Protein AF-A0A0Q5KG70-F1 (afdb_monomer_lite)

Foldseek 3Di:
DDDDDDDDDDDDDDDDDDDDPPPDDPPDPPPPLVVLLVVLLVVCVVCLVPLLVLLVVLVVLLVVQWDWDFLDQDDQDCVVFDPDPQDDDPCRPVCSVVVCVQQNPQCSSQLQQLFQFRFKDKDWDWPADPVGTDIDITITGGAGPPPPNSLVNLLSNLVSNDLVSQVVNQVSNCVVVVFGPLQSLLNHPVQLVSSLSSCVSHDDQDDPVRLLVLLLLLQVAQFVQPDPDFQVCLLDQHFRPQFGFGRNLSCQQQQKGKFGWFDAALLWIWTKIAHHPPRHPDLAIAIHTEAAPDQAADLQLVVQLVVCVVVVHDSVVSSVSRNSNNSRNQLQQQFLAWHLCLVCPRCVVLVVLLLVVRCVSNAYAQEHAASRLCSSQLCCLVPVRRHQEYEYELYAATEVVSLVSLVCVQPDPPNPDRHAYEYEFETSACSNLAYDAHHWHKYWYKHKWKDFPPDPDRTHDRSSCSHRQRRSASQSLLQLLVVVLPPPPSSVSSVVRGGHRSLCVPPPRRMNMHIRTSGMHGRVVRSGNNCHSVSSVVSVVQQVDFCCSNPVPDDTDGRSLVSSLLSRQLLNQLLSVLLVLLLPCPQDVDLVSSLVVSLVSLVPPQFGAGDPSSVVSCVSSPPDQKDFDPVDDFDQDDPRDTDTDIDGDPVNCCNVPGDGHDPVSSVVVSVCSVSSNCSSVVD

pLDDT: mean 81.63, std 17.73, range [29.95, 98.81]

Secondary structure (DSSP, 8-state):
-PPPP----PPPP----------PPPPPPPPHHHHHHHHHHHHHHHTTT-HHHHHHHHHHHHHHTEEEEE--S--THHHHHTS-SS--TT-HHHHHHHHHHHH-HHHHHHHHTT--B--EEEEEEEEEETTEEEEEEEEEEEEE--STTHHHHHHHHHHHS-TTTHHHHHHHHHHHHSS-HHHHHHHH---HHHHHHHHTTSPPSS-HHHHHHHHHHHIIIIIGGG----HHHHHTT--BTTTTB-HHHHHHHHTEEEEEEEE-GGG-EEEEEEEPTTT-SSSS-EEEE---SSS---TTSHHHHHHHHHTT--HHHHHHHHHHHHHIIIIIISSSSSTTHHHHHHHHHHHHHHHHHHGGG-SEEEEEETHHHHHHHHHHHH-GGGEEEEEEESPPPB-HHHHHHHHHHHTSTT-SSPPEEEEEEETT-SGGGSSSBPPSEEEEEEEEEEEETT--PPPB--HHHHHHHHHT--HHHHHIIIIITTT-HHHHHHHHHSPPPGGGT-TTT-EEEEEEEEEEEEGGG--B---HHHHHHHHHHHHHSBGGGT-TTS-TT-BHHHHHHHHHHHHHHHHHHHHHHHH-TTT--SHHHHHHHHHHHHHH-SEEPPPHHHHHHHHHHT--SEEE-TTSPPEE-TTS-EEPPEEE-HHHHHHHH-EE--HHHHHHHHHHHHHHHHHH---

Radius of gyration: 30.39 Å; chains: 1; bounding box: 86×60×125 Å

Structure (mmCIF, N/CA/C/O backbone):
data_AF-A0A0Q5KG70-F1
#
_entry.id   AF-A0A0Q5KG70-F1
#
loop_
_atom_site.group_PDB
_atom_site.id
_atom_site.type_symbol
_atom_site.label_atom_id
_atom_site.label_alt_id
_atom_site.label_comp_id
_atom_site.label_asym_id
_atom_site.label_entity_id
_atom_site.label_seq_id
_atom_site.pdbx_PDB_ins_code
_atom_site.Cartn_x
_atom_site.Cartn_y
_atom_site.Cartn_z
_atom_site.occupancy
_atom_site.B_iso_or_equiv
_atom_site.auth_seq_id
_atom_site.auth_comp_id
_atom_site.auth_asym_id
_atom_site.auth_atom_id
_atom_site.pdbx_PDB_model_num
ATOM 1 N N . MET A 1 1 ? -30.844 27.436 -56.083 1.00 41.12 1 MET A N 1
ATOM 2 C CA . MET A 1 1 ? -29.750 28.427 -56.134 1.00 41.12 1 MET A CA 1
ATOM 3 C C . MET A 1 1 ? -28.541 27.762 -56.752 1.00 41.12 1 MET A C 1
ATOM 5 O O . MET A 1 1 ? -27.973 26.831 -56.199 1.00 41.12 1 MET A O 1
ATOM 9 N N . THR A 1 2 ? -28.307 28.159 -57.988 1.00 37.03 2 THR A N 1
ATOM 10 C CA . THR A 1 2 ? -27.424 27.594 -59.002 1.00 37.03 2 THR A CA 1
ATOM 11 C C . THR A 1 2 ? -26.005 28.145 -58.858 1.00 37.03 2 THR A C 1
ATOM 13 O O . THR A 1 2 ? -25.814 29.338 -58.638 1.00 37.03 2 THR A O 1
ATOM 16 N N . ARG A 1 3 ? -25.011 27.260 -58.991 1.00 33.06 3 ARG A N 1
ATOM 17 C CA . ARG A 1 3 ? -23.589 27.601 -59.155 1.00 33.06 3 ARG A CA 1
ATOM 18 C C . ARG A 1 3 ? -23.353 28.300 -60.502 1.00 33.06 3 ARG A C 1
ATOM 20 O O . ARG A 1 3 ? -23.914 27.832 -61.493 1.00 33.06 3 ARG A O 1
ATOM 27 N N . PRO A 1 4 ? -22.457 29.298 -60.587 1.00 41.66 4 PRO A N 1
ATOM 28 C CA . PRO A 1 4 ? -21.826 29.679 -61.839 1.00 41.66 4 PRO A CA 1
ATOM 29 C C . PRO A 1 4 ? -20.479 28.968 -62.042 1.00 41.66 4 PRO A C 1
ATOM 31 O O . PRO A 1 4 ? -19.774 28.612 -61.098 1.00 41.66 4 PRO A O 1
ATOM 34 N N . ALA A 1 5 ? -20.183 28.749 -63.321 1.00 37.41 5 ALA A N 1
ATOM 35 C CA . ALA A 1 5 ? -19.057 28.019 -63.881 1.00 37.41 5 ALA A CA 1
ATOM 36 C C . ALA A 1 5 ? -17.720 28.777 -63.785 1.00 37.41 5 ALA A C 1
ATOM 38 O O . ALA A 1 5 ? -17.685 30.003 -63.882 1.00 37.41 5 ALA A O 1
ATOM 39 N N . GLN A 1 6 ? -16.619 28.027 -63.680 1.00 39.69 6 GLN A N 1
ATOM 40 C CA . GLN A 1 6 ? -15.259 28.516 -63.913 1.00 39.69 6 GLN A CA 1
ATOM 41 C C . GLN A 1 6 ? -14.667 27.869 -65.168 1.00 39.69 6 GLN A C 1
ATOM 43 O O . GLN A 1 6 ? -14.861 26.684 -65.436 1.00 39.69 6 GLN A O 1
ATOM 48 N N . GLN A 1 7 ? -14.001 28.725 -65.940 1.00 34.84 7 GLN A N 1
ATOM 49 C CA . GLN A 1 7 ? -13.438 28.517 -67.268 1.00 34.84 7 GLN A CA 1
ATOM 50 C C . GLN A 1 7 ? -12.275 27.520 -67.295 1.00 34.84 7 GLN A C 1
ATOM 52 O O . GLN A 1 7 ? -11.494 27.410 -66.353 1.00 34.84 7 GLN A O 1
ATOM 57 N N . ALA A 1 8 ? -12.165 26.847 -68.439 1.00 38.75 8 ALA A N 1
ATOM 58 C CA . ALA A 1 8 ? -11.095 25.937 -68.805 1.00 38.75 8 ALA A CA 1
ATOM 59 C C . ALA A 1 8 ? -9.801 26.677 -69.188 1.00 38.75 8 ALA A C 1
ATOM 61 O O . ALA A 1 8 ? -9.835 27.687 -69.892 1.00 38.75 8 ALA A O 1
ATOM 62 N N . THR A 1 9 ? -8.663 26.101 -68.802 1.00 37.97 9 THR A N 1
ATOM 63 C CA . THR A 1 9 ? -7.320 26.422 -69.307 1.00 37.97 9 THR A CA 1
ATOM 64 C C . THR A 1 9 ? -6.669 25.170 -69.915 1.00 37.97 9 THR A C 1
ATOM 66 O O . THR A 1 9 ? -7.016 24.051 -69.529 1.00 37.97 9 THR A O 1
ATOM 69 N N . PRO A 1 10 ? -5.774 25.330 -70.910 1.00 35.50 10 PRO A N 1
ATOM 70 C CA . PRO A 1 10 ? -5.412 24.270 -71.848 1.00 35.50 10 PRO A CA 1
ATOM 71 C C . PRO A 1 10 ? -4.281 23.361 -71.349 1.00 35.50 10 PRO A C 1
ATOM 73 O O . PRO A 1 10 ? -3.399 23.771 -70.596 1.00 35.50 10 PRO A O 1
ATOM 76 N N . ALA A 1 11 ? -4.304 22.118 -71.832 1.00 40.56 11 ALA A N 1
ATOM 77 C CA . ALA A 1 11 ? -3.291 21.095 -71.600 1.00 40.56 11 ALA A CA 1
ATOM 78 C C . ALA A 1 11 ? -1.941 21.444 -72.263 1.00 40.56 11 ALA A C 1
ATOM 80 O O . ALA A 1 11 ? -1.937 21.871 -73.421 1.00 40.56 11 ALA A O 1
ATOM 81 N N . PRO A 1 12 ? -0.791 21.198 -71.604 1.00 36.62 12 PRO A N 1
ATOM 82 C CA . PRO A 1 12 ? 0.501 21.233 -72.265 1.00 36.62 12 PRO A CA 1
ATOM 83 C C . PRO A 1 12 ? 0.932 19.846 -72.762 1.00 36.62 12 PRO A C 1
ATOM 85 O O . PRO A 1 12 ? 0.657 18.806 -72.165 1.00 36.62 12 PRO A O 1
ATOM 88 N N . ALA A 1 13 ? 1.626 19.889 -73.894 1.00 34.41 13 ALA A N 1
ATOM 89 C CA . ALA A 1 13 ? 2.085 18.780 -74.708 1.00 34.41 13 ALA A CA 1
ATOM 90 C C . ALA A 1 13 ? 3.028 17.799 -73.992 1.00 34.41 13 ALA A C 1
ATOM 92 O O . ALA A 1 13 ? 3.970 18.177 -73.295 1.00 34.41 13 ALA A O 1
ATOM 93 N N . SER A 1 14 ? 2.816 16.518 -74.279 1.00 35.97 14 SER A N 1
ATOM 94 C CA . SER A 1 14 ? 3.693 15.395 -73.967 1.00 35.97 14 SER A CA 1
ATOM 95 C C . SER A 1 14 ? 5.013 15.478 -74.745 1.00 35.97 14 SER A C 1
ATOM 97 O O . SER A 1 14 ? 5.039 15.310 -75.964 1.00 35.97 14 SER A O 1
ATOM 99 N N . ARG A 1 15 ? 6.121 15.695 -74.025 1.00 35.03 15 ARG A N 1
ATOM 100 C CA . ARG A 1 15 ? 7.488 15.423 -74.492 1.00 35.03 15 ARG A CA 1
ATOM 101 C C . ARG A 1 15 ? 7.968 14.100 -73.901 1.00 35.03 15 ARG A C 1
ATOM 103 O O . ARG A 1 15 ? 8.162 13.982 -72.696 1.00 35.03 15 ARG A O 1
ATOM 110 N N . THR A 1 16 ? 8.169 13.122 -74.770 1.00 38.59 16 THR A N 1
ATOM 111 C CA . THR A 1 16 ? 8.867 11.862 -74.511 1.00 38.59 16 THR A CA 1
ATOM 112 C C . THR A 1 16 ? 10.348 12.147 -74.251 1.00 38.59 16 THR A C 1
ATOM 114 O O . THR A 1 16 ? 11.053 12.623 -75.139 1.00 38.59 16 THR A O 1
ATOM 117 N N . ALA A 1 17 ? 10.823 11.868 -73.035 1.00 34.41 17 ALA A N 1
ATOM 118 C CA . ALA A 1 17 ? 12.243 11.870 -72.689 1.00 34.41 17 ALA A CA 1
ATOM 119 C C . ALA A 1 17 ? 12.756 10.423 -72.595 1.00 34.41 17 ALA A C 1
ATOM 121 O O . ALA A 1 17 ? 12.106 9.560 -72.008 1.00 34.41 17 ALA A O 1
ATOM 122 N N . ALA A 1 18 ? 13.911 10.178 -73.213 1.00 37.75 18 ALA A N 1
ATOM 123 C CA . ALA A 1 18 ? 14.641 8.913 -73.217 1.00 37.75 18 ALA A CA 1
ATOM 124 C C . ALA A 1 18 ? 15.081 8.485 -71.796 1.00 37.75 18 ALA A C 1
ATOM 126 O O . ALA A 1 18 ? 15.216 9.342 -70.917 1.00 37.75 18 ALA A O 1
ATOM 127 N N . PRO A 1 19 ? 15.336 7.184 -71.549 1.00 35.97 19 PRO A N 1
ATOM 128 C CA . PRO A 1 19 ? 15.679 6.692 -70.221 1.00 35.97 19 PRO A CA 1
ATOM 129 C C . PRO A 1 19 ? 17.078 7.172 -69.819 1.00 35.97 19 PRO A C 1
ATOM 131 O O . PRO A 1 19 ? 18.087 6.731 -70.365 1.00 35.97 19 PRO A O 1
ATOM 134 N N . GLN A 1 20 ? 17.140 8.080 -68.844 1.00 35.06 20 GLN A N 1
ATOM 135 C CA . GLN A 1 20 ? 18.381 8.395 -68.145 1.00 35.06 20 GLN A CA 1
ATOM 136 C C . GLN A 1 20 ? 18.726 7.228 -67.216 1.00 35.06 20 GLN A C 1
ATOM 138 O O . GLN A 1 20 ? 18.096 7.026 -66.180 1.00 35.06 20 GLN A O 1
ATOM 143 N N . THR A 1 21 ? 19.747 6.462 -67.588 1.00 39.09 21 THR A N 1
ATOM 144 C CA . THR A 1 21 ? 20.499 5.599 -66.676 1.00 39.09 21 THR A CA 1
ATOM 145 C C . THR A 1 21 ? 21.146 6.465 -65.600 1.00 39.09 21 THR A C 1
ATOM 147 O O . THR A 1 21 ? 22.218 7.033 -65.802 1.00 39.09 21 THR A O 1
ATOM 150 N N . THR A 1 22 ? 20.488 6.585 -64.450 1.00 37.09 22 THR A N 1
ATOM 151 C CA . THR A 1 22 ? 21.092 7.123 -63.235 1.00 37.09 22 THR A CA 1
ATOM 152 C C . THR A 1 22 ? 22.043 6.075 -62.668 1.00 37.09 22 THR A C 1
ATOM 154 O O . THR A 1 22 ? 21.653 5.138 -61.974 1.00 37.09 22 THR A O 1
ATOM 157 N N . THR A 1 23 ? 23.329 6.222 -62.977 1.00 38.00 23 THR A N 1
ATOM 158 C CA . THR A 1 23 ? 24.407 5.624 -62.187 1.00 38.00 23 THR A CA 1
ATOM 159 C C . THR A 1 23 ? 24.227 6.059 -60.738 1.00 38.00 23 THR A C 1
ATOM 161 O O . THR A 1 23 ? 24.358 7.243 -60.420 1.00 38.00 23 THR A O 1
ATOM 164 N N . ALA A 1 24 ? 23.872 5.106 -59.874 1.00 41.88 24 ALA A N 1
ATOM 165 C CA . ALA A 1 24 ? 23.777 5.317 -58.441 1.00 41.88 24 ALA A CA 1
ATOM 166 C C . ALA A 1 24 ? 25.107 5.888 -57.936 1.00 41.88 24 ALA A C 1
ATOM 168 O O . ALA A 1 24 ? 26.158 5.265 -58.094 1.00 41.88 24 ALA A O 1
ATOM 169 N N . ALA A 1 25 ? 25.053 7.084 -57.349 1.00 37.53 25 ALA A N 1
ATOM 170 C CA . ALA A 1 25 ? 26.184 7.648 -56.633 1.00 37.53 25 ALA A CA 1
ATOM 171 C C . ALA A 1 25 ? 26.676 6.628 -55.584 1.00 37.53 25 ALA A C 1
ATOM 173 O O . ALA A 1 25 ? 25.845 5.942 -54.974 1.00 37.53 25 ALA A O 1
ATOM 174 N N . PRO A 1 26 ? 27.997 6.495 -55.367 1.00 41.00 26 PRO A N 1
ATOM 175 C CA . PRO A 1 26 ? 28.527 5.568 -54.379 1.00 41.00 26 PRO A CA 1
ATOM 176 C C . PRO A 1 26 ? 27.899 5.880 -53.018 1.00 41.00 26 PRO A C 1
ATOM 178 O O . PRO A 1 26 ? 27.980 7.012 -52.535 1.00 41.00 26 PRO A O 1
ATOM 181 N N . ARG A 1 27 ? 27.228 4.882 -52.420 1.00 42.91 27 ARG A N 1
ATOM 182 C CA . ARG A 1 27 ? 26.706 4.972 -51.050 1.00 42.91 27 ARG A CA 1
ATOM 183 C C . ARG A 1 27 ? 27.857 5.429 -50.160 1.00 42.91 27 ARG A C 1
ATOM 185 O O . ARG A 1 27 ? 28.863 4.726 -50.071 1.00 42.91 27 ARG A O 1
ATOM 192 N N . GLN A 1 28 ? 27.712 6.592 -49.525 1.00 42.38 28 GLN A N 1
ATOM 193 C CA . GLN A 1 28 ? 28.625 6.998 -48.461 1.00 42.38 28 GLN A CA 1
ATOM 194 C C . GLN A 1 28 ? 28.755 5.831 -47.469 1.00 42.38 28 GLN A C 1
ATOM 196 O O . GLN A 1 28 ? 27.736 5.203 -47.152 1.00 42.38 28 GLN A O 1
ATOM 201 N N . PRO A 1 29 ? 29.975 5.498 -47.011 1.00 45.34 29 PRO A N 1
ATOM 202 C CA . PRO A 1 29 ? 30.155 4.434 -46.039 1.00 45.34 29 PRO A CA 1
ATOM 203 C C . PRO A 1 29 ? 29.288 4.747 -44.821 1.00 45.34 29 PRO A C 1
ATOM 205 O O . PRO A 1 29 ? 29.308 5.864 -44.300 1.00 45.34 29 PRO A O 1
ATOM 208 N N . ALA A 1 30 ? 28.476 3.771 -44.414 1.00 56.91 30 ALA A N 1
ATOM 209 C CA . ALA A 1 30 ? 27.638 3.897 -43.236 1.00 56.91 30 ALA A CA 1
ATOM 210 C C . ALA A 1 30 ? 28.520 4.318 -42.050 1.00 56.91 30 ALA A C 1
ATOM 212 O O . ALA A 1 30 ? 29.573 3.719 -41.826 1.00 56.91 30 ALA A O 1
ATOM 213 N N . GLY A 1 31 ? 28.105 5.352 -41.310 1.00 77.62 31 GLY A N 1
ATOM 214 C CA . GLY A 1 31 ? 28.810 5.762 -40.095 1.00 77.62 31 GLY A CA 1
ATOM 215 C C . GLY A 1 31 ? 28.992 4.577 -39.131 1.00 77.62 31 GLY A C 1
ATOM 216 O O . GLY A 1 31 ? 28.235 3.603 -39.208 1.00 77.62 31 GLY A O 1
ATOM 217 N N . PRO A 1 32 ? 29.966 4.637 -38.206 1.00 83.88 32 PRO A N 1
ATOM 218 C CA . PRO A 1 32 ? 30.378 3.493 -37.383 1.00 83.88 32 PRO A CA 1
ATOM 219 C C . PRO A 1 32 ? 29.211 2.813 -36.644 1.00 83.88 32 PRO A C 1
ATOM 221 O O . PRO A 1 32 ? 29.145 1.586 -36.591 1.00 83.88 32 PRO A O 1
ATOM 224 N N . VAL A 1 33 ? 28.240 3.600 -36.173 1.00 86.75 33 VAL A N 1
ATOM 225 C CA . VAL A 1 33 ? 27.012 3.126 -35.510 1.00 86.75 33 VAL A CA 1
ATOM 226 C C . VAL A 1 33 ? 26.122 2.316 -36.458 1.00 86.75 33 VAL A C 1
ATOM 228 O O . VAL A 1 33 ? 25.677 1.226 -36.117 1.00 86.75 33 VAL A O 1
ATOM 231 N N . ALA A 1 34 ? 25.886 2.803 -37.677 1.00 89.06 34 ALA A N 1
ATOM 232 C CA . ALA A 1 34 ? 25.033 2.124 -38.653 1.00 89.06 34 ALA A CA 1
ATOM 233 C C . ALA A 1 34 ? 25.654 0.804 -39.150 1.00 89.06 34 ALA A C 1
ATOM 235 O O . ALA A 1 34 ? 24.940 -0.179 -39.377 1.00 89.06 34 ALA A O 1
ATOM 236 N N . ALA A 1 35 ? 26.985 0.753 -39.268 1.00 90.94 35 ALA A N 1
ATOM 237 C CA . ALA A 1 35 ? 27.704 -0.483 -39.564 1.00 90.94 35 ALA A CA 1
ATOM 238 C C . ALA A 1 35 ? 27.539 -1.521 -38.439 1.00 90.94 35 ALA A C 1
ATOM 240 O O . ALA A 1 35 ? 27.291 -2.694 -38.716 1.00 90.94 35 ALA A O 1
ATOM 241 N N . GLU A 1 36 ? 27.612 -1.095 -37.177 1.00 91.88 36 GLU A N 1
ATOM 242 C CA . GLU A 1 36 ? 27.423 -1.975 -36.019 1.00 91.88 36 GLU A CA 1
ATOM 243 C C . GLU A 1 36 ? 25.970 -2.452 -35.868 1.00 91.88 36 GLU A C 1
ATOM 245 O O . GLU A 1 36 ? 25.743 -3.639 -35.644 1.00 91.88 36 GLU A O 1
ATOM 250 N N . VAL A 1 37 ? 24.969 -1.592 -36.098 1.00 92.56 37 VAL A N 1
ATOM 251 C CA . VAL A 1 37 ? 23.553 -2.017 -36.169 1.00 92.56 37 VAL A CA 1
ATOM 252 C C . VAL A 1 37 ? 23.370 -3.119 -37.218 1.00 92.56 37 VAL A C 1
ATOM 254 O O . VAL A 1 37 ? 22.687 -4.110 -36.964 1.00 92.56 37 VAL A O 1
ATOM 257 N N . THR A 1 38 ? 24.016 -2.980 -38.379 1.00 94.00 38 THR A N 1
ATOM 258 C CA . THR A 1 38 ? 23.954 -3.982 -39.454 1.00 94.00 38 THR A CA 1
ATOM 259 C C . THR A 1 38 ? 24.606 -5.303 -39.036 1.00 94.00 38 THR A C 1
ATOM 261 O O . THR A 1 38 ? 24.032 -6.367 -39.273 1.00 94.00 38 THR A O 1
ATOM 264 N N . ARG A 1 39 ? 25.767 -5.257 -38.367 1.00 95.06 39 ARG A N 1
ATOM 265 C CA . ARG A 1 39 ? 26.434 -6.455 -37.822 1.00 95.06 39 ARG A CA 1
ATOM 266 C C . ARG A 1 39 ? 25.578 -7.161 -36.776 1.00 95.06 39 ARG A C 1
ATOM 268 O O . ARG A 1 39 ? 25.414 -8.375 -36.854 1.00 95.06 39 ARG A O 1
ATOM 275 N N . ASN A 1 40 ? 24.984 -6.411 -35.851 1.00 94.12 40 ASN A N 1
ATOM 276 C CA . ASN A 1 40 ? 24.095 -6.958 -34.830 1.00 94.12 40 ASN A CA 1
ATOM 277 C C . ASN A 1 40 ? 22.853 -7.614 -35.444 1.00 94.12 40 ASN A C 1
ATOM 279 O O . ASN A 1 40 ? 22.467 -8.703 -35.027 1.00 94.12 40 ASN A O 1
ATOM 283 N N . ALA A 1 41 ? 22.265 -7.008 -36.478 1.00 95.44 41 ALA A N 1
ATOM 284 C CA . ALA A 1 41 ? 21.148 -7.613 -37.197 1.00 95.44 41 ALA A CA 1
ATOM 285 C C . ALA A 1 41 ? 21.542 -8.929 -37.890 1.00 95.44 41 ALA A C 1
ATOM 287 O O . ALA A 1 41 ? 20.802 -9.909 -37.798 1.00 95.44 41 ALA A O 1
ATOM 288 N N . ALA A 1 42 ? 22.717 -8.982 -38.528 1.00 96.38 42 ALA A N 1
ATOM 289 C CA . ALA A 1 42 ? 23.236 -10.209 -39.133 1.00 96.38 42 ALA A CA 1
ATOM 290 C C . ALA A 1 42 ? 23.495 -11.305 -38.082 1.00 96.38 42 ALA A C 1
ATOM 292 O O . ALA A 1 42 ? 23.096 -12.450 -38.284 1.00 96.38 42 ALA A O 1
ATOM 293 N N . PHE A 1 43 ? 24.087 -10.939 -36.939 1.00 97.56 43 PHE A N 1
ATOM 294 C CA . PHE A 1 43 ? 24.311 -11.843 -35.809 1.00 97.56 43 PHE A CA 1
ATOM 295 C C . PHE A 1 43 ? 23.001 -12.417 -35.254 1.00 97.56 43 PHE A C 1
ATOM 297 O O . PHE A 1 43 ? 22.915 -13.614 -34.993 1.00 97.56 43 PHE A O 1
ATOM 304 N N . ILE A 1 44 ? 21.969 -11.585 -35.085 1.00 96.69 44 ILE A N 1
ATOM 305 C CA . ILE A 1 44 ? 20.651 -12.045 -34.629 1.00 96.69 44 ILE A CA 1
ATOM 306 C C . ILE A 1 44 ? 20.044 -12.997 -35.661 1.00 96.69 44 ILE A C 1
ATOM 308 O O . ILE A 1 44 ? 19.540 -14.052 -35.286 1.00 96.69 44 ILE A O 1
ATOM 312 N N . GLY A 1 45 ? 20.143 -12.660 -36.951 1.00 95.19 45 GLY A N 1
ATOM 313 C CA . GLY A 1 45 ? 19.666 -13.498 -38.049 1.00 95.19 45 GLY A CA 1
ATOM 314 C C . GLY A 1 45 ? 20.288 -14.897 -38.062 1.00 95.19 45 GLY A C 1
ATOM 315 O O . GLY A 1 45 ? 19.569 -15.871 -38.278 1.00 95.19 45 GLY A O 1
ATOM 316 N N . SER A 1 46 ? 21.589 -15.020 -37.776 1.00 96.94 46 SER A N 1
ATOM 317 C CA . SER A 1 46 ? 22.276 -16.319 -37.742 1.00 96.94 46 SER A CA 1
ATOM 318 C C . SER A 1 46 ? 21.980 -17.155 -36.493 1.00 96.94 46 SER A C 1
ATOM 320 O O . SER A 1 46 ? 22.227 -18.354 -36.519 1.00 96.94 46 SER A O 1
ATOM 322 N N . HIS A 1 47 ? 21.440 -16.555 -35.426 1.00 97.69 47 HIS A N 1
ATOM 323 C CA . HIS A 1 47 ? 21.198 -17.219 -34.135 1.00 97.69 47 HIS A CA 1
ATOM 324 C C . HIS A 1 47 ? 19.720 -17.214 -33.715 1.00 97.69 47 HIS A C 1
ATOM 326 O O . HIS A 1 47 ? 19.407 -17.357 -32.534 1.00 97.69 47 HIS A O 1
ATOM 332 N N . LEU A 1 48 ? 18.775 -17.063 -34.653 1.00 94.56 48 LEU A N 1
ATOM 333 C CA . LEU A 1 48 ? 17.337 -17.012 -34.335 1.00 94.56 48 LEU A CA 1
ATOM 334 C C . LEU A 1 48 ? 16.816 -18.260 -33.602 1.00 94.56 48 LEU A C 1
ATOM 336 O O . LEU A 1 48 ? 15.851 -18.157 -32.845 1.00 94.56 48 LEU A O 1
ATOM 340 N N . ALA A 1 49 ? 17.448 -19.417 -33.816 1.00 95.00 49 ALA A N 1
ATOM 341 C CA . ALA A 1 49 ? 17.125 -20.669 -33.132 1.00 95.00 49 ALA A CA 1
ATOM 342 C C . ALA A 1 49 ? 17.755 -20.784 -31.727 1.00 95.00 49 ALA A C 1
ATOM 344 O O . ALA A 1 49 ? 17.438 -21.710 -30.985 1.00 95.00 49 ALA A O 1
ATOM 345 N N . GLU A 1 50 ? 18.623 -19.844 -31.344 1.00 97.31 50 GLU A N 1
ATOM 346 C CA . GLU A 1 50 ? 19.464 -19.903 -30.146 1.00 97.31 50 GLU A CA 1
ATOM 347 C C . GLU A 1 50 ? 19.257 -18.650 -29.271 1.00 97.31 50 GLU A C 1
ATOM 349 O O . GLU A 1 50 ? 20.143 -17.798 -29.145 1.00 97.31 50 GLU A O 1
ATOM 354 N N . PRO A 1 51 ? 18.084 -18.506 -28.620 1.00 96.31 51 PRO A N 1
ATOM 355 C CA . PRO A 1 51 ? 17.735 -17.305 -27.857 1.00 96.31 51 PRO A CA 1
ATOM 356 C C . PRO A 1 51 ? 18.721 -16.990 -26.721 1.00 96.31 51 PRO A C 1
ATOM 358 O O . PRO A 1 51 ? 18.896 -15.822 -26.377 1.00 96.31 51 PRO A O 1
ATOM 361 N N . GLY A 1 52 ? 19.400 -18.004 -26.172 1.00 97.25 52 GLY A N 1
ATOM 362 C CA . GLY A 1 52 ? 20.454 -17.829 -25.169 1.00 97.25 52 GLY A CA 1
ATOM 363 C C . GLY A 1 52 ? 21.679 -17.072 -25.687 1.00 97.25 52 GLY A C 1
ATOM 364 O O . GLY A 1 52 ? 22.210 -16.223 -24.975 1.00 97.25 52 GLY A O 1
ATOM 365 N N . ILE A 1 53 ? 22.088 -17.304 -26.939 1.00 97.56 53 ILE A N 1
ATOM 366 C CA . ILE A 1 53 ? 23.221 -16.600 -27.558 1.00 97.56 53 ILE A CA 1
ATOM 367 C C . ILE A 1 53 ? 22.864 -15.132 -27.800 1.00 97.56 53 ILE A C 1
ATOM 369 O O . ILE A 1 53 ? 23.642 -14.235 -27.469 1.00 97.56 53 ILE A O 1
ATOM 373 N N . ILE A 1 54 ? 21.654 -14.872 -28.303 1.00 97.69 54 ILE A N 1
ATOM 374 C CA . ILE A 1 54 ? 21.147 -13.506 -28.492 1.00 97.69 54 ILE A CA 1
ATOM 375 C C . ILE A 1 54 ? 21.080 -12.771 -27.144 1.00 97.69 54 ILE A C 1
ATOM 377 O O . ILE A 1 54 ? 21.523 -11.626 -27.042 1.00 97.69 54 ILE A O 1
ATOM 381 N N . ALA A 1 55 ? 20.569 -13.429 -26.100 1.00 97.00 55 ALA A N 1
ATOM 382 C CA . ALA A 1 55 ? 20.491 -12.864 -24.756 1.00 97.00 55 ALA A CA 1
ATOM 383 C C . ALA A 1 55 ? 21.876 -12.546 -24.167 1.00 97.00 55 ALA A C 1
ATOM 385 O O . ALA A 1 55 ? 22.062 -11.473 -23.591 1.00 97.00 55 ALA A O 1
ATOM 386 N N . ALA A 1 56 ? 22.858 -13.434 -24.346 1.00 96.62 56 ALA A N 1
ATOM 387 C CA . ALA A 1 56 ? 24.233 -13.205 -23.910 1.00 96.62 56 ALA A CA 1
ATOM 388 C C . ALA A 1 56 ? 24.866 -12.004 -24.630 1.00 96.62 56 ALA A C 1
ATOM 390 O O . ALA A 1 56 ? 25.472 -11.152 -23.976 1.00 96.62 56 ALA A O 1
ATOM 391 N N . LYS A 1 57 ? 24.657 -11.878 -25.949 1.00 96.62 57 LYS A N 1
ATOM 392 C CA . LYS A 1 57 ? 25.146 -10.725 -26.718 1.00 96.62 57 LYS A CA 1
ATOM 393 C C . LYS A 1 57 ? 24.477 -9.421 -26.291 1.00 96.62 57 LYS A C 1
ATOM 395 O O . LYS A 1 57 ? 25.142 -8.395 -26.197 1.00 96.62 57 LYS A O 1
ATOM 400 N N . LEU A 1 58 ? 23.184 -9.455 -25.969 1.00 95.38 58 LEU A N 1
ATOM 401 C CA . LEU A 1 58 ? 22.480 -8.297 -25.419 1.00 95.38 58 LEU A CA 1
ATOM 402 C C . LEU A 1 58 ? 23.040 -7.886 -24.048 1.00 95.38 58 LEU A C 1
ATOM 404 O O . LEU A 1 58 ? 23.223 -6.700 -23.791 1.00 95.38 58 LEU A O 1
ATOM 408 N N . ALA A 1 59 ? 23.352 -8.847 -23.174 1.00 94.06 59 ALA A N 1
ATOM 409 C CA . ALA A 1 59 ? 23.989 -8.571 -21.885 1.00 94.06 59 ALA A CA 1
ATOM 410 C C . ALA A 1 59 ? 25.418 -8.018 -22.039 1.00 94.06 59 ALA A C 1
ATOM 412 O O . ALA A 1 59 ? 25.842 -7.169 -21.257 1.00 94.06 59 ALA A O 1
ATOM 413 N N . GLU A 1 60 ? 26.172 -8.482 -23.038 1.00 93.50 60 GLU A N 1
ATOM 414 C CA . GLU A 1 60 ? 27.464 -7.901 -23.417 1.00 93.50 60 GLU A CA 1
ATOM 415 C C . GLU A 1 60 ? 27.296 -6.459 -23.901 1.00 93.50 60 GLU A C 1
ATOM 417 O O . GLU A 1 60 ? 27.985 -5.582 -23.395 1.00 93.50 60 GLU A O 1
ATOM 422 N N . LEU A 1 61 ? 26.340 -6.194 -24.798 1.00 91.75 61 LEU A N 1
ATOM 423 C CA . LEU A 1 61 ? 26.060 -4.851 -25.310 1.00 91.75 61 LEU A CA 1
ATOM 424 C C . LEU A 1 61 ? 25.703 -3.883 -24.178 1.00 91.75 61 LEU A C 1
ATOM 426 O O . LEU A 1 61 ? 26.246 -2.782 -24.122 1.00 91.75 61 LEU A O 1
ATOM 430 N N . LEU A 1 62 ? 24.817 -4.295 -23.265 1.00 90.38 62 LEU A N 1
ATOM 431 C CA . LEU A 1 62 ? 24.427 -3.484 -22.110 1.00 90.38 62 LEU A CA 1
ATOM 432 C C . LEU A 1 62 ? 25.625 -3.142 -21.219 1.00 90.38 62 LEU A C 1
ATOM 434 O O . LEU A 1 62 ? 25.702 -2.009 -20.764 1.00 90.38 62 LEU A O 1
ATOM 438 N N . ARG A 1 63 ? 26.567 -4.072 -21.015 1.00 87.88 63 ARG A N 1
ATOM 439 C CA . ARG A 1 63 ? 27.784 -3.840 -20.216 1.00 87.88 63 ARG A CA 1
ATOM 440 C C . ARG A 1 63 ? 28.844 -3.018 -20.947 1.00 87.88 63 ARG A C 1
ATOM 442 O O . ARG A 1 63 ? 29.443 -2.134 -20.353 1.00 87.88 63 ARG A O 1
ATOM 449 N N . ALA A 1 64 ? 29.077 -3.284 -22.230 1.00 85.44 64 ALA A N 1
ATOM 450 C CA . ALA A 1 64 ? 30.136 -2.642 -23.012 1.00 85.44 64 ALA A CA 1
ATOM 451 C C . ALA A 1 64 ? 29.931 -1.129 -23.177 1.00 85.44 64 ALA A C 1
ATOM 453 O O . ALA A 1 64 ? 30.896 -0.391 -23.343 1.00 85.44 64 ALA A O 1
ATOM 454 N N . HIS A 1 65 ? 28.679 -0.676 -23.110 1.00 83.38 65 HIS A N 1
ATOM 455 C CA . HIS A 1 65 ? 28.310 0.736 -23.185 1.00 83.38 65 HIS A CA 1
ATOM 456 C C . HIS A 1 65 ? 27.884 1.309 -21.828 1.00 83.38 65 HIS A C 1
ATOM 458 O O . HIS A 1 65 ? 27.266 2.373 -21.781 1.00 83.38 65 HIS A O 1
ATOM 464 N N . GLN A 1 66 ? 28.181 0.632 -20.715 1.00 83.38 66 GLN A N 1
ATOM 465 C CA . GLN A 1 66 ? 28.031 1.249 -19.402 1.00 83.38 66 GLN A CA 1
ATOM 466 C C . GLN A 1 66 ? 29.082 2.342 -19.232 1.00 83.38 66 GLN A C 1
ATOM 468 O O . GLN A 1 66 ? 30.285 2.112 -19.321 1.00 83.38 66 GLN A O 1
ATOM 473 N N . THR A 1 67 ? 28.604 3.546 -18.955 1.00 79.56 67 THR A N 1
ATOM 474 C CA . THR A 1 67 ? 29.423 4.686 -18.564 1.00 79.56 67 THR A CA 1
ATOM 475 C C . THR A 1 67 ? 29.153 4.993 -17.106 1.00 79.56 67 THR A C 1
ATOM 477 O O . THR A 1 67 ? 28.000 5.114 -16.683 1.00 79.56 67 THR A O 1
ATOM 480 N N . PHE A 1 68 ? 30.227 5.122 -16.333 1.00 79.31 68 PHE A N 1
ATOM 481 C CA . PHE A 1 68 ? 30.138 5.657 -14.987 1.00 79.31 68 PHE A CA 1
ATOM 482 C C . PHE A 1 68 ? 29.954 7.169 -15.084 1.00 79.31 68 PHE A C 1
ATOM 484 O O . PHE A 1 68 ? 30.822 7.883 -15.593 1.00 79.31 68 PHE A O 1
ATOM 491 N N . ARG A 1 69 ? 28.809 7.662 -14.619 1.00 77.00 69 ARG A N 1
ATOM 492 C CA . ARG A 1 69 ? 28.522 9.091 -14.528 1.00 77.00 69 ARG A CA 1
ATOM 493 C C . ARG A 1 69 ? 28.622 9.522 -13.070 1.00 77.00 69 ARG A C 1
ATOM 495 O O . ARG A 1 69 ? 27.707 9.207 -12.306 1.00 77.00 69 ARG A O 1
ATOM 502 N N . PRO A 1 70 ? 29.689 10.244 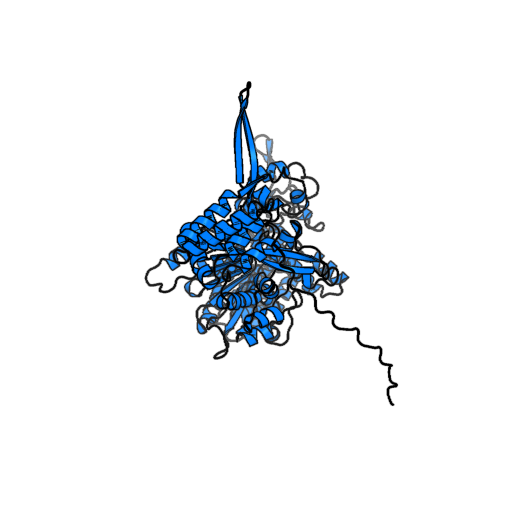-12.679 1.00 72.69 70 PRO A N 1
ATOM 503 C CA . PRO A 1 70 ? 29.782 10.825 -11.349 1.00 72.69 70 PRO A CA 1
ATOM 504 C C . PRO A 1 70 ? 28.565 11.709 -11.095 1.00 72.69 70 PRO A C 1
ATOM 506 O O . PRO A 1 70 ? 28.211 12.539 -11.935 1.00 72.69 70 PRO A O 1
ATOM 509 N N . THR A 1 71 ? 27.921 11.546 -9.947 1.00 64.44 71 THR A N 1
ATOM 510 C CA . THR A 1 71 ? 26.665 12.247 -9.643 1.00 64.44 71 THR A CA 1
ATOM 511 C C . THR A 1 71 ? 26.867 13.599 -8.958 1.00 64.44 71 THR A C 1
ATOM 513 O O . THR A 1 71 ? 25.896 14.279 -8.641 1.00 64.44 71 THR A O 1
ATOM 516 N N . GLY A 1 72 ? 28.120 14.055 -8.846 1.00 54.75 72 GLY A N 1
ATOM 517 C CA . GLY A 1 72 ? 28.484 15.331 -8.228 1.00 54.75 72 GLY A CA 1
ATOM 518 C C . GLY A 1 72 ? 28.357 15.310 -6.701 1.00 54.75 72 GLY A C 1
ATOM 519 O O . GLY A 1 72 ? 27.694 14.456 -6.120 1.00 54.75 72 GLY A O 1
ATOM 520 N N . ARG A 1 73 ? 29.030 16.250 -6.022 1.00 47.03 73 ARG A N 1
ATOM 521 C CA . ARG A 1 73 ? 28.859 16.440 -4.573 1.00 47.03 73 ARG A CA 1
ATOM 522 C C . ARG A 1 73 ? 27.440 16.929 -4.291 1.00 47.03 73 ARG A C 1
ATOM 524 O O . ARG A 1 73 ? 27.008 17.899 -4.908 1.00 47.03 73 ARG A O 1
ATOM 531 N N . LEU A 1 74 ? 26.792 16.269 -3.329 1.00 41.50 74 LEU A N 1
ATOM 532 C CA . LEU A 1 74 ? 25.629 16.711 -2.554 1.00 41.50 74 LEU A CA 1
ATOM 533 C C . LEU A 1 74 ? 25.378 18.220 -2.668 1.00 41.50 74 LEU A C 1
ATOM 535 O O . LEU A 1 74 ? 26.041 19.021 -2.011 1.00 41.50 74 LEU A O 1
ATOM 539 N N . THR A 1 75 ? 24.431 18.604 -3.520 1.00 42.28 75 THR A N 1
ATOM 540 C CA . THR A 1 75 ? 23.881 19.960 -3.513 1.00 42.28 75 THR A CA 1
ATOM 541 C C . THR A 1 75 ? 22.676 19.995 -2.579 1.00 42.28 75 THR A C 1
ATOM 543 O O . THR A 1 75 ? 21.962 19.005 -2.428 1.00 42.28 75 THR A O 1
ATOM 546 N N . ASP A 1 76 ? 22.484 21.144 -1.931 1.00 40.97 76 ASP A N 1
ATOM 547 C CA . ASP A 1 76 ? 21.579 21.437 -0.806 1.00 40.97 76 ASP A CA 1
ATOM 548 C C . ASP A 1 76 ? 20.078 21.101 -0.999 1.00 40.97 76 ASP A C 1
ATOM 550 O O . ASP A 1 76 ? 19.260 21.415 -0.133 1.00 40.97 76 ASP A O 1
ATOM 554 N N . GLU A 1 77 ? 19.679 20.482 -2.109 1.00 39.09 77 GLU A N 1
ATOM 555 C CA . GLU A 1 77 ? 18.288 20.288 -2.527 1.00 39.09 77 GLU A CA 1
ATOM 556 C C . GLU A 1 77 ? 17.537 19.285 -1.630 1.00 39.09 77 GLU A C 1
ATOM 558 O O . GLU A 1 77 ? 16.443 19.594 -1.171 1.00 39.09 77 GLU A O 1
ATOM 563 N N . LEU A 1 78 ? 18.125 18.133 -1.270 1.00 39.56 78 LEU A N 1
ATOM 564 C CA . LEU A 1 78 ? 17.464 17.148 -0.386 1.00 39.56 78 LEU A CA 1
ATOM 565 C C . LEU A 1 78 ? 17.381 17.608 1.078 1.00 39.56 78 LEU A C 1
ATOM 567 O O . LEU A 1 78 ? 16.380 17.359 1.756 1.00 39.56 78 LEU A O 1
ATOM 571 N N . ALA A 1 79 ? 18.405 18.328 1.545 1.00 40.06 79 ALA A N 1
ATOM 572 C CA . ALA A 1 79 ? 18.402 18.984 2.851 1.00 40.06 79 ALA A CA 1
ATOM 573 C C . ALA A 1 79 ? 17.391 20.145 2.906 1.00 40.06 79 ALA A C 1
ATOM 575 O O . ALA A 1 79 ? 16.861 20.455 3.974 1.00 40.06 79 ALA A O 1
ATOM 576 N N . ARG A 1 80 ? 17.087 20.769 1.756 1.00 38.91 80 ARG A N 1
ATOM 577 C CA . ARG A 1 80 ? 15.998 21.745 1.604 1.00 38.91 80 ARG A CA 1
ATOM 578 C C . ARG A 1 80 ? 14.616 21.107 1.434 1.00 38.91 80 ARG A C 1
ATOM 580 O O . ARG A 1 80 ? 13.655 21.767 1.816 1.00 38.91 80 ARG A O 1
ATOM 587 N N . GLN A 1 81 ? 14.494 19.907 0.852 1.00 43.78 81 GLN A N 1
ATOM 588 C CA . GLN A 1 81 ? 13.213 19.441 0.290 1.00 43.78 81 GLN A CA 1
ATOM 589 C C . GLN A 1 81 ? 12.614 18.131 0.823 1.00 43.78 81 GLN A C 1
ATOM 591 O O . GLN A 1 81 ? 11.450 17.910 0.499 1.00 43.78 81 GLN A O 1
ATOM 596 N N . GLY A 1 82 ? 13.257 17.280 1.643 1.00 40.81 82 GLY A N 1
ATOM 597 C CA . GLY A 1 82 ? 12.450 16.145 2.146 1.00 40.81 82 GLY A CA 1
ATOM 598 C C . GLY A 1 82 ? 13.070 14.932 2.820 1.00 40.81 82 GLY A C 1
ATOM 599 O O . GLY A 1 82 ? 12.497 13.856 2.706 1.00 40.81 82 GLY A O 1
ATOM 600 N N . LEU A 1 83 ? 14.162 15.065 3.569 1.00 38.34 83 LEU A N 1
ATOM 601 C CA . LEU A 1 83 ? 14.484 14.085 4.630 1.00 38.34 83 LEU A CA 1
ATOM 602 C C . LEU A 1 83 ? 14.350 14.670 6.042 1.00 38.34 83 LEU A C 1
ATOM 604 O O . LEU A 1 83 ? 14.532 13.980 7.040 1.00 38.34 83 LEU A O 1
ATOM 608 N N . LEU A 1 84 ? 13.954 15.941 6.116 1.00 36.12 84 LEU A N 1
ATOM 609 C CA . LEU A 1 84 ? 13.515 16.600 7.330 1.00 36.12 84 LEU A CA 1
ATOM 610 C C . LEU A 1 84 ? 11.989 16.597 7.345 1.00 36.12 84 LEU A C 1
ATOM 612 O O . LEU A 1 84 ? 11.347 17.518 6.843 1.00 36.12 84 LEU A O 1
ATOM 616 N N . MET A 1 85 ? 11.401 15.574 7.955 1.00 38.31 85 MET A N 1
ATOM 617 C CA . MET A 1 85 ? 10.111 15.770 8.604 1.00 38.31 85 MET A CA 1
ATOM 618 C C . MET A 1 85 ? 10.305 16.855 9.668 1.00 38.31 85 MET A C 1
ATOM 620 O O . MET A 1 85 ? 10.893 16.593 10.709 1.00 38.31 85 MET A O 1
ATOM 624 N N . ASN A 1 86 ? 9.919 18.093 9.341 1.00 32.81 86 ASN A N 1
ATOM 625 C CA . ASN A 1 86 ? 9.817 19.247 10.242 1.00 32.81 86 ASN A CA 1
ATOM 626 C C . ASN A 1 86 ? 10.900 19.330 11.347 1.00 32.81 86 ASN A C 1
ATOM 628 O O . ASN A 1 86 ? 10.600 19.314 12.537 1.00 32.81 86 ASN A O 1
ATOM 632 N N . LEU A 1 87 ? 12.172 19.491 10.971 1.00 32.31 87 LEU A N 1
ATOM 633 C CA . LEU A 1 87 ? 13.162 20.070 11.884 1.00 32.31 87 LEU A CA 1
ATOM 634 C C . LEU A 1 87 ? 13.417 21.510 11.451 1.00 32.31 87 LEU A C 1
ATOM 636 O O . LEU A 1 87 ? 13.775 21.776 10.303 1.00 32.31 87 LEU A O 1
ATOM 640 N N . GLY A 1 88 ? 13.168 22.439 12.374 1.00 30.11 88 GLY A N 1
ATOM 641 C CA . GLY A 1 88 ? 13.255 23.877 12.156 1.00 30.11 88 GLY A CA 1
ATOM 642 C C . GLY A 1 88 ? 14.588 24.352 11.570 1.00 30.11 88 GLY A C 1
ATOM 643 O O . GLY A 1 88 ? 15.605 23.661 11.540 1.00 30.11 88 GLY A O 1
ATOM 644 N N . THR A 1 89 ? 14.572 25.601 11.120 1.00 31.55 89 THR A N 1
ATOM 645 C CA . THR A 1 89 ? 15.546 26.303 10.266 1.00 31.55 89 THR A CA 1
ATOM 646 C C . THR A 1 89 ? 17.012 26.375 10.742 1.00 31.55 89 THR A C 1
ATOM 648 O O . THR A 1 89 ? 17.813 27.023 10.074 1.00 31.55 89 THR A O 1
ATOM 651 N N . GLY A 1 90 ? 17.404 25.715 11.838 1.00 29.95 90 GLY A N 1
ATOM 652 C CA . GLY A 1 90 ? 18.718 25.852 12.484 1.00 29.95 90 GLY A CA 1
ATOM 653 C C . GLY A 1 90 ? 19.784 24.778 12.196 1.00 29.95 90 GLY A C 1
ATOM 654 O O . GLY A 1 90 ? 20.917 24.959 12.622 1.00 29.95 90 GLY A O 1
ATOM 655 N N . SER A 1 91 ? 19.488 23.681 11.485 1.00 37.75 91 SER A N 1
ATOM 656 C CA . SER A 1 91 ? 20.383 22.495 11.419 1.00 37.75 91 SER A CA 1
ATOM 657 C C . SER A 1 91 ? 20.961 22.175 10.021 1.00 37.75 91 SER A C 1
ATOM 659 O O . SER A 1 91 ? 21.208 21.018 9.678 1.00 37.75 91 SER A O 1
ATOM 661 N N . ARG A 1 92 ? 21.172 23.179 9.165 1.00 38.91 92 ARG A N 1
ATOM 662 C CA . ARG A 1 92 ? 21.482 22.946 7.736 1.00 38.91 92 ARG A CA 1
ATOM 663 C C . ARG A 1 92 ? 22.905 22.440 7.461 1.00 38.91 92 ARG A C 1
ATOM 665 O O . ARG A 1 92 ? 23.102 21.690 6.516 1.00 38.91 92 ARG A O 1
ATOM 672 N N . THR A 1 93 ? 23.879 22.776 8.305 1.00 31.25 93 THR A N 1
ATOM 673 C CA . THR A 1 93 ? 25.295 22.424 8.069 1.00 31.25 93 THR A CA 1
ATOM 674 C C . THR A 1 93 ? 25.688 21.058 8.652 1.00 31.25 93 THR A C 1
ATOM 676 O O . THR A 1 93 ? 26.599 20.414 8.143 1.00 31.25 93 THR A O 1
ATOM 679 N N . ALA A 1 94 ? 24.977 20.571 9.677 1.00 29.98 94 ALA A N 1
ATOM 680 C CA . ALA A 1 94 ? 25.217 19.255 10.286 1.00 29.98 94 ALA A CA 1
ATOM 681 C C . ALA A 1 94 ? 24.537 18.101 9.521 1.00 29.98 94 ALA A C 1
ATOM 683 O O . ALA A 1 94 ? 25.034 16.976 9.524 1.00 29.98 94 ALA A O 1
ATOM 684 N N . ALA A 1 95 ? 23.432 18.377 8.817 1.00 34.94 95 ALA A N 1
ATOM 685 C CA . ALA A 1 95 ? 22.666 17.374 8.075 1.00 34.94 95 ALA A CA 1
ATOM 686 C C . ALA A 1 95 ? 23.424 16.797 6.864 1.00 34.94 95 ALA A C 1
ATOM 688 O O . ALA A 1 95 ? 23.283 15.613 6.572 1.00 34.94 95 ALA A O 1
ATOM 689 N N . ASN A 1 96 ? 24.269 17.585 6.193 1.00 33.91 96 ASN A N 1
ATOM 690 C CA . ASN A 1 96 ? 25.025 17.124 5.018 1.00 33.91 96 ASN A CA 1
ATOM 691 C C . ASN A 1 96 ? 26.211 16.211 5.383 1.00 33.91 96 ASN A C 1
ATOM 693 O O . ASN A 1 96 ? 26.546 15.320 4.614 1.00 33.91 96 ASN A O 1
ATOM 697 N N . LEU A 1 97 ? 26.814 16.393 6.565 1.00 30.73 97 LEU A N 1
ATOM 698 C CA . LEU A 1 97 ? 27.840 15.483 7.094 1.00 30.73 97 LEU A CA 1
ATOM 699 C C . LEU A 1 97 ? 27.212 14.259 7.776 1.00 30.73 97 LEU A C 1
ATOM 701 O O . LEU A 1 97 ? 27.722 13.155 7.639 1.00 30.73 97 LEU A O 1
ATOM 705 N N . GLY A 1 98 ? 26.083 14.428 8.472 1.00 34.69 98 GLY A N 1
ATOM 706 C CA . GLY A 1 98 ? 25.378 13.327 9.132 1.00 34.69 98 GLY A CA 1
ATOM 707 C C . GLY A 1 98 ? 24.638 12.392 8.172 1.00 34.69 98 GLY A C 1
ATOM 708 O O . GLY A 1 98 ? 24.593 11.194 8.416 1.00 34.69 98 GLY A O 1
ATOM 709 N N . SER A 1 99 ? 24.072 12.896 7.072 1.00 39.69 99 SER A N 1
ATOM 710 C CA . SER A 1 99 ? 23.274 12.079 6.142 1.00 39.69 99 SER A CA 1
ATOM 711 C C . SER A 1 99 ? 24.104 11.059 5.365 1.00 39.69 99 SER A C 1
ATOM 713 O O . SER A 1 99 ? 23.664 9.920 5.266 1.00 39.69 99 SER A O 1
ATOM 715 N N . SER A 1 100 ? 25.312 11.390 4.895 1.00 39.53 100 SER A N 1
ATOM 716 C CA . SER A 1 100 ? 26.219 10.397 4.293 1.00 39.53 100 SER A CA 1
ATOM 717 C C . SER A 1 100 ? 26.737 9.384 5.318 1.00 39.53 100 SER A C 1
ATOM 719 O O . SER A 1 100 ? 26.793 8.193 5.025 1.00 39.53 100 SER A O 1
ATOM 721 N N . LEU A 1 101 ? 27.021 9.827 6.549 1.00 35.72 101 LEU A N 1
ATOM 722 C CA . LEU A 1 101 ? 27.392 8.960 7.675 1.00 35.72 101 LEU A CA 1
ATOM 723 C C . LEU A 1 101 ? 26.264 7.997 8.098 1.00 35.72 101 LEU A C 1
ATOM 725 O O . LEU A 1 101 ? 26.552 6.917 8.608 1.00 35.72 101 LEU A O 1
ATOM 729 N N . LEU A 1 102 ? 24.996 8.372 7.895 1.00 43.38 102 LEU A N 1
ATOM 730 C CA . LEU A 1 102 ? 23.820 7.596 8.312 1.00 43.38 102 LEU A CA 1
ATOM 731 C C . LEU A 1 102 ? 23.185 6.761 7.190 1.00 43.38 102 LEU A C 1
ATOM 733 O O . LEU A 1 102 ? 22.659 5.687 7.468 1.00 43.38 102 LEU A O 1
ATOM 737 N N . LEU A 1 103 ? 23.178 7.246 5.946 1.00 55.22 103 LEU A N 1
ATOM 738 C CA . LEU A 1 103 ? 22.549 6.594 4.785 1.00 55.22 103 LEU A CA 1
ATOM 739 C C . LEU A 1 103 ? 23.574 5.862 3.901 1.00 55.22 103 LEU A C 1
ATOM 741 O O . LEU A 1 103 ? 23.212 4.916 3.205 1.00 55.22 103 LEU A O 1
ATOM 745 N N . GLY A 1 104 ? 24.847 6.267 3.949 1.00 59.84 104 GLY A N 1
ATOM 746 C CA . GLY A 1 104 ? 25.866 5.892 2.971 1.00 59.84 104 GLY A CA 1
ATOM 747 C C . GLY A 1 104 ? 25.783 6.749 1.703 1.00 59.84 104 GLY A C 1
ATOM 748 O O . GLY A 1 104 ? 24.698 7.152 1.279 1.00 59.84 104 GLY A O 1
ATOM 749 N N . ASP A 1 105 ? 26.933 7.023 1.082 1.00 65.88 105 ASP A N 1
ATOM 750 C CA . ASP A 1 105 ? 27.040 7.933 -0.073 1.00 65.88 105 ASP A CA 1
ATOM 751 C C . ASP A 1 105 ? 26.152 7.513 -1.262 1.00 65.88 105 ASP A C 1
ATOM 753 O O . ASP A 1 105 ? 25.574 8.361 -1.941 1.00 65.88 105 ASP A O 1
ATOM 757 N N . GLU A 1 106 ? 25.980 6.205 -1.474 1.00 69.00 106 GLU A N 1
ATOM 758 C CA . GLU A 1 106 ? 25.139 5.643 -2.543 1.00 69.00 106 GLU A CA 1
ATOM 759 C C . GLU A 1 106 ? 23.650 5.958 -2.332 1.00 69.00 106 GLU A C 1
ATOM 761 O O . GLU A 1 106 ? 22.974 6.460 -3.229 1.00 69.00 106 GLU A O 1
ATOM 766 N N . ALA A 1 107 ? 23.131 5.736 -1.121 1.00 66.94 107 ALA A N 1
ATOM 767 C CA . ALA A 1 107 ? 21.732 6.027 -0.814 1.00 66.94 107 ALA A CA 1
ATOM 768 C C . ALA A 1 107 ? 21.428 7.517 -0.899 1.00 66.94 107 ALA A C 1
ATOM 770 O O . ALA A 1 107 ? 20.383 7.912 -1.414 1.00 66.94 107 ALA A O 1
ATOM 771 N N . VAL A 1 108 ? 22.363 8.353 -0.453 1.00 65.69 108 VAL A N 1
ATOM 772 C CA . VAL A 1 108 ? 22.234 9.799 -0.596 1.00 65.69 108 VAL A CA 1
ATOM 773 C C . VAL A 1 108 ? 22.217 10.202 -2.072 1.00 65.69 108 VAL A C 1
ATOM 775 O O . VAL A 1 108 ? 21.314 10.929 -2.485 1.00 65.69 108 VAL A O 1
ATOM 778 N N . SER A 1 109 ? 23.163 9.707 -2.876 1.00 70.12 109 SER A N 1
ATOM 779 C CA . SER A 1 109 ? 23.218 9.979 -4.318 1.00 70.12 109 SER A CA 1
ATOM 780 C C . SER A 1 109 ? 21.909 9.593 -5.007 1.00 70.12 109 SER A C 1
ATOM 782 O O . SER A 1 109 ? 21.293 10.422 -5.673 1.00 70.12 109 SER A O 1
ATOM 784 N N . ASP A 1 110 ? 21.438 8.369 -4.805 1.00 73.62 110 ASP A N 1
ATOM 785 C CA . ASP A 1 110 ? 20.214 7.868 -5.430 1.00 73.62 110 ASP A CA 1
ATOM 786 C C . ASP A 1 110 ? 18.973 8.679 -5.013 1.00 73.62 110 ASP A C 1
ATOM 788 O O . ASP A 1 110 ? 18.210 9.153 -5.861 1.00 73.62 110 ASP A O 1
ATOM 792 N N . LEU A 1 111 ? 18.801 8.945 -3.716 1.00 69.56 111 LEU A N 1
ATOM 793 C CA . LEU A 1 111 ? 17.662 9.725 -3.232 1.00 69.56 111 LEU A CA 1
ATOM 794 C C . LEU A 1 111 ? 17.694 11.168 -3.758 1.00 69.56 111 LEU A C 1
ATOM 796 O O . LEU A 1 111 ? 16.634 11.714 -4.071 1.00 69.56 111 LEU A O 1
ATOM 800 N N . THR A 1 112 ? 18.874 11.798 -3.909 1.00 65.62 112 THR A N 1
ATOM 801 C CA . THR A 1 112 ? 18.960 13.160 -4.489 1.00 65.62 112 THR A CA 1
ATOM 802 C C . THR A 1 112 ? 18.449 13.202 -5.924 1.00 65.62 112 THR A C 1
ATOM 804 O O . THR A 1 112 ? 17.924 14.222 -6.369 1.00 65.62 112 THR A O 1
ATOM 807 N N . GLN A 1 113 ? 18.546 12.080 -6.630 1.00 69.81 113 GLN A N 1
ATOM 808 C CA . GLN A 1 113 ? 18.103 11.917 -8.010 1.00 69.81 113 GLN A CA 1
ATOM 809 C C . GLN A 1 113 ? 16.650 11.455 -8.114 1.00 69.81 113 GLN A C 1
ATOM 811 O O . GLN A 1 113 ? 16.161 11.205 -9.215 1.00 69.81 113 GLN A O 1
ATOM 816 N N . GLY A 1 114 ? 15.954 11.348 -6.980 1.00 68.50 114 GLY A N 1
ATOM 817 C CA . GLY A 1 114 ? 14.558 10.943 -6.934 1.00 68.50 114 GLY A CA 1
ATOM 818 C C . GLY A 1 114 ? 14.352 9.473 -7.268 1.00 68.50 114 GLY A C 1
ATOM 819 O O . GLY A 1 114 ? 13.297 9.147 -7.808 1.00 68.50 114 GLY A O 1
ATOM 820 N N . THR A 1 115 ? 15.331 8.614 -6.965 1.00 78.69 115 THR A N 1
ATOM 821 C CA . THR A 1 115 ? 15.183 7.154 -6.997 1.00 78.69 115 THR A CA 1
ATOM 822 C C . THR A 1 115 ? 15.244 6.579 -5.585 1.00 78.69 115 THR A C 1
ATOM 824 O O . THR A 1 115 ? 16.080 6.966 -4.771 1.00 78.69 115 THR A O 1
ATOM 827 N N . SER A 1 116 ? 14.368 5.617 -5.299 1.00 75.31 116 SER A N 1
ATOM 828 C CA . SER A 1 116 ? 14.373 4.841 -4.051 1.00 75.31 116 SER A CA 1
ATOM 829 C C . SER A 1 116 ? 15.052 3.476 -4.207 1.00 75.31 116 SER A C 1
ATOM 831 O O . SER A 1 116 ? 15.184 2.715 -3.244 1.00 75.31 116 SER A O 1
ATOM 833 N N . ARG A 1 117 ? 15.545 3.181 -5.412 1.00 86.00 117 ARG A N 1
ATOM 834 C CA . ARG A 1 117 ? 16.401 2.036 -5.725 1.00 86.00 117 ARG A CA 1
ATOM 835 C C . ARG A 1 117 ? 17.880 2.398 -5.547 1.00 86.00 117 ARG A C 1
ATOM 837 O O . ARG A 1 117 ? 18.305 3.481 -5.945 1.00 86.00 117 ARG A O 1
ATOM 844 N N . LYS A 1 118 ? 18.651 1.448 -5.020 1.00 84.00 118 LYS A N 1
ATOM 845 C CA . LYS A 1 118 ? 20.110 1.391 -5.000 1.00 84.00 118 LYS A CA 1
ATOM 846 C C . LYS A 1 118 ? 20.638 1.105 -6.395 1.00 84.00 118 LYS A C 1
ATOM 848 O O . LYS A 1 118 ? 20.528 -0.007 -6.913 1.00 84.00 118 LYS A O 1
ATOM 853 N N . LEU A 1 119 ? 21.180 2.140 -7.002 1.00 83.25 119 LEU A N 1
ATOM 854 C CA . LEU A 1 119 ? 21.541 2.178 -8.412 1.00 83.25 119 LEU A CA 1
ATOM 855 C C . LEU A 1 119 ? 22.878 2.862 -8.648 1.00 83.25 119 LEU A C 1
ATOM 857 O O . LEU A 1 119 ? 23.506 2.635 -9.682 1.00 83.25 119 LEU A O 1
ATOM 861 N N . SER A 1 120 ? 23.286 3.703 -7.707 1.00 81.25 120 SER A N 1
ATOM 862 C CA . SER A 1 120 ? 24.621 4.256 -7.657 1.00 81.25 120 SER A CA 1
ATOM 863 C C . SER A 1 120 ? 25.614 3.263 -7.062 1.00 81.25 120 SER A C 1
ATOM 865 O O . SER A 1 120 ? 25.279 2.412 -6.232 1.00 81.25 120 SER A O 1
ATOM 867 N N . THR A 1 121 ? 26.855 3.388 -7.514 1.00 80.62 121 THR A N 1
ATOM 868 C CA . THR A 1 121 ? 28.009 2.632 -7.039 1.00 80.62 121 THR A CA 1
ATOM 869 C C . THR A 1 121 ? 29.097 3.602 -6.596 1.00 80.62 121 THR A C 1
ATOM 871 O O . THR A 1 121 ? 29.304 4.662 -7.197 1.00 80.62 121 THR A O 1
ATOM 874 N N . THR A 1 122 ? 29.791 3.260 -5.512 1.00 77.56 122 THR A N 1
ATOM 875 C CA . THR A 1 122 ? 30.969 3.996 -5.044 1.00 77.56 122 THR A CA 1
ATOM 876 C C . THR A 1 122 ? 32.246 3.286 -5.473 1.00 77.56 122 THR A C 1
ATOM 878 O O . THR A 1 122 ? 32.491 2.139 -5.102 1.00 77.56 122 THR A O 1
ATOM 881 N N . HIS A 1 123 ? 33.102 3.988 -6.214 1.00 77.44 123 HIS A N 1
ATOM 882 C CA . HIS A 1 123 ? 34.448 3.526 -6.546 1.00 77.44 123 HIS A CA 1
ATOM 883 C C . HIS A 1 123 ? 35.485 4.240 -5.682 1.00 77.44 123 HIS A C 1
ATOM 885 O O . HIS A 1 123 ? 35.566 5.469 -5.687 1.00 77.44 123 HIS A O 1
ATOM 891 N N . THR A 1 124 ? 36.313 3.471 -4.975 1.00 72.06 124 THR A N 1
ATOM 892 C CA . THR A 1 124 ? 37.420 3.992 -4.165 1.00 72.06 124 THR A CA 1
ATOM 893 C C . THR A 1 124 ? 38.743 3.761 -4.883 1.00 72.06 124 THR A C 1
ATOM 895 O O . THR A 1 124 ? 39.127 2.626 -5.150 1.00 72.06 124 THR A O 1
ATOM 898 N N . THR A 1 125 ? 39.452 4.845 -5.183 1.00 70.81 125 THR A N 1
ATOM 899 C CA . THR A 1 125 ? 40.799 4.818 -5.762 1.00 70.81 125 THR A CA 1
ATOM 900 C C . THR A 1 125 ? 41.810 5.203 -4.693 1.00 70.81 125 THR A C 1
ATOM 902 O O . THR A 1 125 ? 41.650 6.223 -4.025 1.00 70.81 125 THR A O 1
ATOM 905 N N . VAL A 1 126 ? 42.856 4.394 -4.532 1.00 69.06 126 VAL A N 1
ATOM 906 C CA . VAL A 1 126 ? 43.987 4.699 -3.652 1.00 69.06 126 VAL A CA 1
ATOM 907 C C . VAL A 1 126 ? 45.150 5.146 -4.526 1.00 69.06 126 VAL A C 1
ATOM 909 O O . VAL A 1 126 ? 45.751 4.337 -5.228 1.00 69.06 126 VAL A O 1
ATOM 912 N N . THR A 1 127 ? 45.451 6.439 -4.497 1.00 69.88 127 THR A N 1
ATOM 913 C CA . THR A 1 127 ? 46.561 7.027 -5.244 1.00 69.88 127 THR A CA 1
ATOM 914 C C . THR A 1 127 ? 47.759 7.172 -4.308 1.00 69.88 127 THR A C 1
ATOM 916 O O . THR A 1 127 ? 47.674 7.931 -3.341 1.00 69.88 127 THR A O 1
ATOM 919 N N . PRO A 1 128 ? 48.878 6.470 -4.542 1.00 57.06 128 PRO A N 1
ATOM 920 C CA . PRO A 1 128 ? 50.094 6.698 -3.772 1.00 57.06 128 PRO A CA 1
ATOM 921 C C . PRO A 1 128 ? 50.646 8.101 -4.069 1.00 57.06 128 PRO A C 1
ATOM 923 O O . PRO A 1 128 ? 50.780 8.497 -5.226 1.00 57.06 128 PRO A O 1
ATOM 926 N N . THR A 1 129 ? 50.958 8.857 -3.022 1.00 72.31 129 THR A N 1
ATOM 927 C CA . THR A 1 129 ? 51.590 10.180 -3.055 1.00 72.31 129 THR A CA 1
ATOM 928 C C . THR A 1 129 ? 52.913 10.145 -2.280 1.00 72.31 129 THR A C 1
ATOM 930 O O . THR A 1 129 ? 53.193 9.205 -1.537 1.00 72.31 129 THR A O 1
ATOM 933 N N . PHE A 1 130 ? 53.760 11.163 -2.465 1.00 56.56 130 PHE A N 1
ATOM 934 C CA . PHE A 1 130 ? 55.061 11.247 -1.784 1.00 56.56 130 PHE A CA 1
ATOM 935 C C . PHE A 1 130 ? 54.948 11.280 -0.245 1.00 56.56 130 PHE A C 1
ATOM 937 O O . PHE A 1 130 ? 55.879 10.844 0.427 1.00 56.56 130 PHE A O 1
ATOM 944 N N . ASP A 1 131 ? 53.796 11.702 0.293 1.00 59.88 131 ASP A N 1
ATOM 945 C CA . ASP A 1 131 ? 53.529 11.822 1.735 1.00 59.88 131 ASP A CA 1
ATOM 946 C C . ASP A 1 131 ? 52.584 10.727 2.285 1.00 59.88 131 ASP A C 1
ATOM 948 O O . ASP A 1 131 ? 52.137 10.809 3.430 1.00 59.88 131 ASP A O 1
ATOM 952 N N . GLY A 1 132 ? 52.240 9.700 1.493 1.00 61.81 132 GLY A N 1
ATOM 953 C CA . GLY A 1 132 ? 51.355 8.605 1.915 1.00 61.81 132 GLY A CA 1
ATOM 954 C C . GLY A 1 132 ? 50.405 8.113 0.821 1.00 61.81 132 GLY A C 1
ATOM 955 O O . GLY A 1 132 ? 50.667 8.262 -0.361 1.00 61.81 132 GLY A O 1
ATOM 956 N N . ALA A 1 133 ? 49.289 7.484 1.192 1.00 57.16 133 ALA A N 1
ATOM 957 C CA . ALA A 1 133 ? 48.259 7.062 0.240 1.00 57.16 133 ALA A CA 1
ATOM 958 C C . ALA A 1 133 ? 47.055 8.012 0.306 1.00 57.16 133 ALA A C 1
ATOM 960 O O . ALA A 1 133 ? 46.435 8.159 1.359 1.00 57.16 133 ALA A O 1
ATOM 961 N N . GLN A 1 134 ? 46.697 8.639 -0.815 1.00 57.44 134 GLN A N 1
ATOM 962 C CA . GLN A 1 134 ? 45.486 9.444 -0.935 1.00 57.44 134 GLN A CA 1
ATOM 963 C C . GLN A 1 134 ? 44.323 8.561 -1.392 1.00 57.44 134 GLN A C 1
ATOM 965 O O . GLN A 1 134 ? 44.306 8.055 -2.512 1.00 57.44 134 GLN A O 1
ATOM 970 N N . VAL A 1 135 ? 43.321 8.397 -0.532 1.00 57.66 135 VAL A N 1
ATOM 971 C CA . VAL A 1 135 ? 42.096 7.657 -0.855 1.00 57.66 135 VAL A CA 1
ATOM 972 C C . VAL A 1 135 ? 41.050 8.632 -1.398 1.00 57.66 135 VAL A C 1
ATOM 974 O O . VAL A 1 135 ? 40.688 9.592 -0.722 1.00 57.66 135 VAL A O 1
ATOM 977 N N . THR A 1 136 ? 40.559 8.395 -2.614 1.00 67.50 136 THR A N 1
ATOM 978 C CA . THR A 1 136 ? 39.479 9.172 -3.242 1.00 67.50 136 THR A CA 1
ATOM 979 C C . THR A 1 136 ? 38.311 8.250 -3.567 1.00 67.50 136 THR A C 1
ATOM 981 O O . THR A 1 136 ? 38.453 7.339 -4.380 1.00 67.50 136 THR A O 1
ATOM 984 N N . SER A 1 137 ? 37.150 8.497 -2.964 1.00 68.19 137 SER A N 1
ATOM 985 C CA . SER A 1 137 ? 35.901 7.804 -3.298 1.00 68.19 137 SER A CA 1
ATOM 986 C C . SER A 1 137 ? 35.043 8.678 -4.209 1.00 68.19 137 SER A C 1
ATOM 988 O O . SER A 1 137 ? 34.855 9.862 -3.931 1.00 68.19 137 SER A O 1
ATOM 990 N N . THR A 1 138 ? 34.533 8.105 -5.299 1.00 72.56 138 THR A N 1
ATOM 991 C CA . THR A 1 138 ? 33.580 8.760 -6.203 1.00 72.56 138 THR A CA 1
ATOM 992 C C . THR A 1 138 ? 32.333 7.903 -6.323 1.00 72.56 138 THR A C 1
ATOM 994 O O . THR A 1 138 ? 32.416 6.745 -6.729 1.00 72.56 138 THR A O 1
ATOM 997 N N . THR A 1 139 ? 31.183 8.484 -5.997 1.00 75.31 139 THR A N 1
ATOM 998 C CA . THR A 1 139 ? 29.872 7.864 -6.201 1.00 75.31 139 THR A CA 1
ATOM 999 C C . THR A 1 139 ? 29.293 8.330 -7.529 1.00 75.31 139 THR A C 1
ATOM 1001 O O . THR A 1 139 ? 29.429 9.495 -7.921 1.00 75.31 139 THR A O 1
ATOM 1004 N N . GLY A 1 140 ? 28.687 7.406 -8.259 1.00 76.06 140 GLY A N 1
ATOM 1005 C CA . GLY A 1 140 ? 28.110 7.694 -9.559 1.00 76.06 140 GLY A CA 1
ATOM 1006 C C . GLY A 1 140 ? 27.104 6.642 -9.987 1.00 76.06 140 GLY A C 1
ATOM 1007 O O . GLY A 1 140 ? 26.924 5.631 -9.316 1.00 76.06 140 GLY A O 1
ATOM 1008 N N . LEU A 1 141 ? 26.437 6.888 -11.107 1.00 79.75 141 LEU A N 1
ATOM 1009 C CA . LEU A 1 141 ? 25.530 5.922 -11.715 1.00 79.75 141 LEU A CA 1
ATOM 1010 C C . LEU A 1 141 ? 26.242 5.181 -12.837 1.00 79.75 141 LEU A C 1
ATOM 1012 O O . LEU A 1 141 ? 26.828 5.807 -13.723 1.00 79.75 141 LEU A O 1
ATOM 1016 N N . GLU A 1 142 ? 26.086 3.866 -12.864 1.00 79.69 142 GLU A N 1
ATOM 1017 C CA . GLU A 1 142 ? 26.346 3.081 -14.064 1.00 79.69 142 GLU A CA 1
ATOM 1018 C C . GLU A 1 142 ? 25.131 3.197 -14.988 1.00 79.69 142 GLU A C 1
ATOM 1020 O O . GLU A 1 142 ? 24.051 2.671 -14.712 1.00 79.69 142 GLU A O 1
ATOM 1025 N N . GLN A 1 143 ? 25.286 3.937 -16.084 1.00 82.00 143 GLN A N 1
ATOM 1026 C CA . GLN A 1 143 ? 24.230 4.139 -17.072 1.00 82.00 143 GLN A CA 1
ATOM 1027 C C . GLN A 1 143 ? 24.690 3.673 -18.438 1.00 82.00 143 GLN A C 1
ATOM 1029 O O . GLN A 1 143 ? 25.849 3.847 -18.809 1.00 82.00 143 GLN A O 1
ATOM 1034 N N . TYR A 1 144 ? 23.759 3.150 -19.223 1.00 82.00 144 TYR A N 1
ATOM 1035 C CA . TYR A 1 144 ? 24.008 2.927 -20.634 1.00 82.00 144 TYR A CA 1
ATOM 1036 C C . TYR A 1 144 ? 24.258 4.274 -21.322 1.00 82.00 144 TYR A C 1
ATOM 1038 O O . TYR A 1 144 ? 23.497 5.231 -21.142 1.00 82.00 144 TYR A O 1
ATOM 1046 N N . GLU A 1 145 ? 25.336 4.372 -22.096 1.00 80.81 145 GLU A N 1
ATOM 1047 C CA . GLU A 1 145 ? 25.663 5.575 -22.844 1.00 80.81 145 GLU A CA 1
ATOM 1048 C C . GLU A 1 145 ? 24.596 5.824 -23.912 1.00 80.81 145 GLU A C 1
ATOM 1050 O O . GLU A 1 145 ? 24.541 5.169 -24.947 1.00 80.81 145 GLU A O 1
ATOM 1055 N N . MET A 1 146 ? 23.727 6.800 -23.660 1.00 81.50 146 MET A N 1
ATOM 1056 C CA . MET A 1 146 ? 22.700 7.192 -24.632 1.00 81.50 146 MET A CA 1
ATOM 1057 C C . MET A 1 146 ? 23.228 8.196 -25.671 1.00 81.50 146 MET A C 1
ATOM 1059 O O . MET A 1 146 ? 22.535 8.494 -26.639 1.00 81.50 146 MET A O 1
ATOM 1063 N N . GLY A 1 147 ? 24.433 8.741 -25.462 1.00 77.19 147 GLY A N 1
ATOM 1064 C CA . GLY A 1 147 ? 25.141 9.595 -26.419 1.00 77.19 147 GLY A CA 1
ATOM 1065 C C . GLY A 1 147 ? 25.930 8.779 -27.448 1.00 77.19 147 GLY A C 1
ATOM 1066 O O . GLY A 1 147 ? 25.980 7.556 -27.375 1.00 77.19 147 GLY A O 1
ATOM 1067 N N . GLY A 1 148 ? 26.514 9.452 -28.447 1.00 77.12 148 GLY A N 1
ATOM 1068 C CA . GLY A 1 148 ? 27.470 8.820 -29.372 1.00 77.12 148 GLY A CA 1
ATOM 1069 C C . GLY A 1 148 ? 26.918 7.690 -30.257 1.00 77.12 148 GLY A C 1
ATOM 1070 O O . GLY A 1 148 ? 27.698 7.008 -30.916 1.00 77.12 148 GLY A O 1
ATOM 1071 N N . GLY A 1 149 ? 25.595 7.491 -30.300 1.00 82.75 149 GLY A N 1
ATOM 1072 C CA . GLY A 1 149 ? 24.940 6.420 -31.055 1.00 82.75 149 GLY A CA 1
ATOM 1073 C C . GLY A 1 149 ? 24.534 5.191 -30.238 1.00 82.75 149 GLY A C 1
ATOM 1074 O O . GLY A 1 149 ? 23.996 4.245 -30.811 1.00 82.75 149 GLY A O 1
ATOM 1075 N N . GLY A 1 150 ? 24.783 5.159 -28.923 1.00 86.19 150 GLY A N 1
ATOM 1076 C CA . GLY A 1 150 ? 24.446 3.997 -28.096 1.00 86.19 150 GLY A CA 1
ATOM 1077 C C . GLY A 1 150 ? 22.946 3.688 -28.078 1.00 86.19 150 GLY A C 1
ATOM 1078 O O . GLY A 1 150 ? 22.552 2.525 -28.194 1.00 86.19 150 GLY A O 1
ATOM 1079 N N . PHE A 1 151 ? 22.082 4.709 -28.021 1.00 88.69 151 PHE A N 1
ATOM 1080 C CA . PHE A 1 151 ? 20.635 4.492 -28.119 1.00 88.69 151 PHE A CA 1
ATOM 1081 C C . PHE A 1 151 ? 20.255 3.791 -29.430 1.00 88.69 151 PHE A C 1
ATOM 1083 O O . PHE A 1 151 ? 19.490 2.827 -29.421 1.00 88.69 151 PHE A O 1
ATOM 1090 N N . GLU A 1 152 ? 20.809 4.243 -30.552 1.00 91.94 152 GLU A N 1
ATOM 1091 C CA . GLU A 1 152 ? 20.580 3.684 -31.880 1.00 91.94 152 GLU A CA 1
ATOM 1092 C C . GLU A 1 152 ? 21.087 2.241 -31.984 1.00 91.94 152 GLU A C 1
ATOM 1094 O O . GLU A 1 152 ? 20.418 1.416 -32.612 1.00 91.94 152 GLU A O 1
ATOM 1099 N N . LEU A 1 153 ? 22.212 1.914 -31.336 1.00 92.50 153 LEU A N 1
ATOM 1100 C CA . LEU A 1 153 ? 22.730 0.546 -31.241 1.00 92.50 153 LEU A CA 1
ATOM 1101 C C . LEU A 1 153 ? 21.755 -0.371 -30.504 1.00 92.50 153 LEU A C 1
ATOM 1103 O O . LEU A 1 153 ? 21.348 -1.397 -31.051 1.00 92.50 153 LEU A O 1
ATOM 1107 N N . LEU A 1 154 ? 21.343 0.008 -29.293 1.00 93.81 154 LEU A N 1
ATOM 1108 C CA . LEU A 1 154 ? 20.437 -0.796 -28.472 1.00 93.81 154 LEU A CA 1
ATOM 1109 C C . LEU A 1 154 ? 19.052 -0.928 -29.118 1.00 93.81 154 LEU A C 1
ATOM 1111 O O . LEU A 1 154 ? 18.487 -2.021 -29.182 1.00 93.81 154 LEU A O 1
ATOM 1115 N N . LEU A 1 155 ? 18.520 0.171 -29.656 1.00 94.69 155 LEU A N 1
ATOM 1116 C CA . LEU A 1 155 ? 17.257 0.177 -30.388 1.00 94.69 155 LEU A CA 1
ATOM 1117 C C . LEU A 1 155 ? 17.336 -0.706 -31.639 1.00 94.69 155 LEU A C 1
ATOM 1119 O O . LEU A 1 155 ? 16.408 -1.469 -31.909 1.00 94.69 155 LEU A O 1
ATOM 1123 N N . GLY A 1 156 ? 18.427 -0.605 -32.400 1.00 94.94 156 GLY A N 1
ATOM 1124 C CA . GLY A 1 156 ? 18.684 -1.420 -33.584 1.00 94.94 156 GLY A CA 1
ATOM 1125 C C . GLY A 1 156 ? 18.761 -2.907 -33.249 1.00 94.94 156 GLY A C 1
ATOM 1126 O O . GLY A 1 156 ? 18.101 -3.711 -33.907 1.00 94.94 156 GLY A O 1
ATOM 1127 N N . PHE A 1 157 ? 19.478 -3.258 -32.177 1.00 96.12 157 PHE A N 1
ATOM 1128 C CA . PHE A 1 157 ? 19.585 -4.628 -31.678 1.00 96.12 157 PHE A CA 1
ATOM 1129 C C . PHE A 1 157 ? 18.206 -5.203 -31.331 1.00 96.12 157 PHE A C 1
ATOM 1131 O O . PHE A 1 157 ? 17.819 -6.248 -31.848 1.00 96.12 157 PHE A O 1
ATOM 1138 N N . LEU A 1 158 ? 17.413 -4.497 -30.517 1.00 95.75 158 LEU A N 1
ATOM 1139 C CA . LEU A 1 158 ? 16.081 -4.968 -30.117 1.00 95.75 158 LEU A CA 1
ATOM 1140 C C . LEU A 1 158 ? 15.101 -5.056 -31.297 1.00 95.75 158 LEU A C 1
ATOM 1142 O O . LEU A 1 158 ? 14.283 -5.975 -31.350 1.00 95.75 158 LEU A O 1
ATOM 1146 N N . LYS A 1 159 ? 15.177 -4.129 -32.264 1.00 95.94 159 LYS A N 1
ATOM 1147 C CA . LYS A 1 159 ? 14.347 -4.169 -33.481 1.00 95.94 159 LYS A CA 1
ATOM 1148 C C . LYS A 1 159 ? 14.680 -5.355 -34.379 1.00 95.94 159 LYS A C 1
ATOM 1150 O O . LYS A 1 159 ? 13.768 -5.884 -35.011 1.00 95.94 159 LYS A O 1
ATOM 1155 N N . ALA A 1 160 ? 15.946 -5.759 -34.433 1.00 96.50 160 ALA A N 1
ATOM 1156 C CA . ALA A 1 160 ? 16.390 -6.886 -35.242 1.00 96.50 160 ALA A CA 1
ATOM 1157 C C . ALA A 1 160 ? 15.902 -8.243 -34.705 1.00 96.50 160 ALA A C 1
ATOM 1159 O O . ALA A 1 160 ? 15.817 -9.194 -35.477 1.00 96.50 160 ALA A O 1
ATOM 1160 N N . ILE A 1 161 ? 15.520 -8.339 -33.423 1.00 96.56 161 ILE A N 1
ATOM 1161 C CA . ILE A 1 161 ? 14.896 -9.548 -32.870 1.00 96.56 161 ILE A CA 1
ATOM 1162 C C . ILE A 1 161 ? 13.442 -9.646 -33.378 1.00 96.56 161 ILE A C 1
ATOM 1164 O O . ILE A 1 161 ? 12.620 -8.771 -33.052 1.00 96.56 161 ILE A O 1
ATOM 1168 N N . PRO A 1 162 ? 13.073 -10.707 -34.124 1.00 95.19 162 PRO A N 1
ATOM 1169 C CA . PRO A 1 162 ? 11.705 -10.905 -34.596 1.00 95.19 162 PRO A CA 1
ATOM 1170 C C . PRO A 1 162 ? 10.716 -10.976 -33.434 1.00 95.19 162 PRO A C 1
ATOM 1172 O O . PRO A 1 162 ? 11.008 -11.598 -32.414 1.00 95.19 162 PRO A O 1
ATOM 1175 N N . ALA A 1 163 ? 9.527 -10.383 -33.592 1.00 93.25 163 ALA A N 1
ATOM 1176 C CA . ALA A 1 163 ? 8.533 -10.262 -32.519 1.00 93.25 163 ALA A CA 1
ATOM 1177 C C . ALA A 1 163 ? 8.196 -11.604 -31.837 1.00 93.25 163 ALA A C 1
ATOM 1179 O O . ALA A 1 163 ? 8.129 -11.659 -30.611 1.00 93.25 163 ALA A O 1
ATOM 1180 N N . GLY A 1 164 ? 8.069 -12.689 -32.613 1.00 93.31 164 GLY A N 1
ATOM 1181 C CA . GLY A 1 164 ? 7.798 -14.035 -32.089 1.00 93.31 164 GLY A CA 1
ATOM 1182 C C . GLY A 1 164 ? 8.936 -14.643 -31.257 1.00 93.31 164 GLY A C 1
ATOM 1183 O O . GLY A 1 164 ? 8.683 -15.499 -30.417 1.00 93.31 164 GLY A O 1
ATOM 1184 N N . THR A 1 165 ? 10.176 -14.178 -31.433 1.00 94.88 165 THR A N 1
ATOM 1185 C CA . THR A 1 165 ? 11.368 -14.689 -30.729 1.00 94.88 165 THR A CA 1
ATOM 1186 C C . THR A 1 165 ? 11.664 -13.908 -29.444 1.00 94.88 165 THR A C 1
ATOM 1188 O O . THR A 1 165 ? 12.350 -14.406 -28.550 1.00 94.88 165 THR A O 1
ATOM 1191 N N . ARG A 1 166 ? 11.126 -12.690 -29.299 1.00 94.81 166 ARG A N 1
ATOM 1192 C CA . ARG A 1 166 ? 11.412 -11.807 -28.153 1.00 94.81 166 ARG A CA 1
ATOM 1193 C C . ARG A 1 166 ? 11.061 -12.410 -26.788 1.00 94.81 166 ARG A C 1
ATOM 1195 O O . ARG A 1 166 ? 11.877 -12.234 -25.886 1.00 94.81 166 ARG A O 1
ATOM 1202 N N . PRO A 1 167 ? 9.937 -13.138 -26.604 1.00 94.88 167 PRO A N 1
ATOM 1203 C CA . PRO A 1 167 ? 9.654 -13.810 -25.334 1.00 94.88 167 PRO A CA 1
ATOM 1204 C C . PRO A 1 167 ? 10.738 -14.811 -24.932 1.00 94.88 167 PRO A C 1
ATOM 1206 O O . PRO A 1 167 ? 11.182 -14.801 -23.787 1.00 94.88 167 PRO A O 1
ATOM 1209 N N . ALA A 1 168 ? 11.224 -15.619 -25.879 1.00 95.62 168 ALA A N 1
ATOM 1210 C CA . ALA A 1 168 ? 12.266 -16.606 -25.617 1.00 95.62 168 ALA A CA 1
ATOM 1211 C C . ALA A 1 168 ? 13.611 -15.947 -25.272 1.00 95.62 168 ALA A C 1
ATOM 1213 O O . ALA A 1 168 ? 14.286 -16.385 -24.345 1.00 95.62 168 ALA A O 1
ATOM 1214 N N . VAL A 1 169 ? 13.981 -14.864 -25.967 1.00 96.44 169 VAL A N 1
ATOM 1215 C CA . VAL A 1 169 ? 15.203 -14.098 -25.656 1.00 96.44 169 VAL A CA 1
ATOM 1216 C C . VAL A 1 169 ? 15.102 -13.424 -24.289 1.00 96.44 169 VAL A C 1
ATOM 1218 O O . VAL A 1 169 ? 16.053 -13.482 -23.516 1.00 96.44 169 VAL A O 1
ATOM 1221 N N . ALA A 1 170 ? 13.960 -12.814 -23.958 1.00 93.94 170 ALA A N 1
ATOM 1222 C CA . ALA A 1 170 ? 13.749 -12.187 -22.654 1.00 93.94 170 ALA A CA 1
ATOM 1223 C C . ALA A 1 170 ? 13.823 -13.215 -21.511 1.00 93.94 170 ALA A C 1
ATOM 1225 O O . ALA A 1 170 ? 14.493 -12.961 -20.512 1.00 93.94 170 ALA A O 1
ATOM 1226 N N . ALA A 1 171 ? 13.213 -14.391 -21.686 1.00 93.31 171 ALA A N 1
ATOM 1227 C CA . ALA A 1 171 ? 13.290 -15.487 -20.721 1.00 93.31 171 ALA A CA 1
ATOM 1228 C C . ALA A 1 171 ? 14.719 -16.039 -20.581 1.00 93.31 171 ALA A C 1
ATOM 1230 O O . ALA A 1 171 ? 15.184 -16.271 -19.467 1.00 93.31 171 ALA A O 1
ATOM 1231 N N . ALA A 1 172 ? 15.445 -16.205 -21.692 1.00 95.62 172 ALA A N 1
ATOM 1232 C CA . ALA A 1 172 ? 16.840 -16.640 -21.668 1.00 95.62 172 ALA A CA 1
ATOM 1233 C C . ALA A 1 172 ? 17.753 -15.608 -20.983 1.00 95.62 172 ALA A C 1
ATOM 1235 O O . ALA A 1 172 ? 18.640 -15.982 -20.216 1.00 95.62 172 ALA A O 1
ATOM 1236 N N . TYR A 1 173 ? 17.505 -14.313 -21.207 1.00 94.94 173 TYR A N 1
ATOM 1237 C CA . TYR A 1 173 ? 18.189 -13.230 -20.504 1.00 94.94 173 TYR A CA 1
ATOM 1238 C C . TYR A 1 173 ? 17.934 -13.311 -19.000 1.00 94.94 173 TYR A C 1
ATOM 1240 O O . TYR A 1 173 ? 18.880 -13.290 -18.217 1.00 94.94 173 TYR A O 1
ATOM 1248 N N . GLU A 1 174 ? 16.674 -13.452 -18.589 1.00 90.94 174 GLU A N 1
ATOM 1249 C CA . GLU A 1 174 ? 16.312 -13.544 -17.177 1.00 90.94 174 GLU A CA 1
ATOM 1250 C C . GLU A 1 174 ? 16.902 -14.782 -16.500 1.00 90.94 174 GLU A C 1
ATOM 1252 O O . GLU A 1 174 ? 17.407 -14.673 -15.387 1.00 90.94 174 GLU A O 1
ATOM 1257 N N . ALA A 1 175 ? 16.923 -15.932 -17.174 1.00 90.44 175 ALA A N 1
ATOM 1258 C CA . ALA A 1 175 ? 17.550 -17.141 -16.652 1.00 90.44 175 ALA A CA 1
ATOM 1259 C C . ALA A 1 175 ? 19.065 -16.969 -16.443 1.00 90.44 175 ALA A C 1
ATOM 1261 O O . ALA A 1 175 ? 19.593 -17.411 -15.425 1.00 90.44 175 ALA A O 1
ATOM 1262 N N . ALA A 1 176 ? 19.753 -16.304 -17.378 1.00 91.69 176 ALA A N 1
ATOM 1263 C CA . ALA A 1 176 ? 21.204 -16.119 -17.333 1.00 91.69 176 ALA A CA 1
ATOM 1264 C C . ALA A 1 176 ? 21.649 -14.997 -16.381 1.00 91.69 176 ALA A C 1
ATOM 1266 O O . ALA A 1 176 ? 22.668 -15.120 -15.708 1.00 91.69 176 ALA A O 1
ATOM 1267 N N . GLN A 1 177 ? 20.910 -13.887 -16.342 1.00 88.94 177 GLN A N 1
ATOM 1268 C CA . GLN A 1 177 ? 21.245 -12.707 -15.537 1.00 88.94 177 GLN A CA 1
ATOM 1269 C C . GLN A 1 177 ? 20.536 -12.702 -14.180 1.00 88.94 177 GLN A C 1
ATOM 1271 O O . GLN A 1 177 ? 20.834 -11.870 -13.321 1.00 88.94 177 GLN A O 1
ATOM 1276 N N . HIS A 1 178 ? 19.580 -13.615 -13.983 1.00 83.31 178 HIS A N 1
ATOM 1277 C CA . HIS A 1 178 ? 18.710 -13.684 -12.811 1.00 83.31 178 HIS A CA 1
ATOM 1278 C C . HIS A 1 178 ? 18.043 -12.329 -12.488 1.00 83.31 178 HIS A C 1
ATOM 1280 O O . HIS A 1 178 ? 17.902 -11.932 -11.323 1.00 83.31 178 HIS A O 1
ATOM 1286 N N . LYS A 1 179 ? 17.701 -11.596 -13.552 1.00 83.69 179 LYS A N 1
ATOM 1287 C CA . LYS A 1 179 ? 17.084 -10.269 -13.570 1.00 83.69 179 LYS A CA 1
ATOM 1288 C C . LYS A 1 179 ? 16.334 -10.118 -14.890 1.00 83.69 179 LYS A C 1
ATOM 1290 O O . LYS A 1 179 ? 16.893 -10.424 -15.942 1.00 83.69 179 LYS A O 1
ATOM 1295 N N . SER A 1 180 ? 15.093 -9.633 -14.846 1.00 89.19 180 SER A N 1
ATOM 1296 C CA . SER A 1 180 ? 14.314 -9.414 -16.069 1.00 89.19 180 SER A CA 1
ATOM 1297 C C . SER A 1 180 ? 15.016 -8.417 -16.998 1.00 89.19 180 SER A C 1
ATOM 1299 O O . SER A 1 180 ? 15.620 -7.441 -16.544 1.00 89.19 180 SER A O 1
ATOM 1301 N N . LEU A 1 181 ? 14.902 -8.611 -18.315 1.00 91.88 181 LEU A N 1
ATOM 1302 C CA . LEU A 1 181 ? 15.464 -7.664 -19.286 1.00 91.88 181 LEU A CA 1
ATOM 1303 C C . LEU A 1 181 ? 14.886 -6.249 -19.097 1.00 91.88 181 LEU A C 1
ATOM 1305 O O . LEU A 1 181 ? 15.602 -5.257 -19.205 1.00 91.88 181 LEU A O 1
ATOM 1309 N N . SER A 1 182 ? 13.607 -6.145 -18.730 1.00 90.94 182 SER A N 1
ATOM 1310 C CA . SER A 1 182 ? 12.978 -4.874 -18.364 1.00 90.94 182 SER A CA 1
ATOM 1311 C C . SER A 1 182 ? 13.619 -4.203 -17.148 1.00 90.94 182 SER A C 1
ATOM 1313 O O . SER A 1 182 ? 13.738 -2.982 -17.143 1.00 90.94 182 SER A O 1
ATOM 1315 N N . ALA A 1 183 ? 14.049 -4.966 -16.137 1.00 89.69 183 ALA A N 1
ATOM 1316 C CA . ALA A 1 183 ? 14.762 -4.420 -14.983 1.00 89.69 183 ALA A CA 1
ATOM 1317 C C . ALA A 1 183 ? 16.171 -3.958 -15.361 1.00 89.69 183 ALA A C 1
ATOM 1319 O O . ALA A 1 183 ? 16.569 -2.861 -14.981 1.00 89.69 183 ALA A O 1
ATOM 1320 N N . ALA A 1 184 ? 16.891 -4.726 -16.182 1.00 91.12 184 ALA A N 1
ATOM 1321 C CA . ALA A 1 184 ? 18.190 -4.298 -16.694 1.00 91.12 184 ALA A CA 1
ATOM 1322 C C . ALA A 1 184 ? 18.084 -2.981 -17.486 1.00 91.12 184 ALA A C 1
ATOM 1324 O O . ALA A 1 184 ? 18.887 -2.072 -17.283 1.00 91.12 184 ALA A O 1
ATOM 1325 N N . LEU A 1 185 ? 17.054 -2.822 -18.327 1.00 90.69 185 LEU A N 1
ATOM 1326 C CA . LEU A 1 185 ? 16.780 -1.552 -19.013 1.00 90.69 185 LEU A CA 1
ATOM 1327 C C . LEU A 1 185 ? 16.336 -0.444 -18.047 1.00 90.69 185 LEU A C 1
ATOM 1329 O O . LEU A 1 185 ? 16.736 0.700 -18.220 1.00 90.69 185 LEU A O 1
ATOM 1333 N N . GLY A 1 186 ? 15.536 -0.768 -17.029 1.00 87.12 186 GLY A N 1
ATOM 1334 C CA . GLY A 1 186 ? 15.140 0.143 -15.950 1.00 87.12 186 GLY A CA 1
ATOM 1335 C C . GLY A 1 186 ? 16.318 0.768 -15.215 1.00 87.12 186 GLY A C 1
ATOM 1336 O O . GLY A 1 186 ? 16.301 1.956 -14.899 1.00 87.12 186 GLY A O 1
ATOM 1337 N N . GLU A 1 187 ? 17.351 -0.033 -14.980 1.00 86.88 187 GLU A N 1
ATOM 1338 C CA . GLU A 1 187 ? 18.567 0.372 -14.283 1.00 86.88 187 GLU A CA 1
ATOM 1339 C C . GLU A 1 187 ? 19.558 1.109 -15.187 1.00 86.88 187 GLU A C 1
ATOM 1341 O O . GLU A 1 187 ? 20.200 2.074 -14.781 1.00 86.88 187 GLU A O 1
ATOM 1346 N N . SER A 1 188 ? 19.688 0.667 -16.431 1.00 86.06 188 SER A N 1
ATOM 1347 C CA . SER A 1 188 ? 20.699 1.202 -17.342 1.00 86.06 188 SER A CA 1
ATOM 1348 C C . SER A 1 188 ? 20.208 2.413 -18.145 1.00 86.06 188 SER A C 1
ATOM 1350 O O . SER A 1 188 ? 21.011 3.279 -18.484 1.00 86.06 188 SER A O 1
ATOM 1352 N N . VAL A 1 189 ? 18.898 2.534 -18.401 1.00 88.31 189 VAL A N 1
ATOM 1353 C CA . VAL A 1 189 ? 18.284 3.627 -19.175 1.00 88.31 189 VAL A CA 1
ATOM 1354 C C . VAL A 1 189 ? 17.343 4.445 -18.284 1.00 88.31 189 VAL A C 1
ATOM 1356 O O . VAL A 1 189 ? 16.183 4.091 -18.061 1.00 88.31 189 VAL A O 1
ATOM 1359 N N . ARG A 1 190 ? 17.846 5.573 -17.766 1.00 80.00 190 ARG A N 1
ATOM 1360 C CA . ARG A 1 190 ? 17.121 6.418 -16.793 1.00 80.00 190 ARG A CA 1
ATOM 1361 C C . ARG A 1 190 ? 16.102 7.367 -17.386 1.00 80.00 190 ARG A C 1
ATOM 1363 O O . ARG A 1 190 ? 15.117 7.679 -16.728 1.00 80.00 190 ARG A O 1
ATOM 1370 N N . ASP A 1 191 ? 16.317 7.811 -18.618 1.00 82.94 191 ASP A N 1
ATOM 1371 C CA . ASP A 1 191 ? 15.323 8.630 -19.297 1.00 82.94 191 ASP A CA 1
ATOM 1372 C C . ASP A 1 191 ? 14.085 7.775 -19.598 1.00 82.94 191 ASP A C 1
ATOM 1374 O O . ASP A 1 191 ? 14.114 6.887 -20.455 1.00 82.94 191 ASP A O 1
ATOM 1378 N N . ALA A 1 192 ? 12.998 8.025 -18.866 1.00 82.50 192 ALA A N 1
ATOM 1379 C CA . ALA A 1 192 ? 11.791 7.210 -18.931 1.00 82.50 192 ALA A CA 1
ATOM 1380 C C . ALA A 1 192 ? 11.166 7.196 -20.337 1.00 82.50 192 ALA A C 1
ATOM 1382 O O . ALA A 1 192 ? 10.675 6.156 -20.768 1.00 82.50 192 ALA A O 1
ATOM 1383 N N . GLY A 1 193 ? 11.223 8.308 -21.084 1.00 82.25 193 GLY A N 1
ATOM 1384 C CA . GLY A 1 193 ? 10.694 8.375 -22.453 1.00 82.25 193 GLY A CA 1
ATOM 1385 C C . GLY A 1 193 ? 11.496 7.520 -23.439 1.00 82.25 193 GLY A C 1
ATOM 1386 O O . GLY A 1 193 ? 10.936 6.802 -24.275 1.00 82.25 193 GLY A O 1
ATOM 1387 N N . THR A 1 194 ? 12.818 7.539 -23.309 1.00 87.19 194 THR A N 1
ATOM 1388 C CA . THR A 1 194 ? 13.713 6.703 -24.109 1.00 87.19 194 THR A CA 1
ATOM 1389 C C . THR A 1 194 ? 13.551 5.233 -23.741 1.00 87.19 194 THR A C 1
ATOM 1391 O O . THR A 1 194 ? 13.406 4.383 -24.624 1.00 87.19 194 THR A O 1
ATOM 1394 N N . ARG A 1 195 ? 13.478 4.922 -22.443 1.00 89.81 195 ARG A N 1
ATOM 1395 C CA . ARG A 1 195 ? 13.247 3.559 -21.961 1.00 89.81 195 ARG A CA 1
ATOM 1396 C C . ARG A 1 195 ? 11.904 3.008 -22.426 1.00 89.81 195 ARG A C 1
ATOM 1398 O O . ARG A 1 195 ? 11.850 1.867 -22.872 1.00 89.81 195 ARG A O 1
ATOM 1405 N N . GLU A 1 196 ? 10.838 3.803 -22.391 1.00 87.94 196 GLU A N 1
ATOM 1406 C CA . GLU A 1 196 ? 9.516 3.399 -22.883 1.00 87.94 196 GLU A CA 1
ATOM 1407 C C . GLU A 1 196 ? 9.579 2.931 -24.347 1.00 87.94 196 GLU A C 1
ATOM 1409 O O . GLU A 1 196 ? 8.982 1.917 -24.708 1.00 87.94 196 GLU A O 1
ATOM 1414 N N . THR A 1 197 ? 10.366 3.617 -25.182 1.00 89.75 197 THR A N 1
ATOM 1415 C CA . THR A 1 197 ? 10.567 3.240 -26.590 1.00 89.75 197 THR A CA 1
ATOM 1416 C C . THR A 1 197 ? 11.204 1.855 -26.730 1.00 89.75 197 THR A C 1
ATOM 1418 O O . THR A 1 197 ? 10.787 1.074 -27.585 1.00 89.75 197 THR A O 1
ATOM 1421 N N . LEU A 1 198 ? 12.179 1.529 -25.877 1.00 92.62 198 LEU A N 1
ATOM 1422 C CA . LEU A 1 198 ? 12.827 0.215 -25.854 1.00 92.62 198 LEU A CA 1
ATOM 1423 C C . LEU A 1 198 ? 11.887 -0.864 -25.298 1.00 92.62 198 LEU A C 1
ATOM 1425 O O . LEU A 1 198 ? 11.780 -1.945 -25.874 1.00 92.62 198 LEU A O 1
ATOM 1429 N N . LEU A 1 199 ? 11.156 -0.562 -24.221 1.00 91.06 199 LEU A N 1
ATOM 1430 C CA . LEU A 1 199 ? 10.231 -1.496 -23.573 1.00 91.06 199 LEU A CA 1
ATOM 1431 C C . LEU A 1 199 ? 9.078 -1.919 -24.488 1.00 91.06 199 LEU A C 1
ATOM 1433 O O . LEU A 1 199 ? 8.656 -3.066 -24.421 1.00 91.06 199 LEU A O 1
ATOM 1437 N N . ARG A 1 200 ? 8.614 -1.051 -25.396 1.00 90.06 200 ARG A N 1
ATOM 1438 C CA . ARG A 1 200 ? 7.602 -1.409 -26.412 1.00 90.06 200 ARG A CA 1
ATOM 1439 C C . ARG A 1 200 ? 8.069 -2.479 -27.398 1.00 90.06 200 ARG A C 1
ATOM 1441 O O . ARG A 1 200 ? 7.245 -3.065 -28.095 1.00 90.06 200 ARG A O 1
ATOM 1448 N N . LEU A 1 201 ? 9.377 -2.711 -27.502 1.00 92.56 201 LEU A N 1
ATOM 1449 C CA . LEU A 1 201 ? 9.907 -3.811 -28.296 1.00 92.56 201 LEU A CA 1
ATOM 1450 C C . LEU A 1 201 ? 9.897 -5.119 -27.510 1.00 92.56 201 LEU A C 1
ATOM 1452 O O . LEU A 1 201 ? 9.885 -6.167 -28.138 1.00 92.56 201 LEU A O 1
ATOM 1456 N N . LEU A 1 202 ? 9.868 -5.092 -26.181 1.00 91.12 202 LEU A N 1
ATOM 1457 C CA . LEU A 1 202 ? 9.862 -6.296 -25.357 1.00 91.12 202 LEU A CA 1
ATOM 1458 C C . LEU A 1 202 ? 8.449 -6.889 -25.224 1.00 91.12 202 LEU A C 1
ATOM 1460 O O . LEU A 1 202 ? 7.461 -6.202 -25.494 1.00 91.12 202 LEU A O 1
ATOM 1464 N N . PRO A 1 203 ? 8.331 -8.166 -24.813 1.00 88.62 203 PRO A N 1
ATOM 1465 C CA . PRO A 1 203 ? 7.053 -8.705 -24.367 1.00 88.62 203 PRO A CA 1
ATOM 1466 C C . PRO A 1 203 ? 6.444 -7.815 -23.270 1.00 88.62 203 PRO A C 1
ATOM 1468 O O . PRO A 1 203 ? 7.204 -7.241 -22.481 1.00 88.62 203 PRO A O 1
ATOM 1471 N N . PRO A 1 204 ? 5.103 -7.709 -23.186 1.00 87.81 204 PRO A N 1
ATOM 1472 C CA . PRO A 1 204 ? 4.454 -6.972 -22.111 1.00 87.81 204 PRO A CA 1
ATOM 1473 C C . PRO A 1 204 ? 4.983 -7.436 -20.746 1.00 87.81 204 PRO A C 1
ATOM 1475 O O . PRO A 1 204 ? 5.000 -8.641 -20.487 1.00 87.81 204 PRO A O 1
ATOM 1478 N N . PRO A 1 205 ? 5.428 -6.512 -19.877 1.00 86.50 205 PRO A N 1
ATOM 1479 C CA . PRO A 1 205 ? 6.076 -6.881 -18.619 1.00 86.50 205 PRO A CA 1
ATOM 1480 C C . PRO A 1 205 ? 5.110 -7.524 -17.619 1.00 86.50 205 PRO A C 1
ATOM 1482 O O . PRO A 1 205 ? 5.533 -8.228 -16.710 1.00 86.50 205 PRO A O 1
ATOM 1485 N N . LEU A 1 206 ? 3.812 -7.270 -17.786 1.00 91.31 206 LEU A N 1
ATOM 1486 C CA . LEU A 1 206 ? 2.727 -7.816 -16.986 1.00 91.31 206 LEU A CA 1
ATOM 1487 C C . LEU A 1 206 ? 1.667 -8.356 -17.947 1.00 91.31 206 LEU A C 1
ATOM 1489 O O . LEU A 1 206 ? 1.370 -7.721 -18.960 1.00 91.31 206 LEU A O 1
ATOM 1493 N N . SER A 1 207 ? 1.101 -9.523 -17.638 1.00 92.56 207 SER A N 1
ATOM 1494 C CA . SER A 1 207 ? 0.013 -10.085 -18.445 1.00 92.56 207 SER A CA 1
ATOM 1495 C C . SER A 1 207 ? -1.277 -9.280 -18.277 1.00 92.56 207 SER A C 1
ATOM 1497 O O . SER A 1 207 ? -1.531 -8.728 -17.205 1.00 92.56 207 SER A O 1
ATOM 1499 N N . ASP A 1 208 ? -2.143 -9.290 -19.292 1.00 95.06 208 ASP A N 1
ATOM 1500 C CA . ASP A 1 208 ? -3.477 -8.681 -19.221 1.00 95.06 208 ASP A CA 1
ATOM 1501 C C . ASP A 1 208 ? -4.281 -9.173 -18.011 1.00 95.06 208 ASP A C 1
ATOM 1503 O O . ASP A 1 208 ? -4.943 -8.384 -17.337 1.00 95.06 208 ASP A O 1
ATOM 1507 N N . ALA A 1 209 ? -4.209 -10.472 -17.703 1.00 95.69 209 ALA A N 1
ATOM 1508 C CA . ALA A 1 209 ? -4.908 -11.062 -16.564 1.00 95.69 209 ALA A CA 1
ATOM 1509 C C . ALA A 1 209 ? -4.410 -10.486 -15.229 1.00 95.69 209 ALA A C 1
ATOM 1511 O O . ALA A 1 209 ? -5.221 -10.130 -14.371 1.00 95.69 209 ALA A O 1
ATOM 1512 N N . GLN A 1 210 ? -3.088 -10.348 -15.079 1.00 96.00 210 GLN A N 1
ATOM 1513 C CA . GLN A 1 210 ? -2.477 -9.748 -13.896 1.00 96.00 210 GLN A CA 1
ATOM 1514 C C . GLN A 1 210 ? -2.806 -8.258 -13.790 1.00 96.00 210 GLN A C 1
ATOM 1516 O O . GLN A 1 210 ? -3.240 -7.8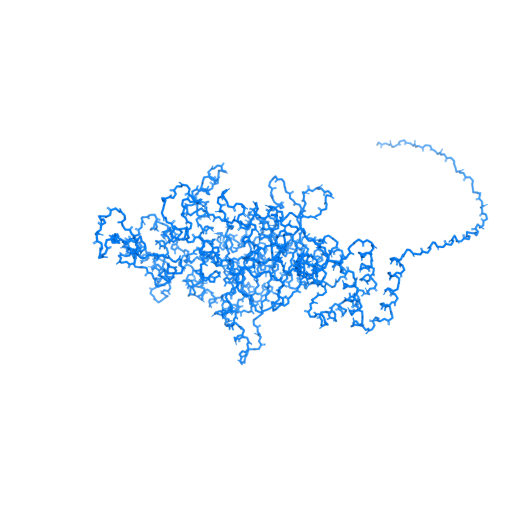18 -12.732 1.00 96.00 210 GLN A O 1
ATOM 1521 N N . LEU A 1 211 ? -2.671 -7.494 -14.879 1.00 96.62 211 LEU A N 1
ATOM 1522 C CA . LEU A 1 211 ? -3.025 -6.071 -14.911 1.00 96.62 211 LEU A CA 1
ATOM 1523 C C . LEU A 1 211 ? -4.499 -5.835 -14.585 1.00 96.62 211 LEU A C 1
ATOM 1525 O O . LEU A 1 211 ? -4.824 -4.866 -13.908 1.00 96.62 211 LEU A O 1
ATOM 1529 N N . THR A 1 212 ? -5.388 -6.721 -15.036 1.00 98.00 212 THR A N 1
ATOM 1530 C CA . THR A 1 212 ? -6.824 -6.584 -14.777 1.00 98.00 212 THR A CA 1
ATOM 1531 C C . THR A 1 212 ? -7.142 -6.814 -13.304 1.00 98.00 212 THR A C 1
ATOM 1533 O O . THR A 1 212 ? -7.840 -6.006 -12.697 1.00 98.00 212 THR A O 1
ATOM 1536 N N . LEU A 1 213 ? -6.625 -7.900 -12.718 1.00 98.31 213 LEU A N 1
ATOM 1537 C CA . LEU A 1 213 ? -6.847 -8.194 -11.303 1.00 98.31 213 LEU A CA 1
ATOM 1538 C C . LEU A 1 213 ? -6.183 -7.149 -10.413 1.00 98.31 213 LEU A C 1
ATOM 1540 O O . LEU A 1 213 ? -6.840 -6.547 -9.572 1.00 98.31 213 LEU A O 1
ATOM 1544 N N . ASP A 1 214 ? -4.894 -6.906 -10.610 1.00 98.50 214 ASP A N 1
ATOM 1545 C CA . ASP A 1 214 ? -4.139 -6.036 -9.719 1.00 98.50 214 ASP A CA 1
ATOM 1546 C C . ASP A 1 214 ? -4.529 -4.566 -9.920 1.00 98.50 214 ASP A C 1
ATOM 1548 O O . ASP A 1 214 ? -4.584 -3.816 -8.952 1.00 98.50 214 ASP A O 1
ATOM 1552 N N . GLY A 1 215 ? -4.911 -4.163 -11.136 1.00 97.94 215 GLY A N 1
ATOM 1553 C CA . GLY A 1 215 ? -5.504 -2.851 -11.394 1.00 97.94 215 GLY A CA 1
ATOM 1554 C C . GLY A 1 215 ? -6.854 -2.665 -10.697 1.00 97.94 215 GLY A C 1
ATOM 1555 O O . GLY A 1 215 ? -7.118 -1.579 -10.187 1.00 97.94 215 GLY A O 1
ATOM 1556 N N . PHE A 1 216 ? -7.687 -3.710 -10.605 1.00 98.56 216 PHE A N 1
ATOM 1557 C CA . PHE A 1 216 ? -8.910 -3.679 -9.794 1.00 98.56 216 PHE A CA 1
ATOM 1558 C C . PHE A 1 216 ? -8.596 -3.601 -8.292 1.00 98.56 216 PHE A C 1
ATOM 1560 O O . PHE A 1 216 ? -9.168 -2.762 -7.597 1.00 98.56 216 PHE A O 1
ATOM 1567 N N . LEU A 1 217 ? -7.645 -4.400 -7.796 1.00 98.75 217 LEU A N 1
ATOM 1568 C CA . LEU A 1 217 ? -7.208 -4.355 -6.395 1.00 98.75 217 LEU A CA 1
ATOM 1569 C C . LEU A 1 217 ? -6.624 -2.985 -6.011 1.00 98.75 217 LEU A C 1
ATOM 1571 O O . LEU A 1 217 ? -6.859 -2.529 -4.895 1.00 98.75 217 LEU A O 1
ATOM 1575 N N . GLU A 1 218 ? -5.948 -2.291 -6.934 1.00 98.12 218 GLU A N 1
ATOM 1576 C CA . GLU A 1 218 ? -5.480 -0.911 -6.739 1.00 98.12 218 GLU A CA 1
ATOM 1577 C C . GLU A 1 218 ? -6.650 0.039 -6.441 1.00 98.12 218 GLU A C 1
ATOM 1579 O O . GLU A 1 218 ? -6.540 0.881 -5.554 1.00 98.12 218 GLU A O 1
ATOM 1584 N N . GLN A 1 219 ? -7.802 -0.130 -7.105 1.00 97.25 219 GLN A N 1
ATOM 1585 C CA . GLN A 1 219 ? -8.989 0.703 -6.850 1.00 97.25 219 GLN A CA 1
ATOM 1586 C C . GLN A 1 219 ? -9.490 0.532 -5.418 1.00 97.25 219 GLN A C 1
ATOM 1588 O O . GLN A 1 219 ? -9.856 1.504 -4.755 1.00 97.25 219 GLN A O 1
ATOM 1593 N N . LEU A 1 220 ? -9.486 -0.715 -4.944 1.00 97.69 220 LEU A N 1
ATOM 1594 C CA . LEU A 1 220 ? -9.935 -1.061 -3.602 1.00 97.69 220 LEU A CA 1
ATOM 1595 C C . LEU A 1 220 ? -8.956 -0.540 -2.546 1.00 97.69 220 LEU A C 1
ATOM 1597 O O . LEU A 1 220 ? -9.393 0.053 -1.568 1.00 97.69 220 LEU A O 1
ATOM 1601 N N . ALA A 1 221 ? -7.653 -0.722 -2.766 1.00 96.50 221 ALA A N 1
ATOM 1602 C CA . ALA A 1 221 ? -6.592 -0.396 -1.814 1.00 96.50 221 ALA A CA 1
ATOM 1603 C C . ALA A 1 221 ? -6.228 1.094 -1.745 1.00 96.50 221 ALA A C 1
ATOM 1605 O O . ALA A 1 221 ? -5.842 1.588 -0.691 1.00 96.50 221 ALA A O 1
ATOM 1606 N N . VAL A 1 222 ? -6.268 1.797 -2.877 1.00 90.94 222 VAL A N 1
ATOM 1607 C CA . VAL A 1 222 ? -5.822 3.194 -2.988 1.00 90.94 222 VAL A CA 1
ATOM 1608 C C . VAL A 1 222 ? -7.018 4.148 -2.912 1.00 90.94 222 VAL A C 1
ATOM 1610 O O . VAL A 1 222 ? -6.853 5.284 -2.475 1.00 90.94 222 VAL A O 1
ATOM 1613 N N . GLY A 1 223 ? -8.214 3.702 -3.309 1.00 90.81 223 GLY A N 1
ATOM 1614 C CA . GLY A 1 223 ? -9.443 4.500 -3.324 1.00 90.81 223 GLY A CA 1
ATOM 1615 C C . GLY A 1 223 ? -10.450 4.072 -2.262 1.00 90.81 223 GLY A C 1
ATOM 1616 O O . GLY A 1 223 ? -10.652 4.765 -1.273 1.00 90.81 223 GLY A O 1
ATOM 1617 N N . MET A 1 224 ? -11.104 2.927 -2.461 1.00 93.81 224 MET A N 1
ATOM 1618 C CA . MET A 1 224 ? -12.317 2.580 -1.702 1.00 93.81 224 MET A CA 1
ATOM 1619 C C . MET A 1 224 ? -12.069 2.255 -0.222 1.00 93.81 224 MET A C 1
ATOM 1621 O O . MET A 1 224 ? -12.971 2.438 0.591 1.00 93.81 224 MET A O 1
ATOM 1625 N N . SER A 1 225 ? -10.873 1.793 0.157 1.00 92.69 225 SER A N 1
ATOM 1626 C CA . SER A 1 225 ? -10.506 1.580 1.566 1.00 92.69 225 SER A CA 1
ATOM 1627 C C . SER A 1 225 ? -10.264 2.877 2.335 1.00 92.69 225 SER A C 1
ATOM 1629 O O . SER A 1 225 ? -10.266 2.843 3.557 1.00 92.69 225 SER A O 1
ATOM 1631 N N . TYR A 1 226 ? -10.041 3.992 1.634 1.00 88.75 226 TYR A N 1
ATOM 1632 C CA . TYR A 1 226 ? -9.930 5.335 2.211 1.00 88.75 226 TYR A CA 1
ATOM 1633 C C . TYR A 1 226 ? -11.278 6.064 2.272 1.00 88.75 226 TYR A C 1
ATOM 1635 O O . TYR A 1 226 ? -11.353 7.174 2.773 1.00 88.75 226 TYR A O 1
ATOM 1643 N N . SER A 1 227 ? -12.346 5.469 1.735 1.00 87.44 227 SER A N 1
ATOM 1644 C CA . SER A 1 227 ? -13.655 6.111 1.710 1.00 87.44 227 SER A CA 1
ATOM 1645 C C . SER A 1 227 ? -14.465 5.783 2.964 1.00 87.44 227 SER A C 1
ATOM 1647 O O . SER A 1 227 ? -14.767 4.611 3.230 1.00 87.44 227 SER A O 1
ATOM 1649 N N . ASP A 1 228 ? -14.901 6.837 3.654 1.00 86.38 228 ASP A N 1
ATOM 1650 C CA . ASP A 1 228 ? -15.895 6.786 4.734 1.00 86.38 228 ASP A CA 1
ATOM 1651 C C . ASP A 1 228 ? -17.331 6.562 4.222 1.00 86.38 228 ASP A C 1
ATOM 1653 O O . ASP A 1 228 ? -18.263 6.425 5.017 1.00 86.38 228 ASP A O 1
ATOM 1657 N N . GLN A 1 229 ? -17.531 6.493 2.899 1.00 88.62 229 GLN A N 1
ATOM 1658 C CA . GLN A 1 229 ? -18.828 6.161 2.308 1.00 88.62 229 GLN A CA 1
ATOM 1659 C C . GLN A 1 229 ? -19.327 4.799 2.807 1.00 88.62 229 GLN A C 1
ATOM 1661 O O . GLN A 1 229 ? -18.577 3.830 2.990 1.00 88.62 229 GLN A O 1
ATOM 1666 N N . THR A 1 230 ? -20.635 4.707 3.002 1.00 91.25 230 THR A N 1
ATOM 1667 C CA . THR A 1 230 ? -21.325 3.466 3.345 1.00 91.25 230 THR A CA 1
ATOM 1668 C C . THR A 1 230 ? -21.171 2.426 2.234 1.00 91.25 230 THR A C 1
ATOM 1670 O O . THR A 1 230 ? -20.857 2.734 1.080 1.00 91.25 230 THR A O 1
ATOM 1673 N N . ALA A 1 231 ? -21.415 1.158 2.575 1.00 93.44 231 ALA A N 1
ATOM 1674 C CA . ALA A 1 231 ? -21.458 0.089 1.581 1.00 93.44 231 ALA A CA 1
ATOM 1675 C C . ALA A 1 231 ? -22.451 0.405 0.446 1.00 93.44 231 ALA A C 1
ATOM 1677 O O . ALA A 1 231 ? -22.149 0.186 -0.724 1.00 93.44 231 ALA A O 1
ATOM 1678 N N . GLU A 1 232 ? -23.624 0.947 0.776 1.00 94.31 232 GLU A N 1
ATOM 1679 C CA . GLU A 1 232 ? -24.666 1.276 -0.200 1.00 94.31 232 GLU A CA 1
ATOM 1680 C C . GLU A 1 232 ? -24.222 2.379 -1.170 1.00 94.31 232 GLU A C 1
ATOM 1682 O O . GLU A 1 232 ? -24.376 2.227 -2.381 1.00 94.31 232 GLU A O 1
ATOM 1687 N N . GLU A 1 233 ? -23.577 3.433 -0.668 1.00 93.50 233 GLU A N 1
ATOM 1688 C CA . GLU A 1 233 ? -23.033 4.511 -1.501 1.00 93.50 233 GLU A CA 1
ATOM 1689 C C . GLU A 1 233 ? -21.951 4.003 -2.462 1.00 93.50 233 GLU A C 1
ATOM 1691 O O . GLU A 1 233 ? -22.019 4.289 -3.659 1.00 93.50 233 GLU A O 1
ATOM 1696 N N . LEU A 1 234 ? -20.997 3.194 -1.977 1.00 93.75 234 LEU A N 1
ATOM 1697 C CA . LEU A 1 234 ? -19.929 2.626 -2.813 1.00 93.75 234 LEU A CA 1
ATOM 1698 C C . LEU A 1 234 ? -20.456 1.676 -3.892 1.00 93.75 234 LEU A C 1
ATOM 1700 O O . LEU A 1 234 ? -19.892 1.624 -4.981 1.00 93.75 234 LEU A O 1
ATOM 1704 N N . ASN A 1 235 ? -21.519 0.924 -3.599 1.00 95.31 235 ASN A N 1
ATOM 1705 C CA . ASN A 1 235 ? -22.176 0.046 -4.569 1.00 95.31 235 ASN A CA 1
ATOM 1706 C C . ASN A 1 235 ? -23.107 0.812 -5.532 1.00 95.31 235 ASN A C 1
ATOM 1708 O O . ASN A 1 235 ? -23.524 0.256 -6.550 1.00 95.31 235 ASN A O 1
ATOM 1712 N N . GLY A 1 236 ? -23.446 2.062 -5.211 1.00 93.06 236 GLY A N 1
ATOM 1713 C CA . GLY A 1 236 ? -24.318 2.932 -5.991 1.00 93.06 236 GLY A CA 1
ATOM 1714 C C . GLY A 1 236 ? -23.582 3.761 -7.046 1.00 93.06 236 GLY A C 1
ATOM 1715 O O . GLY A 1 236 ? -22.572 3.360 -7.616 1.00 93.06 236 GLY A O 1
ATOM 1716 N N . ALA A 1 237 ? -24.105 4.953 -7.330 1.00 86.31 237 ALA A N 1
ATOM 1717 C CA . ALA A 1 237 ? -23.541 5.873 -8.323 1.00 86.31 237 ALA A CA 1
ATOM 1718 C C . ALA A 1 237 ? -22.547 6.886 -7.723 1.00 86.31 237 ALA A C 1
ATOM 1720 O O . ALA A 1 237 ? -22.288 7.924 -8.333 1.00 86.31 237 ALA A O 1
ATOM 1721 N N . ALA A 1 238 ? -22.027 6.625 -6.519 1.00 82.81 238 ALA A N 1
ATOM 1722 C CA . ALA A 1 238 ? -21.092 7.531 -5.873 1.00 82.81 238 ALA A CA 1
ATOM 1723 C C . ALA A 1 238 ? -19.800 7.677 -6.687 1.00 82.81 238 ALA A C 1
ATOM 1725 O O . ALA A 1 238 ? -19.331 6.737 -7.335 1.00 82.81 238 ALA A O 1
ATOM 1726 N N . THR A 1 239 ? -19.214 8.867 -6.619 1.00 85.50 239 THR A N 1
ATOM 1727 C CA . THR A 1 239 ? -17.890 9.165 -7.165 1.00 85.50 239 THR A CA 1
ATOM 1728 C C . THR A 1 239 ? -16.892 9.304 -6.031 1.00 85.50 239 THR A C 1
ATOM 1730 O O . THR A 1 239 ? -17.208 9.869 -4.984 1.00 85.50 239 THR A O 1
ATOM 1733 N N . GLU A 1 240 ? -15.672 8.834 -6.255 1.00 83.94 240 GLU A N 1
ATOM 1734 C CA . GLU A 1 240 ? -14.547 9.130 -5.374 1.00 83.94 240 GLU A CA 1
ATOM 1735 C C . GLU A 1 240 ? -13.978 10.493 -5.797 1.00 83.94 240 GLU A C 1
ATOM 1737 O O . GLU A 1 240 ? -13.428 10.630 -6.891 1.00 83.94 240 GLU A O 1
ATOM 1742 N N . GLU A 1 241 ? -14.184 11.524 -4.977 1.00 79.31 241 GLU A N 1
ATOM 1743 C CA . GLU A 1 241 ? -13.916 12.915 -5.367 1.00 79.31 241 GLU A CA 1
ATOM 1744 C C . GLU A 1 241 ? -12.425 13.223 -5.543 1.00 79.31 241 GLU A C 1
ATOM 1746 O O . GLU A 1 241 ? -12.060 14.033 -6.399 1.00 79.31 241 GLU A O 1
ATOM 1751 N N . ARG A 1 242 ? -11.546 12.591 -4.758 1.00 80.88 242 ARG A N 1
ATOM 1752 C CA . ARG A 1 242 ? -10.120 12.936 -4.704 1.00 80.88 242 ARG A CA 1
ATOM 1753 C C . ARG A 1 242 ? -9.401 12.584 -6.000 1.00 80.88 242 ARG A C 1
ATOM 1755 O O . ARG A 1 242 ? -8.546 13.337 -6.464 1.00 80.88 242 ARG A O 1
ATOM 1762 N N . ARG A 1 243 ? -9.725 11.430 -6.579 1.00 86.94 243 ARG A N 1
ATOM 1763 C CA . ARG A 1 243 ? -9.074 10.850 -7.762 1.00 86.94 243 ARG A CA 1
ATOM 1764 C C . ARG A 1 243 ? -10.058 10.540 -8.886 1.00 86.94 243 ARG A C 1
ATOM 1766 O O . ARG A 1 243 ? -9.656 9.971 -9.902 1.00 86.94 243 ARG A O 1
ATOM 1773 N N . GLY A 1 244 ? -11.315 10.957 -8.752 1.00 87.50 244 GLY A N 1
ATOM 1774 C CA . GLY A 1 244 ? -12.318 10.952 -9.817 1.00 87.50 244 GLY A CA 1
ATOM 1775 C C . GLY A 1 244 ? -12.674 9.559 -10.332 1.00 87.50 244 GLY A C 1
ATOM 1776 O O . GLY A 1 244 ? -12.930 9.411 -11.529 1.00 87.50 244 GLY A O 1
ATOM 1777 N N . SER A 1 245 ? -12.621 8.539 -9.468 1.00 92.88 245 SER A N 1
ATOM 1778 C CA . SER A 1 245 ? -13.029 7.173 -9.829 1.00 92.88 245 SER A CA 1
ATOM 1779 C C . SER A 1 245 ? -14.529 6.952 -9.626 1.00 92.88 245 SER A C 1
ATOM 1781 O O . SER A 1 245 ? -15.190 7.720 -8.923 1.00 92.88 245 SER A O 1
ATOM 1783 N N . HIS A 1 246 ? -15.059 5.880 -10.222 1.00 95.56 246 HIS A N 1
ATOM 1784 C CA . HIS A 1 246 ? -16.467 5.481 -10.115 1.00 95.56 246 HIS A CA 1
ATOM 1785 C C . HIS A 1 246 ? -16.590 4.107 -9.427 1.00 95.56 246 HIS A C 1
ATOM 1787 O O . HIS A 1 246 ? -16.671 3.084 -10.118 1.00 95.56 246 HIS A O 1
ATOM 1793 N N . PRO A 1 247 ? -16.580 4.050 -8.078 1.00 95.44 247 PRO A N 1
ATOM 1794 C CA . PRO A 1 247 ? -16.584 2.800 -7.322 1.00 95.44 247 PRO A CA 1
ATOM 1795 C C . PRO A 1 247 ? -17.660 1.789 -7.720 1.00 95.44 247 PRO A C 1
ATOM 1797 O O . PRO A 1 247 ? -17.316 0.655 -8.053 1.00 95.44 247 PRO A O 1
ATOM 1800 N N . GLY A 1 248 ? -18.934 2.184 -7.773 1.00 96.31 248 GLY A N 1
ATOM 1801 C CA . GLY A 1 248 ? -20.015 1.239 -8.072 1.00 96.31 248 GLY A CA 1
ATOM 1802 C C . GLY A 1 248 ? -19.965 0.693 -9.497 1.00 96.31 248 GLY A C 1
ATOM 1803 O O . GLY A 1 248 ? -20.260 -0.480 -9.725 1.00 96.31 248 GLY A O 1
ATOM 1804 N N . ALA A 1 249 ? -19.494 1.497 -10.457 1.00 97.44 249 ALA A N 1
ATOM 1805 C CA . ALA A 1 249 ? -19.270 1.041 -11.827 1.00 97.44 249 ALA A CA 1
ATOM 1806 C C . ALA A 1 249 ? -18.173 -0.035 -11.883 1.00 97.44 249 ALA A C 1
ATOM 1808 O O . ALA A 1 249 ? -18.361 -1.072 -12.515 1.00 97.44 249 ALA A O 1
ATOM 1809 N N . LEU A 1 250 ? -17.059 0.174 -11.174 1.00 97.69 250 LEU A N 1
ATOM 1810 C CA . LEU A 1 250 ? -15.960 -0.791 -11.069 1.00 97.69 250 LEU A CA 1
ATOM 1811 C C . LEU A 1 250 ? -16.397 -2.079 -10.363 1.00 97.69 250 LEU A C 1
ATOM 1813 O O . LEU A 1 250 ? -16.152 -3.172 -10.872 1.00 97.69 250 LEU A O 1
ATOM 1817 N N . LEU A 1 251 ? -17.071 -1.957 -9.219 1.00 98.25 251 LEU A N 1
ATOM 1818 C CA . LEU A 1 251 ? -17.580 -3.093 -8.452 1.00 98.25 251 LEU A CA 1
ATOM 1819 C C . LEU A 1 251 ? -18.572 -3.918 -9.281 1.00 98.25 251 LEU A C 1
ATOM 1821 O O . LEU A 1 251 ? -18.402 -5.129 -9.409 1.00 98.25 251 LEU A O 1
ATOM 1825 N N . SER A 1 252 ? -19.540 -3.274 -9.937 1.00 97.75 252 SER A N 1
ATOM 1826 C CA . SER A 1 252 ? -20.508 -3.961 -10.799 1.00 97.75 252 SER A CA 1
ATOM 1827 C C . SER A 1 252 ? -19.851 -4.633 -12.009 1.00 97.75 252 SER A C 1
ATOM 1829 O O . SER A 1 252 ? -20.206 -5.771 -12.329 1.00 97.75 252 SER A O 1
ATOM 1831 N N . HIS A 1 253 ? -18.880 -3.969 -12.654 1.00 98.06 253 HIS A N 1
ATOM 1832 C CA . HIS A 1 253 ? -18.156 -4.497 -13.820 1.00 98.06 253 HIS A CA 1
ATOM 1833 C C . HIS A 1 253 ? -17.387 -5.778 -13.490 1.00 98.06 253 HIS A C 1
ATOM 1835 O O . HIS A 1 253 ? -17.459 -6.752 -14.234 1.00 98.06 253 HIS A O 1
ATOM 1841 N N . PHE A 1 254 ? -16.698 -5.813 -12.346 1.00 98.38 254 PHE A N 1
ATOM 1842 C CA . PHE A 1 254 ? -15.943 -6.993 -11.907 1.00 98.38 254 PHE A CA 1
ATOM 1843 C C . PHE A 1 254 ? -16.765 -7.987 -11.070 1.00 98.38 254 PHE A C 1
ATOM 1845 O O . PHE A 1 254 ? -16.256 -9.052 -10.709 1.00 98.38 254 PHE A O 1
ATOM 1852 N N . GLY A 1 255 ? -18.032 -7.669 -10.792 1.00 98.12 255 GLY A N 1
ATOM 1853 C CA . GLY A 1 255 ? -18.974 -8.522 -10.073 1.00 98.12 255 GLY A CA 1
ATOM 1854 C C . GLY A 1 255 ? -18.686 -8.634 -8.576 1.00 98.12 255 GLY A C 1
ATOM 1855 O O . GLY A 1 255 ? -18.754 -9.727 -8.023 1.00 98.12 255 GLY A O 1
ATOM 1856 N N . TYR A 1 256 ? -18.371 -7.520 -7.922 1.00 98.38 256 TYR A N 1
ATOM 1857 C CA . TYR A 1 256 ? -18.147 -7.418 -6.480 1.00 98.38 256 TYR A CA 1
ATOM 1858 C C . TYR A 1 256 ? -19.163 -6.485 -5.823 1.00 98.38 256 TYR A C 1
ATOM 1860 O O . TYR A 1 256 ? -19.708 -5.594 -6.468 1.00 98.38 256 TYR A O 1
ATOM 1868 N N . GLY A 1 257 ? -19.393 -6.687 -4.528 1.00 97.44 257 GLY A N 1
ATOM 1869 C CA . GLY A 1 257 ? -20.093 -5.749 -3.657 1.00 97.44 257 GLY A CA 1
ATOM 1870 C C . GLY A 1 257 ? -19.189 -5.286 -2.517 1.00 97.44 257 GLY A C 1
ATOM 1871 O O . GLY A 1 257 ? -18.472 -6.096 -1.925 1.00 97.44 257 GLY A O 1
ATOM 1872 N N . ALA A 1 258 ? -19.212 -3.995 -2.200 1.00 97.12 258 ALA A N 1
ATOM 1873 C CA . ALA A 1 258 ? -18.565 -3.457 -1.008 1.00 97.12 258 ALA A CA 1
ATOM 1874 C C . ALA A 1 258 ? -19.328 -3.888 0.251 1.00 97.12 258 ALA A C 1
ATOM 1876 O O . ALA A 1 258 ? -20.547 -3.729 0.312 1.00 97.12 258 ALA A O 1
ATOM 1877 N N . GLY A 1 259 ? -18.611 -4.419 1.241 1.00 95.44 259 GLY A N 1
ATOM 1878 C CA . GLY A 1 259 ? -19.109 -4.599 2.602 1.00 95.44 259 GLY A CA 1
ATOM 1879 C C . GLY A 1 259 ? -19.010 -3.312 3.420 1.00 95.44 259 GLY A C 1
ATOM 1880 O O . GLY A 1 259 ? -18.550 -2.274 2.936 1.00 95.44 259 GLY A O 1
ATOM 1881 N N . GLU A 1 260 ? -19.447 -3.383 4.673 1.00 94.31 260 GLU A N 1
ATOM 1882 C CA . GLU A 1 260 ? -19.422 -2.255 5.607 1.00 94.31 260 GLU A CA 1
ATOM 1883 C C . GLU A 1 260 ? -17.994 -1.828 5.973 1.00 94.31 260 GLU A C 1
ATOM 1885 O O . GLU A 1 260 ? -17.049 -2.619 5.910 1.00 94.31 260 GLU A O 1
ATOM 1890 N N . LEU A 1 261 ? -17.842 -0.557 6.358 1.00 93.88 261 LEU A N 1
ATOM 1891 C CA . LEU A 1 261 ? -16.581 -0.048 6.890 1.00 93.88 261 LEU A CA 1
ATOM 1892 C C . LEU A 1 261 ? -16.324 -0.676 8.260 1.00 93.88 261 LEU A C 1
ATOM 1894 O O . LEU A 1 261 ? -17.153 -0.572 9.165 1.00 93.88 261 LEU A O 1
ATOM 1898 N N . VAL A 1 262 ? -15.157 -1.292 8.422 1.00 95.94 262 VAL A N 1
ATOM 1899 C CA . VAL A 1 262 ? -14.718 -1.856 9.695 1.00 95.94 262 VAL A CA 1
ATOM 1900 C C . VAL A 1 262 ? -13.797 -0.851 10.364 1.00 95.94 262 VAL A C 1
ATOM 1902 O O . VAL A 1 262 ? -12.663 -0.664 9.928 1.00 95.94 262 VAL A O 1
ATOM 1905 N N . LEU A 1 263 ? -14.281 -0.232 11.438 1.00 92.12 263 LEU A N 1
ATOM 1906 C CA . LEU A 1 263 ? -13.496 0.660 12.292 1.00 92.12 263 LEU A CA 1
ATOM 1907 C C . LEU A 1 263 ? -12.987 -0.083 13.524 1.00 92.12 263 LEU A C 1
ATOM 1909 O O . LEU A 1 263 ? -13.770 -0.737 14.220 1.00 92.12 263 LEU A O 1
ATOM 1913 N N . GLY A 1 264 ? -11.695 0.064 13.800 1.00 93.00 264 GLY A N 1
ATOM 1914 C CA . GLY A 1 264 ? -11.026 -0.460 14.983 1.00 93.00 264 GLY A CA 1
ATOM 1915 C C . GLY A 1 264 ? -10.318 0.624 15.791 1.00 93.00 264 GLY A C 1
ATOM 1916 O O . GLY A 1 264 ? -10.414 1.825 15.527 1.00 93.00 264 GLY A O 1
ATOM 1917 N N . ARG A 1 265 ? -9.595 0.180 16.814 1.00 92.25 265 ARG A N 1
ATOM 1918 C CA . ARG A 1 265 ? -8.788 1.043 17.679 1.00 92.25 265 ARG A CA 1
ATOM 1919 C C . ARG A 1 265 ? -7.592 1.616 16.924 1.00 92.25 265 ARG A C 1
ATOM 1921 O O . ARG A 1 265 ? -7.080 0.990 15.998 1.00 92.25 265 ARG A O 1
ATOM 1928 N N . TRP A 1 266 ? -7.120 2.776 17.365 1.00 89.00 266 TRP A N 1
ATOM 1929 C CA . TRP A 1 266 ? -5.935 3.462 16.850 1.00 89.00 266 TRP A CA 1
ATOM 1930 C C . TRP A 1 266 ? -6.007 3.709 15.342 1.00 89.00 266 TRP A C 1
ATOM 1932 O O . TRP A 1 266 ? -5.032 3.501 14.629 1.00 89.00 266 TRP A O 1
ATOM 1942 N N . GLY A 1 267 ? -7.177 4.160 14.865 1.00 84.38 267 GLY A N 1
ATOM 1943 C CA . GLY A 1 267 ? -7.390 4.564 13.465 1.00 84.38 267 GLY A CA 1
ATOM 1944 C C . GLY A 1 267 ? -7.391 3.407 12.478 1.00 84.38 267 GLY A C 1
ATOM 1945 O O . GLY A 1 267 ? -7.423 3.635 11.276 1.00 84.38 267 GLY A O 1
ATOM 1946 N N . PHE A 1 268 ? -7.378 2.165 12.967 1.00 92.88 268 PHE A N 1
ATOM 1947 C CA . PHE A 1 268 ? -7.468 1.004 12.104 1.00 92.88 268 PHE A CA 1
ATOM 1948 C C . PHE A 1 268 ? -8.770 1.032 11.305 1.00 92.88 268 PHE A C 1
ATOM 1950 O O . PHE A 1 268 ? -9.859 1.100 11.884 1.00 92.88 268 PHE A O 1
ATOM 1957 N N . GLN A 1 269 ? -8.643 0.899 9.987 1.00 94.69 269 GLN A N 1
ATOM 1958 C CA . GLN A 1 269 ? -9.777 0.732 9.094 1.00 94.69 269 GLN A CA 1
ATOM 1959 C C . GLN A 1 269 ? -9.514 -0.366 8.062 1.00 94.69 269 GLN A C 1
ATOM 1961 O O . GLN A 1 269 ? -8.418 -0.495 7.506 1.00 94.69 269 GLN A O 1
ATOM 1966 N N . MET A 1 270 ? -10.545 -1.155 7.777 1.00 97.44 270 MET A N 1
ATOM 1967 C CA . MET A 1 270 ? -10.547 -2.092 6.659 1.00 97.44 270 MET A CA 1
ATOM 1968 C C . MET A 1 270 ? -11.937 -2.203 6.041 1.00 97.44 270 MET A C 1
ATOM 1970 O O . MET A 1 270 ? -12.942 -1.811 6.634 1.00 97.44 270 MET A O 1
ATOM 1974 N N . ARG A 1 271 ? -12.000 -2.805 4.857 1.00 97.56 271 ARG A N 1
ATOM 1975 C CA . ARG A 1 271 ? -13.253 -3.192 4.214 1.00 97.56 271 ARG A CA 1
ATOM 1976 C C . ARG A 1 271 ? -13.097 -4.547 3.542 1.00 97.56 271 ARG A C 1
ATOM 1978 O O . ARG A 1 271 ? -12.046 -4.846 2.972 1.00 97.56 271 ARG A O 1
ATOM 1985 N N . VAL A 1 272 ? -14.147 -5.361 3.601 1.00 98.12 272 VAL A N 1
ATOM 1986 C CA . VAL A 1 272 ? -14.227 -6.612 2.840 1.00 98.12 272 VAL A CA 1
ATOM 1987 C C . VAL A 1 272 ? -15.141 -6.404 1.638 1.00 98.12 272 VAL A C 1
ATOM 1989 O O . VAL A 1 272 ? -16.240 -5.876 1.771 1.00 98.12 272 VAL A O 1
ATOM 1992 N N . PHE A 1 273 ? -14.686 -6.810 0.459 1.00 98.25 273 PHE A N 1
ATOM 1993 C CA . PHE A 1 273 ? -15.460 -6.813 -0.777 1.00 98.25 273 PHE A CA 1
ATOM 1994 C C . PHE A 1 273 ? -15.797 -8.252 -1.138 1.00 98.25 273 PHE A C 1
ATOM 1996 O O . PHE A 1 273 ? -14.914 -9.112 -1.199 1.00 98.25 273 PHE A O 1
ATOM 2003 N N . HIS A 1 274 ? -17.073 -8.517 -1.382 1.00 97.50 274 HIS A N 1
ATOM 2004 C CA . HIS A 1 274 ? -17.582 -9.865 -1.582 1.00 97.50 274 HIS A CA 1
ATOM 2005 C C . HIS A 1 274 ? -17.867 -10.126 -3.062 1.00 97.50 274 HIS A C 1
ATOM 2007 O O . HIS A 1 274 ? -18.461 -9.270 -3.723 1.00 97.50 274 HIS A O 1
ATOM 2013 N N . PRO A 1 275 ? -17.473 -11.294 -3.597 1.00 97.50 275 PRO A N 1
ATOM 2014 C CA . PRO A 1 275 ? -17.830 -11.678 -4.953 1.00 97.50 275 PRO A CA 1
ATOM 2015 C C . PRO A 1 275 ? -19.345 -11.899 -5.041 1.00 97.50 275 PRO A C 1
ATOM 2017 O O . PRO A 1 275 ? -19.936 -12.590 -4.209 1.00 97.50 275 PRO A O 1
ATOM 2020 N N . LEU A 1 276 ? -19.980 -11.335 -6.066 1.00 96.12 276 LEU A N 1
ATOM 2021 C CA . LEU A 1 276 ? -21.389 -11.564 -6.363 1.00 96.12 276 LEU A CA 1
ATOM 2022 C C . LEU A 1 276 ? -21.552 -12.928 -7.062 1.00 96.12 276 LEU A C 1
ATOM 2024 O O . LEU A 1 276 ? -20.924 -13.154 -8.107 1.00 96.12 276 LEU A O 1
ATOM 2028 N N . PRO A 1 277 ? -22.394 -13.842 -6.540 1.00 93.12 277 PRO A N 1
ATOM 2029 C CA . PRO A 1 277 ? -22.585 -15.170 -7.120 1.00 93.12 277 PRO A CA 1
ATOM 2030 C C . PRO A 1 277 ? -22.934 -15.127 -8.614 1.00 93.12 277 PRO A C 1
ATOM 2032 O O . PRO A 1 277 ? -23.821 -14.387 -9.035 1.00 93.12 277 PRO A O 1
ATOM 2035 N N . GLY A 1 278 ? -22.214 -15.911 -9.423 1.00 93.88 278 GLY A N 1
ATOM 2036 C CA . GLY A 1 278 ? -22.423 -16.006 -10.875 1.00 93.88 278 GLY A CA 1
ATOM 2037 C C . GLY A 1 278 ? -22.010 -14.773 -11.690 1.00 93.88 278 GLY A C 1
ATOM 2038 O O . GLY A 1 278 ? -22.157 -14.787 -12.909 1.00 93.88 278 GLY A O 1
ATOM 2039 N N . ARG A 1 279 ? -21.494 -13.716 -11.046 1.00 95.56 279 ARG A N 1
ATOM 2040 C CA . ARG A 1 279 ? -21.080 -12.463 -11.702 1.00 95.56 279 ARG A CA 1
ATOM 2041 C C . ARG A 1 279 ? -19.615 -12.115 -11.473 1.00 95.56 279 ARG A C 1
ATOM 2043 O O . ARG A 1 279 ? -19.018 -11.460 -12.321 1.00 95.56 279 ARG A O 1
ATOM 2050 N N . ALA A 1 280 ? -19.057 -12.509 -10.331 1.00 96.94 280 ALA A N 1
ATOM 2051 C CA . ALA A 1 280 ? -17.694 -12.163 -9.959 1.00 96.94 280 ALA A CA 1
ATOM 2052 C C . ALA A 1 280 ? -16.671 -12.743 -10.935 1.00 96.94 280 ALA A C 1
ATOM 2054 O O . ALA A 1 280 ? -16.663 -13.945 -11.212 1.00 96.94 280 ALA A O 1
ATOM 2055 N N . LYS A 1 281 ? -15.760 -11.891 -11.408 1.00 96.38 281 LYS A N 1
ATOM 2056 C CA . LYS A 1 281 ? -14.663 -12.311 -12.285 1.00 96.38 281 LYS A CA 1
ATOM 2057 C C . LYS A 1 281 ? -13.656 -13.219 -11.574 1.00 96.38 281 LYS A C 1
ATOM 2059 O O . LYS A 1 281 ? -13.038 -14.071 -12.210 1.00 96.38 281 LYS A O 1
ATOM 2064 N N . TRP A 1 282 ? -13.508 -13.049 -10.262 1.00 96.50 282 TRP A N 1
ATOM 2065 C CA . TRP A 1 282 ? -12.677 -13.901 -9.419 1.00 96.50 282 TRP A CA 1
ATOM 2066 C C . TRP A 1 282 ? -13.496 -14.426 -8.237 1.00 96.50 282 TRP A C 1
ATOM 2068 O O . TRP A 1 282 ? -14.378 -13.729 -7.739 1.00 96.50 282 TRP A O 1
ATOM 2078 N N . PRO A 1 283 ? -13.222 -15.653 -7.765 1.00 93.81 283 PRO A N 1
ATOM 2079 C CA . PRO A 1 283 ? -14.065 -16.294 -6.760 1.00 93.81 283 PRO A CA 1
ATOM 2080 C C . PRO A 1 283 ? -13.757 -15.841 -5.329 1.00 93.81 283 PRO A C 1
ATOM 2082 O O . PRO A 1 283 ? -14.470 -16.221 -4.412 1.00 93.81 283 PRO A O 1
ATOM 2085 N N . HIS A 1 284 ? -12.688 -15.072 -5.116 1.00 96.56 284 HIS A N 1
ATOM 2086 C CA . HIS A 1 284 ? -12.198 -14.734 -3.784 1.00 96.56 284 HIS A CA 1
ATOM 2087 C C . HIS A 1 284 ? -12.737 -13.377 -3.310 1.00 96.56 284 HIS A C 1
ATOM 2089 O O . HIS A 1 284 ? -12.704 -12.417 -4.088 1.00 96.56 284 HIS A O 1
ATOM 2095 N N . PRO A 1 285 ? -13.156 -13.246 -2.037 1.00 98.19 285 PRO A N 1
ATOM 2096 C CA . PRO A 1 285 ? -13.352 -11.944 -1.409 1.00 98.19 285 PRO A CA 1
ATOM 2097 C C . PRO A 1 285 ? -12.045 -11.156 -1.354 1.00 98.19 285 PRO A C 1
ATOM 2099 O O . PRO A 1 285 ? -10.959 -11.736 -1.385 1.00 98.19 285 PRO A O 1
ATOM 2102 N N . VAL A 1 286 ? -12.136 -9.837 -1.220 1.00 98.75 286 VAL A N 1
ATOM 2103 C CA . VAL A 1 286 ? -10.973 -8.958 -1.058 1.00 98.75 286 VAL A CA 1
ATOM 2104 C C . VAL A 1 286 ? -11.041 -8.282 0.302 1.00 98.75 286 VAL A C 1
ATOM 2106 O O . VAL A 1 286 ? -12.033 -7.634 0.605 1.00 98.75 286 VAL A O 1
ATOM 2109 N N . ALA A 1 287 ? -9.993 -8.400 1.112 1.00 98.62 287 ALA A N 1
ATOM 2110 C CA . ALA A 1 287 ? -9.824 -7.610 2.326 1.00 98.62 287 ALA A CA 1
ATOM 2111 C C . ALA A 1 287 ? -8.855 -6.459 2.027 1.00 98.62 287 ALA A C 1
ATOM 2113 O O . ALA A 1 287 ? -7.666 -6.700 1.805 1.00 98.62 287 ALA A O 1
ATOM 2114 N N . ALA A 1 288 ? -9.370 -5.229 1.991 1.00 98.56 288 ALA A N 1
ATOM 2115 C CA . ALA A 1 288 ? -8.582 -4.025 1.756 1.00 98.56 288 ALA A CA 1
ATOM 2116 C C . ALA A 1 288 ? -8.370 -3.261 3.067 1.00 98.56 288 ALA A C 1
ATOM 2118 O O . ALA A 1 288 ? -9.333 -2.959 3.775 1.00 98.56 288 ALA A O 1
ATOM 2119 N N . PHE A 1 289 ? -7.118 -2.943 3.378 1.00 98.06 289 PHE A N 1
ATOM 2120 C CA . PHE A 1 289 ? -6.728 -2.204 4.578 1.00 98.06 289 PHE A CA 1
ATOM 2121 C C . PHE A 1 289 ? -6.381 -0.761 4.212 1.00 98.06 289 PHE A C 1
ATOM 2123 O O . PHE A 1 289 ? -5.656 -0.525 3.239 1.00 98.06 289 PHE A O 1
ATOM 2130 N N . ARG A 1 290 ? -6.888 0.197 4.991 1.00 94.31 290 ARG A N 1
ATOM 2131 C CA . ARG A 1 290 ? -6.584 1.619 4.808 1.00 94.31 290 ARG A CA 1
ATOM 2132 C C . ARG A 1 290 ? -5.154 1.912 5.258 1.00 94.31 290 ARG A C 1
ATOM 2134 O O . ARG A 1 290 ? -4.693 1.346 6.245 1.00 94.31 290 ARG A O 1
ATOM 2141 N N . GLY A 1 291 ? -4.460 2.785 4.532 1.00 85.69 291 GLY A N 1
ATOM 2142 C CA . GLY A 1 291 ? -3.207 3.376 4.999 1.00 85.69 291 GLY A CA 1
ATOM 2143 C C . GLY A 1 291 ? -3.380 4.793 5.550 1.00 85.69 291 GLY A C 1
ATOM 2144 O O . GLY A 1 291 ? -4.496 5.248 5.768 1.00 85.69 291 GLY A O 1
ATOM 2145 N N . THR A 1 292 ? -2.272 5.511 5.711 1.00 72.06 292 THR A N 1
ATOM 2146 C CA . THR A 1 292 ? -2.237 6.896 6.206 1.00 72.06 292 THR A CA 1
ATOM 2147 C C . THR A 1 292 ? -2.832 7.879 5.192 1.00 72.06 292 THR A C 1
ATOM 2149 O O . THR A 1 292 ? -2.478 7.852 4.005 1.00 72.06 292 THR A O 1
ATOM 2152 N N . GLU A 1 293 ? -3.709 8.786 5.635 1.00 63.47 293 GLU A N 1
ATOM 2153 C CA . GLU A 1 293 ? -4.245 9.888 4.817 1.00 63.47 293 GLU A CA 1
ATOM 2154 C C . GLU A 1 293 ? -3.273 11.070 4.682 1.00 63.47 293 GLU A C 1
ATOM 2156 O O . GLU A 1 293 ? -3.521 12.196 5.115 1.00 63.47 293 GLU A O 1
ATOM 2161 N N . GLY A 1 294 ? -2.148 10.815 4.013 1.00 55.41 294 GLY A N 1
ATOM 2162 C CA . GLY A 1 294 ? -1.083 11.799 3.831 1.00 55.41 294 GLY A CA 1
ATOM 2163 C C . GLY A 1 294 ? -0.289 12.063 5.113 1.00 55.41 294 GLY A C 1
ATOM 2164 O O . GLY A 1 294 ? -0.768 11.880 6.226 1.00 55.41 294 GLY A O 1
ATOM 2165 N N . VAL A 1 295 ? 0.957 12.508 4.952 1.00 52.78 295 VAL A N 1
ATOM 2166 C CA . VAL A 1 295 ? 1.815 12.855 6.090 1.00 52.78 295 VAL A CA 1
ATOM 2167 C C . VAL A 1 295 ? 1.370 14.216 6.619 1.00 52.78 295 VAL A C 1
ATOM 2169 O O . VAL A 1 295 ? 1.663 15.251 6.016 1.00 52.78 295 VAL A O 1
ATOM 2172 N N . LYS A 1 296 ? 0.625 14.221 7.724 1.00 57.53 296 LYS A N 1
ATOM 2173 C CA . LYS A 1 296 ? 0.174 15.435 8.415 1.00 57.53 296 LYS A CA 1
ATOM 2174 C C . LYS A 1 296 ? 0.533 15.344 9.894 1.00 57.53 296 LYS A C 1
ATOM 2176 O O . LYS A 1 296 ? 0.456 14.274 10.485 1.00 57.53 296 LYS A O 1
ATOM 2181 N N . TYR A 1 297 ? 0.906 16.478 10.480 1.00 60.88 297 TYR A N 1
ATOM 2182 C CA . TYR A 1 297 ? 0.941 16.649 11.930 1.00 60.88 297 TYR A CA 1
ATOM 2183 C C . TYR A 1 297 ? -0.056 17.745 12.295 1.00 60.88 297 TYR A C 1
ATOM 2185 O O . TYR A 1 297 ? 0.233 18.930 12.175 1.00 60.88 297 TYR A O 1
ATOM 2193 N N . ASP A 1 298 ? -1.250 17.315 12.664 1.00 63.75 298 ASP A N 1
ATOM 2194 C CA . ASP A 1 298 ? -2.384 18.110 13.124 1.00 63.75 298 ASP A CA 1
ATOM 2195 C C . ASP A 1 298 ? -3.098 17.330 14.247 1.00 63.75 298 ASP A C 1
ATOM 2197 O O . ASP A 1 298 ? -4.228 16.864 14.078 1.00 63.75 298 ASP A O 1
ATOM 2201 N N . PRO A 1 299 ? -2.405 17.099 15.379 1.00 65.50 299 PRO A N 1
ATOM 2202 C CA . PRO A 1 299 ? -2.857 16.209 16.449 1.00 65.50 299 PRO A CA 1
ATOM 2203 C C . PRO A 1 299 ? -4.213 16.662 17.025 1.00 65.50 299 PRO A C 1
ATOM 2205 O O . PRO A 1 299 ? -5.067 15.843 17.355 1.00 65.50 299 PRO A O 1
ATOM 2208 N N . SER A 1 300 ? -4.473 17.973 17.054 1.00 69.38 300 SER A N 1
ATOM 2209 C CA . SER A 1 300 ? -5.757 18.554 17.470 1.00 69.38 300 SER A CA 1
ATOM 2210 C C . SER A 1 300 ? -6.799 18.676 16.342 1.00 69.38 300 SER A C 1
ATOM 2212 O O . SER A 1 300 ? -7.973 18.944 16.611 1.00 69.38 300 SER A O 1
ATOM 2214 N N . GLY A 1 301 ? -6.397 18.502 15.079 1.00 71.69 301 GLY A N 1
ATOM 2215 C CA . GLY A 1 301 ? -7.232 18.717 13.895 1.00 71.69 301 GLY A CA 1
ATOM 2216 C C . GLY A 1 301 ? -7.571 20.192 13.616 1.00 71.69 301 GLY A C 1
ATOM 2217 O O . GLY A 1 301 ? -8.362 20.487 12.714 1.00 71.69 301 GLY A O 1
ATOM 2218 N N . GLU A 1 302 ? -7.060 21.138 14.409 1.00 79.62 302 GLU A N 1
ATOM 2219 C CA . GLU A 1 302 ? -7.432 22.553 14.318 1.00 79.62 302 GLU A CA 1
ATOM 2220 C C . GLU A 1 302 ? -6.884 23.226 13.059 1.00 79.62 302 GLU A C 1
ATOM 2222 O O . GLU A 1 302 ? -7.545 24.115 12.507 1.00 79.62 302 GLU A O 1
ATOM 2227 N N . GLN A 1 303 ? -5.728 22.788 12.548 1.00 74.19 303 GLN A N 1
ATOM 2228 C CA . GLN A 1 303 ? -5.211 23.315 11.286 1.00 74.19 303 GLN A CA 1
ATOM 2229 C C . GLN A 1 303 ? -6.146 22.932 10.133 1.00 74.19 303 GLN A C 1
ATOM 2231 O O . GLN A 1 303 ? -6.583 23.796 9.366 1.00 74.19 303 GLN A O 1
ATOM 2236 N N . SER A 1 304 ? -6.517 21.655 10.049 1.00 77.00 304 SER A N 1
ATOM 2237 C CA . SER A 1 304 ? -7.427 21.131 9.029 1.00 77.00 304 SER A CA 1
ATOM 2238 C C . SER A 1 304 ? -8.818 21.758 9.151 1.00 77.00 304 SER A C 1
ATOM 2240 O O . SER A 1 304 ? -9.417 22.148 8.146 1.00 77.00 304 SER A O 1
ATOM 2242 N N . ALA A 1 305 ? -9.304 21.962 10.379 1.00 80.19 305 ALA A N 1
ATOM 2243 C CA . ALA A 1 305 ? -10.540 22.690 10.661 1.00 80.19 305 ALA A CA 1
ATOM 2244 C C . ALA A 1 305 ? -10.489 24.147 10.163 1.00 80.19 305 ALA A C 1
ATOM 2246 O O . ALA A 1 305 ? -11.453 24.645 9.569 1.00 80.19 305 ALA A O 1
ATOM 2247 N N . GLY A 1 306 ? -9.369 24.838 10.391 1.00 82.50 306 GLY A N 1
ATOM 2248 C CA . GLY A 1 306 ? -9.126 26.201 9.924 1.00 82.50 306 GLY A CA 1
ATOM 2249 C C . GLY A 1 306 ? -9.127 26.304 8.399 1.00 82.50 306 GLY A C 1
ATOM 2250 O O . GLY A 1 306 ? -9.817 27.157 7.835 1.00 82.50 306 GLY A O 1
ATOM 2251 N N . GLU A 1 307 ? -8.429 25.393 7.720 1.00 80.12 307 GLU A N 1
ATOM 2252 C CA . GLU A 1 307 ? -8.410 25.323 6.257 1.00 80.12 307 GLU A CA 1
ATOM 2253 C C . GLU A 1 307 ? -9.785 25.010 5.663 1.00 80.12 307 GLU A C 1
ATOM 2255 O O . GLU A 1 307 ? -10.183 25.613 4.664 1.00 80.12 307 GLU A O 1
ATOM 2260 N N . ALA A 1 308 ? -10.523 24.079 6.269 1.00 82.69 308 ALA A N 1
ATOM 2261 C CA . ALA A 1 308 ? -11.870 23.737 5.840 1.00 82.69 308 ALA A CA 1
ATOM 2262 C C . ALA A 1 308 ? -12.816 24.926 5.982 1.00 82.69 308 ALA A C 1
ATOM 2264 O O . ALA A 1 308 ? -13.549 25.230 5.042 1.00 82.69 308 ALA A O 1
ATOM 2265 N N . ARG A 1 309 ? -12.737 25.661 7.099 1.00 86.38 309 ARG A N 1
ATOM 2266 C CA . ARG A 1 309 ? -13.506 26.894 7.305 1.00 86.38 309 ARG A CA 1
ATOM 2267 C C . ARG A 1 309 ? -13.202 27.928 6.219 1.00 86.38 309 ARG A C 1
ATOM 2269 O O . ARG A 1 309 ? -14.132 28.502 5.663 1.00 86.38 309 ARG A O 1
ATOM 2276 N N . ALA A 1 310 ? -11.930 28.117 5.868 1.00 82.31 310 ALA A N 1
ATOM 2277 C CA . ALA A 1 310 ? -11.526 29.033 4.799 1.00 82.31 310 ALA A CA 1
ATOM 2278 C C . ALA A 1 310 ? -12.028 28.602 3.407 1.00 82.31 310 ALA A C 1
ATOM 2280 O O . ALA A 1 310 ? -12.256 29.445 2.542 1.00 82.31 310 ALA A O 1
ATOM 2281 N N . LYS A 1 311 ? -12.214 27.296 3.190 1.00 80.81 311 LYS A N 1
ATOM 2282 C CA . LYS A 1 311 ? -12.675 26.701 1.925 1.00 80.81 311 LYS A CA 1
ATOM 2283 C C . LYS A 1 311 ? -14.184 26.404 1.908 1.00 80.81 311 LYS A C 1
ATOM 2285 O O . LYS A 1 311 ? -14.651 25.790 0.953 1.00 80.81 311 LYS A O 1
ATOM 2290 N N . GLY A 1 312 ? -14.937 26.796 2.943 1.00 79.31 312 GLY A N 1
ATOM 2291 C CA . GLY A 1 312 ? -16.373 26.509 3.070 1.00 79.31 312 GLY A CA 1
ATOM 2292 C C . GLY A 1 312 ? -16.716 25.015 3.162 1.00 79.31 312 GLY A C 1
ATOM 2293 O O . GLY A 1 312 ? -17.818 24.618 2.796 1.00 79.31 312 GLY A O 1
ATOM 2294 N N . LYS A 1 313 ? -15.771 24.179 3.606 1.00 80.00 313 LYS A N 1
ATOM 2295 C CA . LYS A 1 313 ? -15.931 22.725 3.757 1.00 80.00 313 LYS A CA 1
ATOM 2296 C C . LYS A 1 313 ? -16.448 22.350 5.151 1.00 80.00 313 LYS A C 1
ATOM 2298 O O . LYS A 1 313 ? -16.461 23.172 6.068 1.00 80.00 313 LYS A O 1
ATOM 2303 N N . ASN A 1 314 ? -16.840 21.086 5.325 1.00 79.62 314 ASN A N 1
ATOM 2304 C CA . ASN A 1 314 ? -17.258 20.549 6.618 1.00 79.62 314 ASN A CA 1
ATOM 2305 C C . ASN A 1 314 ? -16.090 20.570 7.624 1.00 79.62 314 ASN A C 1
ATOM 2307 O O . ASN A 1 314 ? -15.140 19.799 7.521 1.00 79.62 314 ASN A O 1
ATOM 2311 N N . VAL A 1 315 ? -16.181 21.467 8.608 1.00 81.75 315 VAL A N 1
ATOM 2312 C CA . VAL A 1 315 ? -15.142 21.684 9.626 1.00 81.75 315 VAL A CA 1
ATOM 2313 C C . VAL A 1 315 ? -14.979 20.473 10.544 1.00 81.75 315 VAL A C 1
ATOM 2315 O O . VAL A 1 315 ? -13.856 20.138 10.909 1.00 81.75 315 VAL A O 1
ATOM 2318 N N . GLY A 1 316 ? -16.082 19.821 10.924 1.00 76.00 316 GLY A N 1
ATOM 2319 C CA . GLY A 1 316 ? -16.042 18.662 11.817 1.00 76.00 316 GLY A CA 1
ATOM 2320 C C . GLY A 1 316 ? -15.345 17.472 11.166 1.00 76.00 316 GLY A C 1
ATOM 2321 O O . GLY A 1 316 ? -14.476 16.861 11.781 1.00 76.00 316 GLY A O 1
ATOM 2322 N N . GLN A 1 317 ? -15.674 17.211 9.901 1.00 74.81 317 GLN A N 1
ATOM 2323 C CA . GLN A 1 317 ? -15.033 16.173 9.099 1.00 74.81 317 GLN A CA 1
ATOM 2324 C C . GLN A 1 317 ? -13.541 16.463 8.891 1.00 74.81 317 GLN A C 1
ATOM 2326 O O . GLN A 1 317 ? -12.709 15.627 9.212 1.00 74.81 317 GLN A O 1
ATOM 2331 N N . ALA A 1 318 ? -13.181 17.673 8.457 1.00 75.56 318 ALA A N 1
ATOM 2332 C CA . ALA A 1 318 ? -11.778 18.015 8.228 1.00 75.56 318 ALA A CA 1
ATOM 2333 C C . ALA A 1 318 ? -10.928 17.959 9.507 1.00 75.56 318 ALA A C 1
ATOM 2335 O O . ALA A 1 318 ? -9.776 17.536 9.464 1.00 75.56 318 ALA A O 1
ATOM 2336 N N . ARG A 1 319 ? -11.492 18.358 10.659 1.00 80.38 319 ARG A N 1
ATOM 2337 C CA . ARG A 1 319 ? -10.832 18.178 11.959 1.00 80.38 319 ARG A CA 1
ATOM 2338 C C . ARG A 1 319 ? -10.559 16.700 12.221 1.00 80.38 319 ARG A C 1
ATOM 2340 O O . ARG A 1 319 ? -9.467 16.346 12.649 1.00 80.38 319 ARG A O 1
ATOM 2347 N N . HIS A 1 320 ? -11.550 15.847 11.966 1.00 76.81 320 HIS A N 1
ATOM 2348 C CA . HIS A 1 320 ? -11.416 14.409 12.146 1.00 76.81 320 HIS A CA 1
ATOM 2349 C C . HIS A 1 320 ? -10.308 13.820 11.265 1.00 76.81 320 HIS A C 1
ATOM 2351 O O . HIS A 1 320 ? -9.419 13.163 11.798 1.00 76.81 320 HIS A O 1
ATOM 2357 N N . GLU A 1 321 ? -10.309 14.139 9.969 1.00 74.69 321 GLU A N 1
ATOM 2358 C CA . GLU A 1 321 ? -9.287 13.722 8.996 1.00 74.69 321 GLU A CA 1
ATOM 2359 C C . GLU A 1 321 ? -7.870 14.167 9.414 1.00 74.69 321 GLU A C 1
ATOM 2361 O O . GLU A 1 321 ? -6.909 13.410 9.285 1.00 74.69 321 GLU A O 1
ATOM 2366 N N . GLY A 1 322 ? -7.720 15.385 9.956 1.00 70.19 322 GLY A N 1
ATOM 2367 C CA . GLY A 1 322 ? -6.438 15.893 10.465 1.00 70.19 322 GLY A CA 1
ATOM 2368 C C . GLY A 1 322 ? -5.893 15.079 11.644 1.00 70.19 322 GLY A C 1
ATOM 2369 O O . GLY A 1 322 ? -4.724 14.675 11.640 1.00 70.19 322 GLY A O 1
ATOM 2370 N N . MET A 1 323 ? -6.757 14.771 12.617 1.00 72.94 323 MET A N 1
ATOM 2371 C CA . MET A 1 323 ? -6.393 13.937 13.767 1.00 72.94 323 MET A CA 1
ATOM 2372 C C . MET A 1 323 ? -6.048 12.504 13.339 1.00 72.94 323 MET A C 1
ATOM 2374 O O . MET A 1 323 ? -5.044 11.951 13.792 1.00 72.94 323 MET A O 1
ATOM 2378 N N . GLU A 1 324 ? -6.843 11.907 12.445 1.00 74.44 324 GLU A N 1
ATOM 2379 C CA . GLU A 1 324 ? -6.595 10.552 11.942 1.00 74.44 324 GLU A CA 1
ATOM 2380 C C . GLU A 1 324 ? -5.283 10.462 11.160 1.00 74.44 324 GLU A C 1
ATOM 2382 O O . GLU A 1 324 ? -4.465 9.592 11.459 1.00 74.44 324 GLU A O 1
ATOM 2387 N N . GLY A 1 325 ? -5.022 11.400 10.244 1.00 65.50 325 GLY A N 1
ATOM 2388 C CA . GLY A 1 325 ? -3.766 11.444 9.490 1.00 65.50 325 GLY A CA 1
ATOM 2389 C C . GLY A 1 325 ? -2.536 11.578 10.395 1.00 65.50 325 GLY A C 1
ATOM 2390 O O . GLY A 1 325 ? -1.510 10.943 10.146 1.00 65.50 325 GLY A O 1
ATOM 2391 N N . THR A 1 326 ? -2.649 12.334 11.491 1.00 67.31 326 THR A N 1
ATOM 2392 C CA . THR A 1 326 ? -1.571 12.472 12.485 1.00 67.31 326 THR A CA 1
ATOM 2393 C C . THR A 1 326 ? -1.308 11.177 13.233 1.00 67.31 326 THR A C 1
ATOM 2395 O O . THR A 1 326 ? -0.157 10.780 13.428 1.00 67.31 326 THR A O 1
ATOM 2398 N N . GLN A 1 327 ? -2.376 10.506 13.654 1.00 73.75 327 GLN A N 1
ATOM 2399 C CA . GLN A 1 327 ? -2.273 9.250 14.375 1.00 73.75 327 GLN A CA 1
ATOM 2400 C C . GLN A 1 327 ? -1.710 8.142 13.478 1.00 73.75 327 GLN A C 1
ATOM 2402 O O . GLN A 1 327 ? -0.818 7.416 13.910 1.00 73.75 327 GLN A O 1
ATOM 2407 N N . ASP A 1 328 ? -2.166 8.044 12.232 1.00 66.44 328 ASP A N 1
ATOM 2408 C CA . ASP A 1 328 ? -1.636 7.094 11.254 1.00 66.44 328 ASP A CA 1
ATOM 2409 C C . ASP A 1 328 ? -0.143 7.360 10.984 1.00 66.44 328 ASP A C 1
ATOM 2411 O O . ASP A 1 328 ? 0.669 6.438 11.038 1.00 66.44 328 ASP A O 1
ATOM 2415 N N . THR A 1 329 ? 0.247 8.631 10.841 1.00 64.50 329 THR A N 1
ATOM 2416 C CA . THR A 1 329 ? 1.648 9.032 10.643 1.00 64.50 329 THR A CA 1
ATOM 2417 C C . THR A 1 329 ? 2.519 8.642 11.845 1.00 64.50 329 THR A C 1
ATOM 2419 O O . THR A 1 329 ? 3.515 7.935 11.707 1.00 64.50 329 THR A O 1
ATOM 2422 N N . LEU A 1 330 ? 2.181 9.079 13.061 1.00 65.81 330 LEU A N 1
ATOM 2423 C CA . LEU A 1 330 ? 3.066 8.867 14.213 1.00 65.81 330 LEU A CA 1
ATOM 2424 C C . LEU A 1 330 ? 2.981 7.462 14.808 1.00 65.81 330 LEU A C 1
ATOM 2426 O O . LEU A 1 330 ? 4.004 6.914 15.211 1.00 65.81 330 LEU A O 1
ATOM 2430 N N . ILE A 1 331 ? 1.787 6.877 14.893 1.00 71.88 331 ILE A N 1
ATOM 2431 C CA . ILE A 1 331 ? 1.585 5.560 15.512 1.00 71.88 331 ILE A CA 1
ATOM 2432 C C . ILE A 1 331 ? 1.729 4.438 14.483 1.00 71.88 331 ILE A C 1
ATOM 2434 O O . ILE A 1 331 ? 2.281 3.386 14.806 1.00 71.88 331 ILE A O 1
ATOM 2438 N N . GLY A 1 332 ? 1.239 4.644 13.260 1.00 61.59 332 GLY A N 1
ATOM 2439 C CA . GLY A 1 332 ? 1.305 3.658 12.184 1.00 61.59 332 GLY A CA 1
ATOM 2440 C C . GLY A 1 332 ? 2.675 3.597 11.510 1.00 61.59 332 GLY A C 1
ATOM 2441 O O . GLY A 1 332 ? 3.228 2.501 11.392 1.00 61.59 332 GLY A O 1
ATOM 2442 N N . ASP A 1 333 ? 3.230 4.751 11.122 1.00 63.34 333 ASP A N 1
ATOM 2443 C CA . ASP A 1 333 ? 4.444 4.820 10.292 1.00 63.34 333 ASP A CA 1
ATOM 2444 C C . ASP A 1 333 ? 5.735 5.021 11.110 1.00 63.34 333 ASP A C 1
ATOM 2446 O O . ASP A 1 333 ? 6.717 4.291 10.924 1.00 63.34 333 ASP A O 1
ATOM 2450 N N . PHE A 1 334 ? 5.751 5.981 12.044 1.00 64.25 334 PHE A N 1
ATOM 2451 C CA . PHE A 1 334 ? 6.979 6.392 12.749 1.00 64.25 334 PHE A CA 1
ATOM 2452 C C . PHE A 1 334 ? 7.199 5.769 14.120 1.00 64.25 334 PHE A C 1
ATOM 2454 O O . PHE A 1 334 ? 8.273 5.951 14.693 1.00 64.25 334 PHE A O 1
ATOM 2461 N N . ALA A 1 335 ? 6.239 5.010 14.648 1.00 68.06 335 ALA A N 1
ATOM 2462 C CA . ALA A 1 335 ? 6.400 4.425 15.966 1.00 68.06 335 ALA A CA 1
ATOM 2463 C C . ALA A 1 335 ? 7.646 3.513 16.030 1.00 68.06 335 ALA A C 1
ATOM 2465 O O . ALA A 1 335 ? 7.938 2.824 15.054 1.00 68.06 335 ALA A O 1
ATOM 2466 N N . PRO A 1 336 ? 8.340 3.417 17.183 1.00 71.06 336 PRO A N 1
ATOM 2467 C CA . PRO A 1 336 ? 9.523 2.561 17.390 1.00 71.06 336 PRO A CA 1
ATOM 2468 C C . PRO A 1 336 ? 9.253 1.036 17.372 1.00 71.06 336 PRO A C 1
ATOM 2470 O O . PRO A 1 336 ? 9.907 0.276 18.083 1.00 71.06 336 PRO A O 1
ATOM 2473 N N . ALA A 1 337 ? 8.244 0.598 16.623 1.00 78.06 337 ALA A N 1
ATOM 2474 C CA . ALA A 1 337 ? 7.868 -0.782 16.345 1.00 78.06 337 ALA A CA 1
ATOM 2475 C C . ALA A 1 337 ? 7.713 -0.978 14.830 1.00 78.06 337 ALA A C 1
ATOM 2477 O O . ALA A 1 337 ? 7.740 -0.009 14.076 1.00 78.06 337 ALA A O 1
ATOM 2478 N N . GLU A 1 338 ? 7.531 -2.223 14.392 1.00 84.12 338 GLU A N 1
ATOM 2479 C CA . GLU A 1 338 ? 7.200 -2.576 13.005 1.00 84.12 338 GLU A CA 1
ATOM 2480 C C . GLU A 1 338 ? 6.052 -1.705 12.451 1.00 84.12 338 GLU A C 1
ATOM 2482 O O . GLU A 1 338 ? 5.032 -1.510 13.119 1.00 84.12 338 GLU A O 1
ATOM 2487 N N . VAL A 1 339 ? 6.215 -1.186 11.227 1.00 85.19 339 VAL A N 1
ATOM 2488 C CA . VAL A 1 339 ? 5.211 -0.340 10.557 1.00 85.19 339 VAL A CA 1
ATOM 2489 C C . VAL A 1 339 ? 3.862 -1.066 10.503 1.00 85.19 339 VAL A C 1
ATOM 2491 O O . VAL A 1 339 ? 3.774 -2.211 10.066 1.00 85.19 339 VAL A O 1
ATOM 2494 N N . GLY A 1 340 ? 2.798 -0.414 10.978 1.00 88.81 340 GLY A N 1
ATOM 2495 C CA . GLY A 1 340 ? 1.451 -0.993 11.062 1.00 88.81 340 GLY A CA 1
ATOM 2496 C C . GLY A 1 340 ? 1.203 -1.952 12.230 1.00 88.81 340 GLY A C 1
ATOM 2497 O O . GLY A 1 340 ? 0.045 -2.287 12.494 1.00 88.81 340 GLY A O 1
ATOM 2498 N N . TRP A 1 341 ? 2.219 -2.354 13.000 1.00 90.94 341 TRP A N 1
ATOM 2499 C CA . TRP A 1 341 ? 2.052 -3.285 14.127 1.00 90.94 341 TRP A CA 1
ATOM 2500 C C . TRP A 1 341 ? 1.128 -2.744 15.219 1.00 90.94 341 TRP A C 1
ATOM 2502 O O . TRP A 1 341 ? 0.273 -3.469 15.739 1.00 90.94 341 TRP A O 1
ATOM 2512 N N . LEU A 1 342 ? 1.265 -1.455 15.542 1.00 89.38 342 LEU A N 1
ATOM 2513 C CA . LEU A 1 342 ? 0.467 -0.794 16.574 1.00 89.38 342 LEU A CA 1
ATOM 2514 C C . LEU A 1 342 ? -1.003 -0.595 16.173 1.00 89.38 342 LEU A C 1
ATOM 2516 O O . LEU A 1 342 ? -1.841 -0.455 17.061 1.00 89.38 342 LEU A O 1
ATOM 2520 N N . GLN A 1 343 ? -1.333 -0.680 14.878 1.00 90.88 343 GLN A N 1
ATOM 2521 C CA . GLN A 1 343 ? -2.718 -0.750 14.400 1.00 90.88 343 GLN A CA 1
ATOM 2522 C C . GLN A 1 343 ? -3.210 -2.195 14.268 1.00 90.88 343 GLN A C 1
ATOM 2524 O O . GLN A 1 343 ? -4.339 -2.495 14.647 1.00 90.88 343 GLN A O 1
ATOM 2529 N N . TYR A 1 344 ? -2.376 -3.124 13.795 1.00 94.62 344 TYR A N 1
ATOM 2530 C CA . TYR A 1 344 ? -2.759 -4.531 13.666 1.00 94.62 344 TYR A CA 1
ATOM 2531 C C . TYR A 1 344 ? -3.076 -5.166 15.023 1.00 94.62 344 TYR A C 1
ATOM 2533 O O . TYR A 1 344 ? -4.149 -5.736 15.217 1.00 94.62 344 TYR A O 1
ATOM 2541 N N . ARG A 1 345 ? -2.147 -5.087 15.980 1.00 93.31 345 ARG A N 1
ATOM 2542 C CA . ARG A 1 345 ? -2.204 -5.861 17.225 1.00 93.31 345 ARG A CA 1
ATOM 2543 C C . ARG A 1 345 ? -3.481 -5.639 18.045 1.00 93.31 345 ARG A C 1
ATOM 2545 O O . ARG A 1 345 ? -4.112 -6.639 18.393 1.00 93.31 345 ARG A O 1
ATOM 2552 N N . PRO A 1 346 ? -3.892 -4.399 18.381 1.00 93.06 346 PRO A N 1
ATOM 2553 C CA . PRO A 1 346 ? -5.132 -4.191 19.126 1.00 93.06 346 PRO A CA 1
ATOM 2554 C C . PRO A 1 346 ? -6.373 -4.650 18.343 1.00 93.06 346 PRO A C 1
ATOM 2556 O O . PRO A 1 346 ? -7.395 -4.958 18.954 1.00 93.06 346 PRO A O 1
ATOM 2559 N N . ASN A 1 347 ? -6.283 -4.762 17.018 1.00 96.69 347 ASN A N 1
ATOM 2560 C CA . ASN A 1 347 ? -7.396 -5.117 16.142 1.00 96.69 347 ASN A CA 1
ATOM 2561 C C . ASN A 1 347 ? -7.319 -6.553 15.604 1.00 96.69 347 ASN A C 1
ATOM 2563 O O . ASN A 1 347 ? -8.166 -6.950 14.810 1.00 96.69 347 ASN A O 1
ATOM 2567 N N . ALA A 1 348 ? -6.359 -7.371 16.048 1.00 96.25 348 ALA A N 1
ATOM 2568 C CA . ALA A 1 348 ? -6.117 -8.700 15.485 1.00 96.25 348 ALA A CA 1
ATOM 2569 C C . ALA A 1 348 ? -7.354 -9.616 15.544 1.00 96.25 348 ALA A C 1
ATOM 2571 O O . ALA A 1 348 ? -7.631 -10.356 14.597 1.00 96.25 348 ALA A O 1
ATOM 2572 N N . ASP A 1 349 ? -8.125 -9.538 16.633 1.00 96.00 349 ASP A N 1
ATOM 2573 C CA . ASP A 1 349 ? -9.366 -10.298 16.802 1.00 96.00 349 ASP A CA 1
ATOM 2574 C C . ASP A 1 349 ? -10.506 -9.770 15.915 1.00 96.00 349 ASP A C 1
ATOM 2576 O O . ASP A 1 349 ? -11.277 -10.570 15.380 1.00 96.00 349 ASP A O 1
ATOM 2580 N N . LEU A 1 350 ? -10.592 -8.451 15.724 1.00 97.25 350 LEU A N 1
ATOM 2581 C CA . LEU A 1 350 ? -11.563 -7.814 14.831 1.00 97.25 350 LEU A CA 1
ATOM 2582 C C . LEU A 1 350 ? -11.283 -8.191 13.369 1.00 97.25 350 LEU A C 1
ATOM 2584 O O . LEU A 1 350 ? -12.181 -8.636 12.653 1.00 97.25 350 LEU A O 1
ATOM 2588 N N . ILE A 1 351 ? -10.015 -8.099 12.958 1.00 98.25 351 ILE A N 1
ATOM 2589 C CA . ILE A 1 351 ? -9.537 -8.533 11.641 1.00 98.25 351 ILE A CA 1
ATOM 2590 C C . ILE A 1 351 ? -9.884 -10.004 11.427 1.00 98.25 351 ILE A C 1
ATOM 2592 O O . ILE A 1 351 ? -10.530 -10.348 10.441 1.00 98.25 351 ILE A O 1
ATOM 2596 N N . ARG A 1 352 ? -9.522 -10.875 12.379 1.00 97.56 352 ARG A N 1
ATOM 2597 C CA . ARG A 1 352 ? -9.805 -12.313 12.284 1.00 97.56 352 ARG A CA 1
ATOM 2598 C C . ARG A 1 352 ? -11.299 -12.592 12.137 1.00 97.56 352 ARG A C 1
ATOM 2600 O O . ARG A 1 352 ? -11.664 -13.474 11.371 1.00 97.56 352 ARG A O 1
ATOM 2607 N N . THR A 1 353 ? -12.151 -11.858 12.852 1.00 96.81 353 THR A N 1
ATOM 2608 C CA . THR A 1 353 ? -13.615 -12.004 12.773 1.00 96.81 353 THR A CA 1
ATOM 2609 C C . THR A 1 353 ? -14.118 -11.722 11.357 1.00 96.81 353 THR A C 1
ATOM 2611 O O . THR A 1 353 ? -14.829 -12.543 10.779 1.00 96.81 353 THR A O 1
ATOM 2614 N N . ASN A 1 354 ? -13.667 -10.622 10.754 1.00 98.00 354 ASN A N 1
ATOM 2615 C CA . ASN A 1 354 ? -14.038 -10.241 9.390 1.00 98.00 354 ASN A CA 1
ATOM 2616 C C . ASN A 1 354 ? -13.480 -11.208 8.334 1.00 98.00 354 ASN A C 1
ATOM 2618 O O . ASN A 1 354 ? -14.191 -11.600 7.409 1.00 98.00 354 ASN A O 1
ATOM 2622 N N . LEU A 1 355 ? -12.237 -11.667 8.497 1.00 97.88 355 LEU A N 1
ATOM 2623 C CA . LEU A 1 355 ? -11.638 -12.670 7.613 1.00 97.88 355 LEU A CA 1
ATOM 2624 C C . LEU A 1 355 ? -12.340 -14.030 7.710 1.00 97.88 355 LEU A C 1
ATOM 2626 O O . LEU A 1 355 ? -12.566 -14.679 6.691 1.00 97.88 355 LEU A O 1
ATOM 2630 N N . ALA A 1 356 ? -12.716 -14.457 8.916 1.00 96.38 356 ALA A N 1
ATOM 2631 C CA . ALA A 1 356 ? -13.449 -15.700 9.129 1.00 96.38 356 ALA A CA 1
ATOM 2632 C C . ALA A 1 356 ? -14.854 -15.649 8.518 1.00 96.38 356 ALA A C 1
ATOM 2634 O O . ALA A 1 356 ? -15.291 -16.630 7.921 1.00 96.38 356 ALA A O 1
ATOM 2635 N N . ALA A 1 357 ? -15.544 -14.510 8.599 1.00 95.56 357 ALA A N 1
ATOM 2636 C CA . ALA A 1 357 ? -16.821 -14.324 7.918 1.00 95.56 357 ALA A CA 1
ATOM 2637 C C . ALA A 1 357 ? -16.668 -14.363 6.390 1.00 95.56 357 ALA A C 1
ATOM 2639 O O . ALA A 1 357 ? -17.458 -15.016 5.703 1.00 95.56 357 ALA A O 1
ATOM 2640 N N . ALA A 1 358 ? -15.604 -13.748 5.862 1.00 95.81 358 ALA A N 1
ATOM 2641 C CA . ALA A 1 358 ? -15.291 -13.765 4.438 1.00 95.81 358 ALA A CA 1
ATOM 2642 C C . ALA A 1 358 ? -14.993 -15.177 3.899 1.00 95.81 358 ALA A C 1
ATOM 2644 O O . ALA A 1 358 ? -15.297 -15.445 2.737 1.00 95.81 358 ALA A O 1
ATOM 2645 N N . LEU A 1 359 ? -14.497 -16.110 4.730 1.00 93.50 359 LEU A N 1
ATOM 2646 C CA . LEU A 1 359 ? -14.211 -17.494 4.310 1.00 93.50 359 LEU A CA 1
ATOM 2647 C C . LEU A 1 359 ? -15.404 -18.236 3.713 1.00 93.50 359 LEU A C 1
ATOM 2649 O O . LEU A 1 359 ? -15.184 -19.193 2.972 1.00 93.50 359 LEU A O 1
ATOM 2653 N N . LYS A 1 360 ? -16.644 -17.809 3.984 1.00 88.25 360 LYS A N 1
ATOM 2654 C CA . LYS A 1 360 ? -17.836 -18.353 3.314 1.00 88.25 360 LYS A CA 1
ATOM 2655 C C . LYS A 1 360 ? -17.737 -18.231 1.784 1.00 88.25 360 LYS A C 1
ATOM 2657 O O . LYS A 1 360 ? -18.238 -19.097 1.077 1.00 88.25 360 LYS A O 1
ATOM 2662 N N . GLY A 1 361 ? -17.061 -17.191 1.285 1.00 86.44 361 GLY A N 1
ATOM 2663 C CA . GLY A 1 361 ? -16.723 -16.997 -0.130 1.00 86.44 361 GLY A CA 1
ATOM 2664 C C . GLY A 1 361 ? -15.339 -17.527 -0.528 1.00 86.44 361 GLY A C 1
ATOM 2665 O O . GLY A 1 361 ? -14.931 -17.362 -1.669 1.00 86.44 361 GLY A O 1
ATOM 2666 N N . GLY A 1 362 ? -14.601 -18.156 0.387 1.00 92.31 362 GLY A N 1
ATOM 2667 C CA . GLY A 1 362 ? -13.228 -18.620 0.192 1.00 92.31 362 GLY A CA 1
ATOM 2668 C C . GLY A 1 362 ? -12.173 -17.715 0.833 1.00 92.31 362 GLY A C 1
ATOM 2669 O O . GLY A 1 362 ? -12.466 -16.679 1.425 1.00 92.31 362 GLY A O 1
ATOM 2670 N N . ARG A 1 363 ? -10.903 -18.129 0.731 1.00 95.81 363 ARG A N 1
ATOM 2671 C CA . ARG A 1 363 ? -9.756 -17.345 1.226 1.00 95.81 363 ARG A CA 1
ATOM 2672 C C . ARG A 1 363 ? -9.688 -15.985 0.528 1.00 95.81 363 ARG A C 1
ATOM 2674 O O . ARG A 1 363 ? -9.920 -15.922 -0.675 1.00 95.81 363 ARG A O 1
ATOM 2681 N N . VAL A 1 364 ? -9.330 -14.929 1.248 1.00 97.94 364 VAL A N 1
ATOM 2682 C CA . VAL A 1 364 ? -9.343 -13.557 0.730 1.00 97.94 364 VAL A CA 1
ATOM 2683 C C . VAL A 1 364 ? -8.105 -13.225 -0.101 1.00 97.94 364 VAL A C 1
ATOM 2685 O O . VAL A 1 364 ? -7.017 -13.763 0.119 1.00 97.94 364 VAL A O 1
ATOM 2688 N N . TYR A 1 365 ? -8.245 -12.271 -1.013 1.00 98.50 365 TYR A N 1
ATOM 2689 C CA . TYR A 1 365 ? -7.135 -11.464 -1.505 1.00 98.50 365 TYR A CA 1
ATOM 2690 C C . TYR A 1 365 ? -6.889 -10.336 -0.503 1.00 98.50 365 TYR A C 1
ATOM 2692 O O . TYR A 1 365 ? -7.765 -9.504 -0.285 1.00 98.50 365 TYR A O 1
ATOM 2700 N N . ALA A 1 366 ? -5.724 -10.325 0.140 1.00 98.69 366 ALA A N 1
ATOM 2701 C CA . ALA A 1 366 ? -5.338 -9.241 1.036 1.00 98.69 366 ALA A CA 1
ATOM 2702 C C . ALA A 1 366 ? -4.698 -8.112 0.220 1.00 98.69 366 ALA A C 1
ATOM 2704 O O . ALA A 1 366 ? -3.806 -8.361 -0.595 1.00 98.69 366 ALA A O 1
ATOM 2705 N N . THR A 1 367 ? -5.137 -6.874 0.420 1.00 98.81 367 THR A N 1
ATOM 2706 C CA . THR A 1 367 ? -4.580 -5.726 -0.297 1.00 98.81 367 THR A CA 1
ATOM 2707 C C . THR A 1 367 ? -4.560 -4.462 0.545 1.00 98.81 367 THR A C 1
ATOM 2709 O O . THR A 1 367 ? -5.274 -4.343 1.536 1.00 98.81 367 THR A O 1
ATOM 2712 N N . GLY A 1 368 ? -3.712 -3.516 0.170 1.00 97.81 368 GLY A N 1
ATOM 2713 C CA . GLY A 1 368 ? -3.589 -2.249 0.868 1.00 97.81 368 GLY A CA 1
ATOM 2714 C C . GLY A 1 368 ? -2.535 -1.359 0.233 1.00 97.81 368 GLY A C 1
ATOM 2715 O O . GLY A 1 368 ? -1.637 -1.830 -0.478 1.00 97.81 368 GLY A O 1
ATOM 2716 N N . HIS A 1 369 ? -2.678 -0.067 0.495 1.00 94.19 369 HIS A N 1
ATOM 2717 C CA . HIS A 1 369 ? -1.768 0.975 0.050 1.00 94.19 369 HIS A CA 1
ATOM 2718 C C . HIS A 1 369 ? -1.010 1.572 1.240 1.00 94.19 369 HIS A C 1
ATOM 2720 O O . HIS A 1 369 ? -1.598 1.711 2.314 1.00 94.19 369 HIS A O 1
ATOM 2726 N N . SER A 1 370 ? 0.264 1.944 1.068 1.00 89.00 370 SER A N 1
ATOM 2727 C CA . SER A 1 370 ? 1.060 2.583 2.131 1.00 89.00 370 SER A CA 1
ATOM 2728 C C . SER A 1 370 ? 1.055 1.741 3.425 1.00 89.00 370 SER A C 1
ATOM 2730 O O . SER A 1 370 ? 1.271 0.524 3.361 1.00 89.00 370 SER A O 1
ATOM 2732 N N . LEU A 1 371 ? 0.749 2.337 4.580 1.00 89.19 371 LEU A N 1
ATOM 2733 C CA . LEU A 1 371 ? 0.523 1.656 5.862 1.00 89.19 371 LEU A CA 1
ATOM 2734 C C . LEU A 1 371 ? -0.467 0.476 5.764 1.00 89.19 371 LEU A C 1
ATOM 2736 O O . LEU A 1 371 ? -0.219 -0.597 6.315 1.00 89.19 371 LEU A O 1
ATOM 2740 N N . GLY A 1 372 ? -1.548 0.612 4.992 1.00 95.56 372 GLY A N 1
ATOM 2741 C CA . GLY A 1 372 ? -2.529 -0.456 4.785 1.00 95.56 372 GLY A CA 1
ATOM 2742 C C . GLY A 1 372 ? -1.925 -1.667 4.075 1.00 95.56 372 GLY A C 1
ATOM 2743 O O . GLY A 1 372 ? -2.268 -2.813 4.360 1.00 95.56 372 GLY A O 1
ATOM 2744 N N . GLY A 1 373 ? -0.953 -1.441 3.190 1.00 96.88 373 GLY A N 1
ATOM 2745 C CA . GLY A 1 373 ? -0.188 -2.512 2.560 1.00 96.88 373 GLY A CA 1
ATOM 2746 C C . GLY A 1 373 ? 0.769 -3.220 3.527 1.00 96.88 373 GLY A C 1
ATOM 2747 O O . GLY A 1 373 ? 0.954 -4.432 3.414 1.00 96.88 373 GLY A O 1
ATOM 2748 N N . ALA A 1 374 ? 1.339 -2.513 4.509 1.00 95.50 374 ALA A N 1
ATOM 2749 C CA . ALA A 1 374 ? 2.105 -3.136 5.595 1.00 95.50 374 ALA A CA 1
ATOM 2750 C C . ALA A 1 374 ? 1.196 -4.016 6.470 1.00 95.50 374 ALA A C 1
ATOM 2752 O O . ALA A 1 374 ? 1.496 -5.187 6.704 1.00 95.50 374 ALA A O 1
ATOM 2753 N N . ILE A 1 375 ? 0.013 -3.516 6.841 1.00 97.81 375 ILE A N 1
ATOM 2754 C CA . ILE A 1 375 ? -0.990 -4.292 7.584 1.00 97.81 375 ILE A CA 1
ATOM 2755 C C . ILE A 1 375 ? -1.433 -5.528 6.790 1.00 97.81 375 ILE A C 1
ATOM 2757 O O . ILE A 1 375 ? -1.482 -6.621 7.352 1.00 97.81 375 ILE A O 1
ATOM 2761 N N . ALA A 1 376 ? -1.687 -5.407 5.482 1.00 98.62 376 ALA A N 1
ATOM 2762 C CA . ALA A 1 376 ? -2.035 -6.546 4.628 1.00 98.62 376 ALA A CA 1
ATOM 2763 C C . ALA A 1 376 ? -0.952 -7.642 4.652 1.00 98.62 376 ALA A C 1
ATOM 2765 O O . ALA A 1 376 ? -1.271 -8.836 4.671 1.00 98.62 376 ALA A O 1
ATOM 2766 N N . GLN A 1 377 ? 0.326 -7.253 4.702 1.00 98.38 377 GLN A N 1
ATOM 2767 C CA . GLN A 1 377 ? 1.444 -8.188 4.841 1.00 98.38 377 GLN A CA 1
ATOM 2768 C C . GLN A 1 377 ? 1.474 -8.843 6.230 1.00 98.38 377 GLN A C 1
ATOM 2770 O O . GLN A 1 377 ? 1.559 -10.070 6.313 1.00 98.38 377 GLN A O 1
ATOM 2775 N N . ILE A 1 378 ? 1.329 -8.067 7.310 1.00 98.31 378 ILE A N 1
ATOM 2776 C CA . ILE A 1 378 ? 1.270 -8.587 8.689 1.00 98.31 378 ILE A CA 1
ATOM 2777 C C . ILE A 1 378 ? 0.124 -9.597 8.830 1.00 98.31 378 ILE A C 1
ATOM 2779 O O . ILE A 1 378 ? 0.321 -10.711 9.317 1.00 98.31 378 ILE A O 1
ATOM 2783 N N . VAL A 1 379 ? -1.069 -9.246 8.347 1.00 98.38 379 VAL A N 1
ATOM 2784 C CA . VAL A 1 379 ? -2.254 -10.113 8.360 1.00 98.38 379 VAL A CA 1
ATOM 2785 C C . VAL A 1 379 ? -1.990 -11.409 7.604 1.00 98.38 379 VAL A C 1
ATOM 2787 O O . VAL A 1 379 ? -2.294 -12.487 8.111 1.00 98.38 379 VAL A O 1
ATOM 2790 N N . THR A 1 380 ? -1.382 -11.324 6.421 1.00 98.12 380 THR A N 1
ATOM 2791 C CA . THR A 1 380 ? -1.056 -12.506 5.612 1.00 98.12 380 THR A CA 1
ATOM 2792 C C . THR A 1 380 ? -0.059 -13.421 6.320 1.00 98.12 380 THR A C 1
ATOM 2794 O O . THR A 1 380 ? -0.223 -14.639 6.293 1.00 98.12 380 THR A O 1
ATOM 2797 N N . ALA A 1 381 ? 0.947 -12.860 6.992 1.00 97.25 381 ALA A N 1
ATOM 2798 C CA . ALA A 1 381 ? 1.950 -13.634 7.715 1.00 97.25 381 ALA A CA 1
ATOM 2799 C C . ALA A 1 381 ? 1.425 -14.282 9.001 1.00 97.25 381 ALA A C 1
ATOM 2801 O O . ALA A 1 381 ? 1.854 -15.380 9.357 1.00 97.25 381 ALA A O 1
ATOM 2802 N N . LEU A 1 382 ? 0.513 -13.611 9.709 1.00 97.00 382 LEU A N 1
ATOM 2803 C CA . LEU A 1 382 ? 0.014 -14.056 11.012 1.00 97.00 382 LEU A CA 1
ATOM 2804 C C . LEU A 1 382 ? -1.292 -14.841 10.936 1.00 97.00 382 LEU A C 1
ATOM 2806 O O . LEU A 1 382 ? -1.605 -15.588 11.862 1.00 97.00 382 LEU A O 1
ATOM 2810 N N . GLN A 1 383 ? -2.051 -14.690 9.851 1.00 96.50 383 GLN A N 1
ATOM 2811 C CA . GLN A 1 383 ? -3.306 -15.403 9.627 1.00 96.50 383 GLN A CA 1
ATOM 2812 C C . GLN A 1 383 ? -3.375 -16.039 8.216 1.00 96.50 383 GLN A C 1
ATOM 2814 O O . GLN A 1 383 ? -4.373 -15.879 7.504 1.00 96.50 383 GLN A O 1
ATOM 2819 N N . PRO A 1 384 ? -2.339 -16.792 7.786 1.00 95.25 384 PRO A N 1
ATOM 2820 C CA . PRO A 1 384 ? -2.221 -17.296 6.414 1.00 95.25 384 PRO A CA 1
ATOM 2821 C C . PRO A 1 384 ? -3.352 -18.252 6.003 1.00 95.25 384 PRO A C 1
ATOM 2823 O O . PRO A 1 384 ? -3.649 -18.401 4.820 1.00 95.25 384 PRO A O 1
ATOM 2826 N N . GLN A 1 385 ? -4.039 -18.886 6.956 1.00 93.88 385 GLN A N 1
ATOM 2827 C CA . GLN A 1 385 ? -5.188 -19.751 6.683 1.00 93.88 385 GLN A CA 1
ATOM 2828 C C . GLN A 1 385 ? -6.367 -19.014 6.026 1.00 93.88 385 GLN A C 1
ATOM 2830 O O . GLN A 1 385 ? -7.169 -19.653 5.347 1.00 93.88 385 GLN A O 1
ATOM 2835 N N . TYR A 1 386 ? -6.460 -17.689 6.184 1.00 96.75 386 TYR A N 1
ATOM 2836 C CA . TYR A 1 386 ? -7.528 -16.881 5.593 1.00 96.75 386 TYR A CA 1
ATOM 2837 C C . TYR A 1 386 ? -7.163 -16.279 4.239 1.00 96.75 386 TYR A C 1
ATOM 2839 O O . TYR A 1 386 ? -8.048 -15.770 3.560 1.00 96.75 386 TYR A O 1
ATOM 2847 N N . VAL A 1 387 ? -5.894 -16.332 3.826 1.00 97.25 387 VAL A N 1
ATOM 2848 C CA . VAL A 1 387 ? -5.389 -15.564 2.680 1.00 97.25 387 VAL A CA 1
ATOM 2849 C C . VAL A 1 387 ? -5.034 -16.484 1.510 1.00 97.25 387 VAL A C 1
ATOM 2851 O O . VAL A 1 387 ? -4.412 -17.537 1.666 1.00 97.25 387 VAL A O 1
ATOM 2854 N N . ALA A 1 388 ? -5.473 -16.099 0.313 1.00 95.75 388 ALA A N 1
ATOM 2855 C CA . ALA A 1 388 ? -5.142 -16.765 -0.944 1.00 95.75 388 ALA A CA 1
ATOM 2856 C C . ALA A 1 388 ? -3.904 -16.139 -1.600 1.00 95.75 388 ALA A C 1
ATOM 2858 O O . ALA A 1 388 ? -3.035 -16.857 -2.085 1.00 95.75 388 ALA A O 1
ATOM 2859 N N . GLN A 1 389 ? -3.821 -14.808 -1.594 1.00 96.56 389 GLN A N 1
ATOM 2860 C CA . GLN A 1 389 ? -2.690 -14.025 -2.096 1.00 96.56 389 GLN A CA 1
ATOM 2861 C C . GLN A 1 389 ? -2.698 -12.636 -1.460 1.00 96.56 389 GLN A C 1
ATOM 2863 O O . GLN A 1 389 ? -3.736 -12.183 -0.967 1.00 96.56 389 GLN A O 1
ATOM 2868 N N . VAL A 1 390 ? -1.561 -11.952 -1.535 1.00 98.25 390 VAL A N 1
ATOM 2869 C CA . VAL A 1 390 ? -1.415 -10.568 -1.084 1.00 98.25 390 VAL A CA 1
ATOM 2870 C C . VAL A 1 390 ? -0.896 -9.692 -2.221 1.00 98.25 390 VAL A C 1
ATOM 2872 O O . VAL A 1 390 ? 0.062 -10.052 -2.906 1.00 98.25 390 VAL A O 1
ATOM 2875 N N . VAL A 1 391 ? -1.547 -8.551 -2.442 1.00 98.62 391 VAL A N 1
ATOM 2876 C CA . VAL A 1 391 ? -1.161 -7.571 -3.464 1.00 98.62 391 VAL A CA 1
ATOM 2877 C C . VAL A 1 391 ? -1.110 -6.194 -2.829 1.00 98.62 391 VAL A C 1
ATOM 2879 O O . VAL A 1 391 ? -2.119 -5.730 -2.308 1.00 98.62 391 VAL A O 1
ATOM 2882 N N . THR A 1 392 ? 0.040 -5.529 -2.849 1.00 98.31 392 THR A N 1
ATOM 2883 C CA . THR A 1 392 ? 0.214 -4.251 -2.141 1.00 98.31 392 THR A CA 1
ATOM 2884 C C . THR A 1 392 ? 0.723 -3.145 -3.051 1.00 98.31 392 THR A C 1
ATOM 2886 O O . THR A 1 392 ? 1.557 -3.401 -3.922 1.00 98.31 392 THR A O 1
ATOM 2889 N N . PHE A 1 393 ? 0.320 -1.910 -2.768 1.00 96.69 393 PHE A N 1
ATOM 2890 C CA . PHE A 1 393 ? 0.676 -0.723 -3.545 1.00 96.69 393 PHE A CA 1
ATOM 2891 C C . PHE A 1 393 ? 1.436 0.258 -2.658 1.00 96.69 393 PHE A C 1
ATOM 2893 O O . PHE A 1 393 ? 0.916 0.678 -1.631 1.00 96.69 393 PHE A O 1
ATOM 2900 N N . GLN A 1 394 ? 2.673 0.600 -3.013 1.00 90.81 394 GLN A N 1
ATOM 2901 C CA . GLN A 1 394 ? 3.496 1.555 -2.257 1.00 90.81 394 GLN A CA 1
ATOM 2902 C C . GLN A 1 394 ? 3.582 1.256 -0.758 1.00 90.81 394 GLN A C 1
ATOM 2904 O O . GLN A 1 394 ? 3.630 2.147 0.083 1.00 90.81 394 GLN A O 1
ATOM 2909 N N . ALA A 1 395 ? 3.560 -0.031 -0.421 1.00 91.81 395 ALA A N 1
ATOM 2910 C CA . ALA A 1 395 ? 3.568 -0.479 0.955 1.00 91.81 395 ALA A CA 1
ATOM 2911 C C . ALA A 1 395 ? 4.963 -0.373 1.559 1.00 91.81 395 ALA A C 1
ATOM 2913 O O . ALA A 1 395 ? 5.948 -0.755 0.916 1.00 91.81 395 ALA A O 1
ATOM 2914 N N . ALA A 1 396 ? 5.020 0.052 2.820 1.00 87.75 396 ALA A N 1
ATOM 2915 C CA . ALA A 1 396 ? 6.189 -0.181 3.651 1.00 87.75 396 ALA A CA 1
ATOM 2916 C C . ALA A 1 396 ? 6.447 -1.690 3.789 1.00 87.75 396 ALA A C 1
ATOM 2918 O O . ALA A 1 396 ? 5.529 -2.519 3.707 1.00 87.75 396 ALA A O 1
ATOM 2919 N N . ASN A 1 397 ? 7.709 -2.050 3.996 1.00 91.06 397 ASN A N 1
ATOM 2920 C CA . ASN A 1 397 ? 8.046 -3.404 4.402 1.00 91.06 397 ASN A CA 1
ATOM 2921 C C . ASN A 1 397 ? 7.686 -3.620 5.876 1.00 91.06 397 ASN A C 1
ATOM 2923 O O . ASN A 1 397 ? 7.320 -2.693 6.597 1.00 91.06 397 ASN A O 1
ATOM 2927 N N . ILE A 1 398 ? 7.798 -4.866 6.315 1.00 92.75 398 ILE A N 1
ATOM 2928 C CA . ILE A 1 398 ? 7.428 -5.301 7.657 1.00 92.75 398 ILE A CA 1
ATOM 2929 C C . ILE A 1 398 ? 8.629 -5.976 8.344 1.00 92.75 398 ILE A C 1
ATOM 2931 O O . ILE A 1 398 ? 9.719 -6.057 7.763 1.00 92.75 398 ILE A O 1
ATOM 2935 N N . ASP A 1 399 ? 8.464 -6.427 9.585 1.00 91.62 399 ASP A N 1
ATOM 2936 C CA . ASP A 1 399 ? 9.526 -7.071 10.363 1.00 91.62 399 ASP A CA 1
ATOM 2937 C C . ASP A 1 399 ? 9.929 -8.413 9.734 1.00 91.62 399 ASP A C 1
ATOM 2939 O O . ASP A 1 399 ? 9.088 -9.214 9.298 1.00 91.62 399 ASP A O 1
ATOM 2943 N N . ARG A 1 400 ? 11.234 -8.696 9.682 1.00 92.44 400 ARG A N 1
ATOM 2944 C CA . ARG A 1 400 ? 11.759 -9.903 9.037 1.00 92.44 400 ARG A CA 1
ATOM 2945 C C . ARG A 1 400 ? 11.288 -11.172 9.736 1.00 92.44 400 ARG A C 1
ATOM 2947 O O . ARG A 1 400 ? 11.028 -12.161 9.047 1.00 92.44 400 ARG A O 1
ATOM 2954 N N . ALA A 1 401 ? 11.160 -11.178 11.061 1.00 94.12 401 ALA A N 1
ATOM 2955 C CA . ALA A 1 401 ? 10.646 -12.333 11.789 1.00 94.12 401 ALA A CA 1
ATOM 2956 C C . ALA A 1 401 ? 9.153 -12.547 11.499 1.00 94.12 401 ALA A C 1
ATOM 2958 O O . ALA A 1 401 ? 8.707 -13.693 11.403 1.00 94.12 401 ALA A O 1
ATOM 2959 N N . THR A 1 402 ? 8.377 -11.481 11.278 1.00 95.38 402 THR A N 1
ATOM 2960 C CA . THR A 1 402 ? 7.001 -11.600 10.772 1.00 95.38 402 THR A CA 1
ATOM 2961 C C . THR A 1 402 ? 6.977 -12.201 9.361 1.00 95.38 402 THR A C 1
ATOM 2963 O O . THR A 1 402 ? 6.262 -13.180 9.146 1.00 95.38 402 THR A O 1
ATOM 2966 N N . VAL A 1 403 ? 7.818 -11.743 8.424 1.00 95.12 403 VAL A N 1
ATOM 2967 C CA . VAL A 1 403 ? 7.941 -12.345 7.073 1.00 95.12 403 VAL A CA 1
ATOM 2968 C C . VAL A 1 403 ? 8.284 -13.839 7.131 1.00 95.12 403 VAL A C 1
ATOM 2970 O O . VAL A 1 403 ? 7.700 -14.652 6.405 1.00 95.12 403 VAL A O 1
ATOM 2973 N N . GLN A 1 404 ? 9.205 -14.225 8.017 1.00 94.75 404 GLN A N 1
ATOM 2974 C CA . GLN A 1 404 ? 9.633 -15.617 8.187 1.00 94.75 404 GLN A CA 1
ATOM 2975 C C . GLN A 1 404 ? 8.486 -16.550 8.599 1.00 94.75 404 GLN A C 1
ATOM 2977 O O . GLN A 1 404 ? 8.509 -17.723 8.227 1.00 94.75 404 GLN A O 1
ATOM 2982 N N . LYS A 1 405 ? 7.450 -16.054 9.290 1.00 95.00 405 LYS A N 1
ATOM 2983 C CA . LYS A 1 405 ? 6.267 -16.862 9.643 1.00 95.00 405 LYS A CA 1
ATOM 2984 C C . LYS A 1 405 ? 5.502 -17.323 8.402 1.00 95.00 405 LYS A C 1
ATOM 2986 O O . LYS A 1 405 ? 5.108 -18.487 8.337 1.00 95.00 405 LYS A O 1
ATOM 2991 N N . LEU A 1 406 ? 5.354 -16.462 7.388 1.00 93.94 406 LEU A N 1
ATOM 2992 C CA . LEU A 1 406 ? 4.742 -16.867 6.118 1.00 93.94 406 LEU A CA 1
ATOM 2993 C C . LEU A 1 406 ? 5.635 -17.841 5.349 1.00 93.94 406 LEU A C 1
ATOM 2995 O O . LEU A 1 406 ? 5.138 -18.815 4.788 1.00 93.94 406 LEU A O 1
ATOM 2999 N N . ALA A 1 407 ? 6.947 -17.596 5.328 1.00 91.38 407 ALA A N 1
ATOM 3000 C CA . ALA A 1 407 ? 7.893 -18.494 4.672 1.00 91.38 407 ALA A CA 1
ATOM 3001 C C . ALA A 1 407 ? 7.833 -19.905 5.283 1.00 91.38 407 ALA A C 1
ATOM 3003 O O . ALA A 1 407 ? 7.728 -20.888 4.551 1.00 91.38 407 ALA A O 1
ATOM 3004 N N . ALA A 1 408 ? 7.797 -19.999 6.616 1.00 91.38 408 ALA A N 1
ATOM 3005 C CA . ALA A 1 408 ? 7.618 -21.255 7.337 1.00 91.38 408 ALA A CA 1
ATOM 3006 C C . ALA A 1 408 ? 6.263 -21.913 7.027 1.00 91.38 408 ALA A C 1
ATOM 3008 O O . ALA A 1 408 ? 6.208 -23.119 6.794 1.00 91.38 408 ALA A O 1
ATOM 3009 N N . TYR A 1 409 ? 5.178 -21.132 6.959 1.00 91.00 409 TYR A N 1
ATOM 3010 C CA . TYR A 1 409 ? 3.863 -21.640 6.562 1.00 91.00 409 TYR A CA 1
ATOM 3011 C C . TYR A 1 409 ? 3.867 -22.220 5.140 1.00 91.00 409 TYR A C 1
ATOM 3013 O O . TYR A 1 409 ? 3.352 -23.316 4.926 1.00 91.00 409 TYR A O 1
ATOM 3021 N N . ASN A 1 410 ? 4.463 -21.510 4.178 1.00 92.19 410 ASN A N 1
ATOM 3022 C CA . ASN A 1 410 ? 4.539 -21.928 2.776 1.00 92.19 410 ASN A CA 1
ATOM 3023 C C . ASN A 1 410 ? 5.444 -23.155 2.566 1.00 92.19 410 ASN A C 1
ATOM 3025 O O . ASN A 1 410 ? 5.196 -23.925 1.644 1.00 92.19 410 ASN A O 1
ATOM 3029 N N . ALA A 1 411 ? 6.463 -23.352 3.408 1.00 88.81 411 ALA A N 1
ATOM 3030 C CA . ALA A 1 411 ? 7.349 -24.519 3.369 1.00 88.81 411 ALA A CA 1
ATOM 3031 C C . ALA A 1 411 ? 6.776 -25.763 4.085 1.00 88.81 411 ALA A C 1
ATOM 3033 O O . ALA A 1 411 ? 7.375 -26.837 4.029 1.00 88.81 411 ALA A O 1
ATOM 3034 N N . GLY A 1 412 ? 5.642 -25.633 4.783 1.00 83.00 412 GLY A N 1
ATOM 3035 C CA . GLY A 1 412 ? 5.059 -26.707 5.585 1.00 83.00 412 GLY A CA 1
ATOM 3036 C C . GLY A 1 412 ? 4.460 -27.863 4.758 1.00 83.00 412 GLY A C 1
ATOM 3037 O O . GLY A 1 412 ? 3.976 -27.654 3.642 1.00 83.00 412 GLY A O 1
ATOM 3038 N N . PRO A 1 413 ? 4.426 -29.093 5.308 1.00 72.94 413 PRO A N 1
ATOM 3039 C CA . PRO A 1 413 ? 3.866 -30.261 4.626 1.00 72.94 413 PRO A CA 1
ATOM 3040 C C . PRO A 1 413 ? 2.362 -30.099 4.330 1.00 72.94 413 PRO A C 1
ATOM 3042 O O . PRO A 1 413 ? 1.604 -29.562 5.138 1.00 72.94 413 PRO A O 1
ATOM 3045 N N . GLY A 1 414 ? 1.915 -30.578 3.160 1.00 64.19 414 GLY A N 1
ATOM 3046 C CA . GLY A 1 414 ? 0.501 -30.567 2.749 1.00 64.19 414 GLY A CA 1
ATOM 3047 C C . GLY A 1 414 ? -0.017 -29.245 2.159 1.00 64.19 414 GLY A C 1
ATOM 3048 O O . GLY A 1 414 ? -1.222 -29.099 1.948 1.00 64.19 414 GLY A O 1
ATOM 3049 N N . LYS A 1 415 ? 0.855 -28.269 1.874 1.00 66.19 415 LYS A N 1
ATOM 3050 C CA . LYS A 1 415 ? 0.473 -26.983 1.265 1.00 66.19 415 LYS A CA 1
ATOM 3051 C C . LYS A 1 415 ? 0.605 -27.036 -0.260 1.00 66.19 415 LYS A C 1
ATOM 3053 O O . LYS A 1 415 ? 1.638 -26.700 -0.819 1.00 66.19 415 LYS A O 1
ATOM 3058 N N . ALA A 1 416 ? -0.473 -27.441 -0.935 1.00 56.34 416 ALA A N 1
ATOM 3059 C CA . ALA A 1 416 ? -0.514 -27.586 -2.397 1.00 56.34 416 ALA A CA 1
ATOM 3060 C C . ALA A 1 416 ? -0.375 -26.262 -3.186 1.00 56.34 416 ALA A C 1
ATOM 3062 O O . ALA A 1 416 ? -0.123 -26.297 -4.386 1.00 56.34 416 ALA A O 1
ATOM 3063 N N . ALA A 1 417 ? -0.534 -25.102 -2.536 1.00 75.44 417 ALA A N 1
ATOM 3064 C CA . ALA A 1 417 ? -0.367 -23.793 -3.164 1.00 75.44 417 ALA A CA 1
ATOM 3065 C C . ALA A 1 417 ? 0.212 -22.779 -2.155 1.00 75.44 417 ALA A C 1
ATOM 3067 O O . ALA A 1 417 ? -0.510 -22.390 -1.225 1.00 75.44 417 ALA A O 1
ATOM 3068 N N . PRO A 1 418 ? 1.484 -22.359 -2.299 1.00 87.44 418 PRO A N 1
ATOM 3069 C CA . PRO A 1 418 ? 2.061 -21.315 -1.460 1.00 87.44 418 PRO A CA 1
ATOM 3070 C C . PRO A 1 418 ? 1.329 -19.988 -1.686 1.00 87.44 418 PRO A C 1
ATOM 3072 O O . PRO A 1 418 ? 0.914 -19.671 -2.801 1.00 87.44 418 PRO A O 1
ATOM 3075 N N . ILE A 1 419 ? 1.181 -19.197 -0.626 1.00 93.38 419 ILE A N 1
ATOM 3076 C CA . ILE A 1 419 ? 0.629 -17.844 -0.727 1.00 93.38 419 ILE A CA 1
ATOM 3077 C C . ILE A 1 419 ? 1.683 -16.968 -1.404 1.00 93.38 419 ILE A C 1
ATOM 3079 O O . ILE A 1 419 ? 2.784 -16.808 -0.874 1.00 93.38 419 ILE A O 1
ATOM 3083 N N . SER A 1 420 ? 1.347 -16.418 -2.569 1.00 89.62 420 SER A N 1
ATOM 3084 C CA . SER A 1 420 ? 2.217 -15.514 -3.325 1.00 89.62 420 SER A CA 1
ATOM 3085 C C . SER A 1 420 ? 1.952 -14.050 -2.980 1.00 89.62 420 SER A C 1
ATOM 3087 O O . SER A 1 420 ? 0.789 -13.660 -2.828 1.00 89.62 420 SER A O 1
ATOM 3089 N N . ALA A 1 421 ? 3.009 -13.238 -2.964 1.00 96.88 421 ALA A N 1
ATOM 3090 C CA . ALA A 1 421 ? 2.919 -11.787 -2.861 1.00 96.88 421 ALA A CA 1
ATOM 3091 C C . ALA A 1 421 ? 3.243 -11.081 -4.191 1.00 96.88 421 ALA A C 1
ATOM 3093 O O . ALA A 1 421 ? 4.135 -11.503 -4.936 1.00 96.88 421 ALA A O 1
ATOM 3094 N N . ARG A 1 422 ? 2.529 -9.992 -4.490 1.00 97.81 422 ARG A N 1
ATOM 3095 C CA . ARG A 1 422 ? 2.871 -9.044 -5.561 1.00 97.81 422 ARG A CA 1
ATOM 3096 C C . ARG A 1 422 ? 2.908 -7.627 -5.002 1.00 97.81 422 ARG A C 1
ATOM 3098 O O . ARG A 1 422 ? 1.958 -7.184 -4.362 1.00 97.81 422 ARG A O 1
ATOM 3105 N N . HIS A 1 423 ? 3.996 -6.917 -5.257 1.00 97.50 423 HIS A N 1
ATOM 3106 C CA . HIS A 1 423 ? 4.212 -5.567 -4.752 1.00 97.50 423 HIS A CA 1
ATOM 3107 C C . HIS A 1 423 ? 4.386 -4.594 -5.916 1.00 97.50 423 HIS A C 1
ATOM 3109 O O . HIS A 1 423 ? 5.151 -4.856 -6.842 1.00 97.50 423 HIS A O 1
ATOM 3115 N N . TYR A 1 424 ? 3.696 -3.463 -5.857 1.00 97.31 424 TYR A N 1
ATOM 3116 C CA . TYR A 1 424 ? 3.755 -2.412 -6.866 1.00 97.31 424 TYR A CA 1
ATOM 3117 C C . TYR A 1 424 ? 4.324 -1.147 -6.247 1.00 97.31 424 TYR A C 1
ATOM 3119 O O . TYR A 1 424 ? 3.822 -0.695 -5.217 1.00 97.31 424 TYR A O 1
ATOM 3127 N N . ARG A 1 425 ? 5.371 -0.587 -6.854 1.00 93.38 425 ARG A N 1
ATOM 3128 C CA . ARG A 1 425 ? 6.045 0.615 -6.360 1.00 93.38 425 ARG A CA 1
ATOM 3129 C C . ARG A 1 425 ? 6.239 1.653 -7.449 1.00 93.38 425 ARG A C 1
ATOM 3131 O O . ARG A 1 425 ? 6.491 1.300 -8.599 1.00 93.38 425 ARG A O 1
ATOM 3138 N N . VAL A 1 426 ? 6.179 2.922 -7.072 1.00 90.25 426 VAL A N 1
ATOM 3139 C CA . VAL A 1 426 ? 6.679 4.034 -7.882 1.00 90.25 426 VAL A CA 1
ATOM 3140 C C . VAL A 1 426 ? 8.059 4.409 -7.367 1.00 90.25 426 VAL A C 1
ATOM 3142 O O . VAL A 1 426 ? 8.245 4.613 -6.169 1.00 90.25 426 VAL A O 1
ATOM 3145 N N . ASP A 1 427 ? 9.029 4.479 -8.269 1.00 87.06 427 ASP A N 1
ATOM 3146 C CA . ASP A 1 427 ? 10.390 4.873 -7.942 1.00 87.06 427 ASP A CA 1
ATOM 3147 C C . ASP A 1 427 ? 10.441 6.317 -7.425 1.00 87.06 427 ASP A C 1
ATOM 3149 O O . ASP A 1 427 ? 9.703 7.192 -7.885 1.00 87.06 427 ASP A O 1
ATOM 3153 N N . GLY A 1 428 ? 11.303 6.541 -6.438 1.00 74.00 428 GLY A N 1
ATOM 3154 C CA . GLY A 1 428 ? 11.401 7.806 -5.712 1.00 74.00 428 GLY A CA 1
ATOM 3155 C C . GLY A 1 428 ? 10.420 7.945 -4.549 1.00 74.00 428 GLY A C 1
ATOM 3156 O O . GLY A 1 428 ? 10.579 8.863 -3.748 1.00 74.00 428 GLY A O 1
ATOM 3157 N N . ASP A 1 429 ? 9.467 7.021 -4.392 1.00 72.62 429 ASP A N 1
ATOM 3158 C CA . ASP A 1 429 ? 8.738 6.880 -3.134 1.00 72.62 429 ASP A CA 1
ATOM 3159 C C . ASP A 1 429 ? 9.645 6.253 -2.068 1.00 72.62 429 ASP A C 1
ATOM 3161 O O . ASP A 1 429 ? 10.220 5.176 -2.266 1.00 72.62 429 ASP A O 1
ATOM 3165 N N . VAL A 1 430 ? 9.769 6.939 -0.934 1.00 69.12 430 VAL A N 1
ATOM 3166 C CA . VAL A 1 430 ? 10.590 6.523 0.205 1.00 69.12 430 VAL A CA 1
ATOM 3167 C C . VAL A 1 430 ? 9.829 5.640 1.190 1.00 69.12 430 VAL A C 1
ATOM 3169 O O . VAL A 1 430 ? 10.468 4.922 1.953 1.00 69.12 430 VAL A O 1
ATOM 3172 N N . VAL A 1 431 ? 8.494 5.613 1.180 1.00 68.62 431 VAL A N 1
ATOM 3173 C CA . VAL A 1 431 ? 7.715 4.783 2.120 1.00 68.62 431 VAL A CA 1
ATOM 3174 C C . VAL A 1 431 ? 8.089 3.297 2.025 1.00 68.62 431 VAL A C 1
ATOM 3176 O O . VAL A 1 431 ? 8.347 2.686 3.064 1.00 68.62 431 VAL A O 1
ATOM 3179 N N . PRO A 1 432 ? 8.262 2.700 0.830 1.00 74.25 432 PRO A N 1
ATOM 3180 C CA . PRO A 1 432 ? 8.666 1.300 0.721 1.00 74.25 432 PRO A CA 1
ATOM 3181 C C . PRO A 1 432 ? 10.105 0.991 1.171 1.00 74.25 432 PRO A C 1
ATOM 3183 O O . PRO A 1 432 ? 10.518 -0.174 1.203 1.00 74.25 432 PRO A O 1
ATOM 3186 N N . THR A 1 433 ? 10.894 2.015 1.508 1.00 73.00 433 THR A N 1
ATOM 3187 C CA . THR A 1 433 ? 12.233 1.851 2.093 1.00 73.00 433 THR A CA 1
ATOM 3188 C C . THR A 1 433 ? 12.187 1.610 3.605 1.00 73.00 433 THR A C 1
ATOM 3190 O O . THR A 1 433 ? 13.132 1.038 4.151 1.00 73.00 433 THR A O 1
ATOM 3193 N N . ALA A 1 434 ? 11.076 1.953 4.268 1.00 76.25 434 ALA A N 1
ATOM 3194 C CA . ALA A 1 434 ? 10.810 1.584 5.655 1.00 76.25 434 ALA A CA 1
ATOM 3195 C C . ALA A 1 434 ? 10.534 0.078 5.782 1.00 76.25 434 ALA A C 1
ATOM 3197 O O . ALA A 1 434 ? 10.140 -0.572 4.810 1.00 76.25 434 ALA A O 1
ATOM 3198 N N . GLY A 1 435 ? 10.748 -0.474 6.973 1.00 82.94 435 GLY A N 1
ATOM 3199 C CA . GLY A 1 435 ? 10.623 -1.891 7.293 1.00 82.94 435 GLY A CA 1
ATOM 3200 C C . GLY A 1 435 ? 11.775 -2.755 6.776 1.00 82.94 435 GLY A C 1
ATOM 3201 O O . GLY A 1 435 ? 12.543 -2.385 5.879 1.00 82.94 435 GLY A O 1
ATOM 3202 N N . GLU A 1 436 ? 11.891 -3.964 7.318 1.00 87.44 436 GLU A N 1
ATOM 3203 C CA . GLU A 1 436 ? 13.050 -4.832 7.092 1.00 87.44 436 GLU A CA 1
ATOM 3204 C C . GLU A 1 436 ? 12.922 -5.695 5.832 1.00 87.44 436 GLU A C 1
ATOM 3206 O O . GLU A 1 436 ? 13.891 -5.847 5.079 1.00 87.44 436 GLU A O 1
ATOM 3211 N N . ALA A 1 437 ? 11.740 -6.268 5.585 1.00 91.38 437 ALA A N 1
ATOM 3212 C CA . ALA A 1 437 ? 11.492 -7.188 4.476 1.00 91.38 437 ALA A CA 1
ATOM 3213 C C . ALA A 1 437 ? 10.029 -7.167 3.996 1.00 91.38 437 ALA A C 1
ATOM 3215 O O . ALA A 1 437 ? 9.105 -6.952 4.775 1.00 91.38 437 ALA A O 1
ATOM 3216 N N . ALA A 1 438 ? 9.826 -7.410 2.701 1.00 93.94 438 ALA A N 1
ATOM 3217 C CA . ALA A 1 438 ? 8.507 -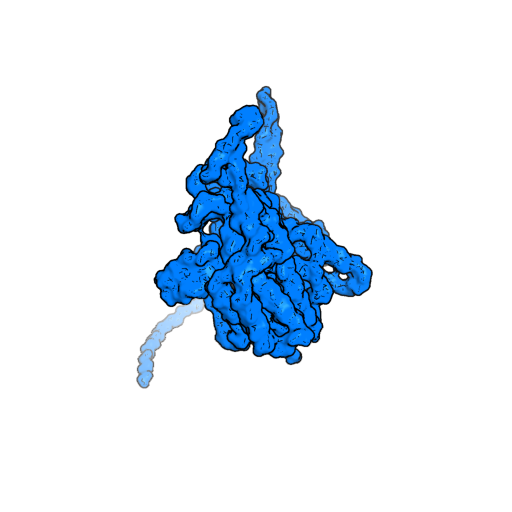7.674 2.132 1.00 93.94 438 ALA A CA 1
ATOM 3218 C C . ALA A 1 438 ? 8.220 -9.181 2.154 1.00 93.94 438 ALA A C 1
ATOM 3220 O O . ALA A 1 438 ? 9.144 -10.000 2.242 1.00 93.94 438 ALA A O 1
ATOM 3221 N N . LEU A 1 439 ? 6.949 -9.563 2.033 1.00 95.75 439 LEU A N 1
ATOM 3222 C CA . LEU A 1 439 ? 6.590 -10.973 1.869 1.00 95.75 439 LEU A CA 1
ATOM 3223 C C . LEU A 1 439 ? 7.184 -11.568 0.576 1.00 95.75 439 LEU A C 1
ATOM 3225 O O . LEU A 1 439 ? 7.307 -10.864 -0.424 1.00 95.75 439 LEU A O 1
ATOM 3229 N N . PRO A 1 440 ? 7.556 -12.865 0.549 1.00 93.19 440 PRO A N 1
ATOM 3230 C CA . PRO A 1 440 ? 8.177 -13.461 -0.630 1.00 93.19 440 PRO A CA 1
ATOM 3231 C C . PRO A 1 440 ? 7.253 -13.432 -1.852 1.00 93.19 440 PRO A C 1
ATOM 3233 O O . PRO A 1 440 ? 6.085 -13.822 -1.783 1.00 93.19 440 PRO A O 1
ATOM 3236 N N . GLY A 1 441 ? 7.795 -13.016 -2.994 1.00 92.69 441 GLY A N 1
ATOM 3237 C CA . GLY A 1 441 ? 7.020 -12.864 -4.217 1.00 92.69 441 GLY A CA 1
ATOM 3238 C C . GLY A 1 441 ? 7.735 -12.030 -5.271 1.00 92.69 441 GLY A C 1
ATOM 3239 O O . GLY A 1 441 ? 8.961 -12.095 -5.402 1.00 92.69 441 GLY A O 1
ATOM 3240 N N . GLN A 1 442 ? 6.958 -11.250 -6.016 1.00 93.19 442 GLN A N 1
ATOM 3241 C CA . GLN A 1 442 ? 7.442 -10.365 -7.075 1.00 93.19 442 GLN A CA 1
ATOM 3242 C C . GLN A 1 442 ? 7.199 -8.903 -6.718 1.00 93.19 442 GLN A C 1
ATOM 3244 O O . GLN A 1 442 ? 6.186 -8.562 -6.107 1.00 93.19 442 GLN A O 1
ATOM 3249 N N . ILE A 1 443 ? 8.103 -8.037 -7.158 1.00 93.75 443 ILE A N 1
ATOM 3250 C CA . ILE A 1 443 ? 7.952 -6.593 -7.072 1.00 93.75 443 ILE A CA 1
ATOM 3251 C C . ILE A 1 443 ? 8.104 -5.955 -8.449 1.00 93.75 443 ILE A C 1
ATOM 3253 O O . ILE A 1 443 ? 9.000 -6.309 -9.212 1.00 93.75 443 ILE A O 1
ATOM 3257 N N . ALA A 1 444 ? 7.211 -5.028 -8.772 1.00 94.62 444 ALA A N 1
ATOM 3258 C CA . ALA A 1 444 ? 7.221 -4.249 -9.999 1.00 94.62 444 ALA A CA 1
ATOM 3259 C C . ALA A 1 444 ? 7.394 -2.765 -9.665 1.00 94.62 444 ALA A C 1
ATOM 3261 O O . ALA A 1 444 ? 6.625 -2.201 -8.884 1.00 94.62 444 ALA A O 1
ATOM 3262 N N . TYR A 1 445 ? 8.395 -2.144 -10.279 1.00 93.25 445 TYR A N 1
ATOM 3263 C CA . TYR A 1 445 ? 8.662 -0.715 -10.182 1.00 93.25 445 TYR A CA 1
ATOM 3264 C C . TYR A 1 445 ? 8.078 0.024 -11.381 1.00 93.25 445 TYR A C 1
ATOM 3266 O O . TYR A 1 445 ? 8.079 -0.483 -12.504 1.00 93.25 445 TYR A O 1
ATOM 3274 N N . PHE A 1 446 ? 7.630 1.248 -11.143 1.00 93.06 446 PHE A N 1
ATOM 3275 C CA . PHE A 1 446 ? 7.149 2.193 -12.140 1.00 93.06 446 PHE A CA 1
ATOM 3276 C C . PHE A 1 446 ? 7.820 3.538 -11.911 1.00 93.06 446 PHE A C 1
ATOM 3278 O O . PHE A 1 446 ? 7.945 3.987 -10.783 1.00 93.06 446 PHE A O 1
ATOM 3285 N N . ASP A 1 447 ? 8.184 4.229 -12.974 1.00 90.00 447 ASP A N 1
ATOM 3286 C CA . ASP A 1 447 ? 8.643 5.605 -12.886 1.00 90.00 447 ASP A CA 1
ATOM 3287 C C . ASP A 1 447 ? 7.452 6.498 -13.231 1.00 90.00 447 ASP A C 1
ATOM 3289 O O . ASP A 1 447 ? 6.867 6.392 -14.317 1.00 90.00 447 ASP A O 1
ATOM 3293 N N . ARG A 1 448 ? 7.063 7.372 -12.305 1.00 89.94 448 ARG A N 1
ATOM 3294 C CA . ARG A 1 448 ? 6.077 8.414 -12.582 1.00 89.94 448 ARG A CA 1
ATOM 3295 C C . ARG A 1 448 ? 6.769 9.535 -13.337 1.00 89.94 448 ARG A C 1
ATOM 3297 O O . ARG A 1 448 ? 7.816 10.008 -12.918 1.00 89.94 448 ARG A O 1
ATOM 3304 N N . VAL A 1 449 ? 6.154 10.019 -14.406 1.00 89.56 449 VAL A N 1
ATOM 3305 C CA . VAL A 1 449 ? 6.616 11.202 -15.137 1.00 89.56 449 VAL A CA 1
ATOM 3306 C C . VAL A 1 449 ? 5.446 12.102 -15.474 1.00 89.56 449 VAL A C 1
ATOM 3308 O O . VAL A 1 449 ? 4.331 11.634 -15.714 1.00 89.56 449 VAL A O 1
ATOM 3311 N N . SER A 1 450 ? 5.683 13.407 -15.508 1.00 90.12 450 SER A N 1
ATOM 3312 C CA . SER A 1 450 ? 4.623 14.365 -15.772 1.00 90.12 450 SER A CA 1
ATOM 3313 C C . SER A 1 450 ? 5.084 15.523 -16.647 1.00 90.12 450 SER A C 1
ATOM 3315 O O . SER A 1 450 ? 6.263 15.690 -16.944 1.00 90.12 450 SER A O 1
ATOM 3317 N N . ARG A 1 451 ? 4.129 16.319 -17.111 1.00 90.06 451 ARG A N 1
ATOM 3318 C CA . ARG A 1 451 ? 4.375 17.620 -17.735 1.00 90.06 451 ARG A CA 1
ATOM 3319 C C . ARG A 1 451 ? 3.150 18.514 -17.569 1.00 90.06 451 ARG A C 1
ATOM 3321 O O . ARG A 1 451 ? 2.056 17.989 -17.341 1.00 90.06 451 ARG A O 1
ATOM 3328 N N . PRO A 1 452 ? 3.283 19.841 -17.704 1.00 90.19 452 PRO A N 1
ATOM 3329 C CA . PRO A 1 452 ? 2.117 20.712 -17.757 1.00 90.19 452 PRO A CA 1
ATOM 3330 C C . PRO A 1 452 ? 1.170 20.283 -18.888 1.00 90.19 452 PRO A C 1
ATOM 3332 O O . PRO A 1 452 ? 1.608 19.923 -19.981 1.00 90.19 452 PRO A O 1
ATOM 3335 N N . LYS A 1 453 ? -0.136 20.276 -18.622 1.00 89.38 453 LYS A N 1
ATOM 3336 C CA . LYS A 1 453 ? -1.128 19.818 -19.599 1.00 89.38 453 LYS A CA 1
ATOM 3337 C C . LYS A 1 453 ? -1.126 20.705 -20.846 1.00 89.38 453 LYS A C 1
ATOM 3339 O O . LYS A 1 453 ? -1.091 21.929 -20.737 1.00 89.38 453 LYS A O 1
ATOM 3344 N N . GLY A 1 454 ? -1.198 20.086 -22.026 1.00 87.62 454 GLY A N 1
ATOM 3345 C CA . GLY A 1 454 ? -1.245 20.793 -23.308 1.00 87.62 454 GLY A CA 1
ATOM 3346 C C . GLY A 1 454 ? 0.104 21.321 -23.807 1.00 87.62 454 GLY A C 1
ATOM 3347 O O . GLY A 1 454 ? 0.139 21.997 -24.834 1.00 87.62 454 GLY A O 1
ATOM 3348 N N . THR A 1 455 ? 1.216 21.021 -23.128 1.00 87.94 455 THR A N 1
ATOM 3349 C CA . THR A 1 455 ? 2.553 21.407 -23.596 1.00 87.94 455 THR A CA 1
ATOM 3350 C C . THR A 1 455 ? 3.231 20.288 -24.384 1.00 87.94 455 THR A C 1
ATOM 3352 O O . THR A 1 455 ? 2.928 19.104 -24.248 1.00 87.94 455 THR A O 1
ATOM 3355 N N . GLN A 1 456 ? 4.212 20.673 -25.202 1.00 86.44 456 GLN A N 1
ATOM 3356 C CA . GLN A 1 456 ? 5.107 19.745 -25.905 1.00 86.44 456 GLN A CA 1
ATOM 3357 C C . GLN A 1 456 ? 6.412 19.494 -25.139 1.00 86.44 456 GLN A C 1
ATOM 3359 O O . GLN A 1 456 ? 7.349 18.910 -25.681 1.00 86.44 456 GLN A O 1
ATOM 3364 N N . THR A 1 457 ? 6.501 19.934 -23.879 1.00 86.12 457 THR A N 1
ATOM 3365 C CA . THR A 1 457 ? 7.684 19.663 -23.059 1.00 86.12 457 THR A CA 1
ATOM 3366 C C . THR A 1 457 ? 7.845 18.157 -22.875 1.00 86.12 457 THR A C 1
ATOM 3368 O O . THR A 1 457 ? 6.863 17.400 -22.877 1.00 86.12 457 THR A O 1
ATOM 3371 N N . ARG A 1 458 ? 9.097 17.712 -22.728 1.00 84.38 458 ARG A N 1
ATOM 3372 C CA . ARG A 1 458 ? 9.381 16.313 -22.406 1.00 84.38 458 ARG A CA 1
ATOM 3373 C C . ARG A 1 458 ? 8.757 15.963 -21.056 1.00 84.38 458 ARG A C 1
ATOM 3375 O O . ARG A 1 458 ? 8.669 16.813 -20.172 1.00 84.38 458 ARG A O 1
ATOM 3382 N N . PHE A 1 459 ? 8.309 14.718 -20.932 1.00 86.06 459 PHE A N 1
ATOM 3383 C CA . PHE A 1 459 ? 7.892 14.168 -19.649 1.00 86.06 459 PHE A CA 1
ATOM 3384 C C . PHE A 1 459 ? 9.106 14.071 -18.725 1.00 86.06 459 PHE A C 1
ATOM 3386 O O . PHE A 1 459 ? 10.161 13.597 -19.141 1.00 86.06 459 PHE A O 1
ATOM 3393 N N . GLY A 1 460 ? 8.943 14.508 -17.485 1.00 83.00 460 GLY A N 1
ATOM 3394 C CA . GLY A 1 460 ? 9.963 14.440 -16.449 1.00 83.00 460 GLY A CA 1
ATOM 3395 C C . GLY A 1 460 ? 9.378 14.868 -15.110 1.00 83.00 460 GLY A C 1
ATOM 3396 O O . GLY A 1 460 ? 8.283 15.421 -15.064 1.00 83.00 460 GLY A O 1
ATOM 3397 N N . ASN A 1 461 ? 10.095 14.602 -14.028 1.00 76.00 461 ASN A N 1
ATOM 3398 C CA . ASN A 1 461 ? 9.728 15.058 -12.693 1.00 76.00 461 ASN A CA 1
ATOM 3399 C C . ASN A 1 461 ? 10.969 15.598 -11.985 1.00 76.00 461 ASN A C 1
ATOM 3401 O O . ASN A 1 461 ? 12.093 15.191 -12.285 1.00 76.00 461 ASN A O 1
ATOM 3405 N N . THR A 1 462 ? 10.755 16.486 -11.023 1.00 70.19 462 THR A N 1
ATOM 3406 C CA . THR A 1 462 ? 11.769 16.819 -10.019 1.00 70.19 462 THR A CA 1
ATOM 3407 C C . THR A 1 462 ? 11.829 15.744 -8.928 1.00 70.19 462 THR A C 1
ATOM 3409 O O . THR A 1 462 ? 10.878 14.983 -8.732 1.00 70.19 462 THR A O 1
ATOM 3412 N N . THR A 1 463 ? 12.921 15.711 -8.161 1.00 65.12 463 THR A N 1
ATOM 3413 C CA . THR A 1 463 ? 13.062 14.847 -6.974 1.00 65.12 463 THR A CA 1
ATOM 3414 C C . THR A 1 463 ? 11.907 15.045 -5.986 1.00 65.12 463 THR A C 1
ATOM 3416 O O . THR A 1 463 ? 11.326 14.072 -5.506 1.00 65.12 463 THR A O 1
ATOM 3419 N N . ALA A 1 464 ? 11.504 16.298 -5.746 1.00 63.47 464 ALA A N 1
ATOM 3420 C CA . ALA A 1 464 ? 10.373 16.622 -4.877 1.00 63.47 464 ALA A CA 1
ATOM 3421 C C . ALA A 1 464 ? 9.030 16.107 -5.423 1.00 63.47 464 ALA A C 1
ATOM 3423 O O . ALA A 1 464 ? 8.196 15.625 -4.654 1.00 63.47 464 ALA A O 1
ATOM 3424 N N . GLU A 1 465 ? 8.807 16.172 -6.740 1.00 66.75 465 GLU A N 1
ATOM 3425 C CA . GLU A 1 465 ? 7.606 15.611 -7.372 1.00 66.75 465 GLU A CA 1
ATOM 3426 C C . GLU A 1 465 ? 7.571 14.078 -7.253 1.00 66.75 465 GLU A C 1
ATOM 3428 O O . GLU A 1 465 ? 6.501 13.521 -7.003 1.00 66.75 465 GLU A O 1
ATOM 3433 N N . ASN A 1 466 ? 8.714 13.394 -7.375 1.00 67.25 466 ASN A N 1
ATOM 3434 C CA . ASN A 1 466 ? 8.791 11.941 -7.184 1.00 67.25 466 ASN A CA 1
ATOM 3435 C C . ASN A 1 466 ? 8.486 11.534 -5.737 1.00 67.25 466 ASN A C 1
ATOM 3437 O O . ASN A 1 466 ? 7.650 10.659 -5.528 1.00 67.25 466 ASN A O 1
ATOM 3441 N N . ALA A 1 467 ? 9.079 12.210 -4.750 1.00 64.06 467 ALA A N 1
ATOM 3442 C CA . ALA A 1 467 ? 8.865 11.891 -3.339 1.00 64.06 467 ALA A CA 1
ATOM 3443 C C . ALA A 1 467 ? 7.424 12.172 -2.874 1.00 64.06 467 ALA A C 1
ATOM 3445 O O . ALA A 1 467 ? 6.809 11.347 -2.205 1.00 64.06 467 ALA A O 1
ATOM 3446 N N . SER A 1 468 ? 6.861 13.327 -3.244 1.00 62.00 468 SER A N 1
ATOM 3447 C CA . SER A 1 468 ? 5.530 13.746 -2.774 1.00 62.00 468 SER A CA 1
ATOM 3448 C C . SER A 1 468 ? 4.380 13.133 -3.573 1.00 62.00 468 SER A C 1
ATOM 3450 O O . SER A 1 468 ? 3.408 12.645 -3.001 1.00 62.00 468 SER A O 1
ATOM 3452 N N . SER A 1 469 ? 4.468 13.154 -4.905 1.00 71.38 469 SER A N 1
ATOM 3453 C CA . SER A 1 469 ? 3.373 12.712 -5.774 1.00 71.38 469 SER A CA 1
ATOM 3454 C C . SER A 1 469 ? 3.486 11.234 -6.140 1.00 71.38 469 SER A C 1
ATOM 3456 O O . SER A 1 469 ? 2.466 10.599 -6.396 1.00 71.38 469 SER A O 1
ATOM 3458 N N . GLY A 1 470 ? 4.698 10.666 -6.148 1.00 72.50 470 GLY A N 1
ATOM 3459 C CA . GLY A 1 470 ? 4.922 9.251 -6.455 1.00 72.50 470 GLY A CA 1
ATOM 3460 C C . GLY A 1 470 ? 4.249 8.306 -5.461 1.00 72.50 470 GLY A C 1
ATOM 3461 O O . GLY A 1 470 ? 3.690 7.295 -5.884 1.00 72.50 470 GLY A O 1
ATOM 3462 N N . HIS A 1 471 ? 4.214 8.667 -4.174 1.00 79.19 471 HIS A N 1
ATOM 3463 C CA . HIS A 1 471 ? 3.563 7.852 -3.145 1.00 79.19 471 HIS A CA 1
ATOM 3464 C C . HIS A 1 471 ? 2.062 7.670 -3.408 1.00 79.19 471 HIS A C 1
ATOM 3466 O O . HIS A 1 471 ? 1.552 6.561 -3.371 1.00 79.19 471 HIS A O 1
ATOM 3472 N N . VAL A 1 472 ? 1.353 8.747 -3.755 1.00 78.31 472 VAL A N 1
ATOM 3473 C CA . VAL A 1 472 ? -0.114 8.738 -3.927 1.00 78.31 472 VAL A CA 1
ATOM 3474 C C . VAL A 1 472 ? -0.581 8.386 -5.344 1.00 78.31 472 VAL A C 1
ATOM 3476 O O . VAL A 1 472 ? -1.778 8.445 -5.634 1.00 78.31 472 VAL A O 1
ATOM 3479 N N . THR A 1 473 ? 0.342 8.052 -6.247 1.00 86.94 473 THR A N 1
ATOM 3480 C CA . THR A 1 473 ? 0.023 7.746 -7.645 1.00 86.94 473 THR A CA 1
ATOM 3481 C C . THR A 1 473 ? -0.556 6.334 -7.776 1.00 86.94 473 THR A C 1
ATOM 3483 O O . THR A 1 473 ? 0.128 5.377 -7.412 1.00 86.94 473 THR A O 1
ATOM 3486 N N . PRO A 1 474 ? -1.751 6.154 -8.379 1.00 92.81 474 PRO A N 1
ATOM 3487 C CA . PRO A 1 474 ? -2.242 4.832 -8.766 1.00 92.81 474 PRO A CA 1
ATOM 3488 C C . PRO A 1 474 ? -1.435 4.335 -9.977 1.00 92.81 474 PRO A C 1
ATOM 3490 O O . PRO A 1 474 ? -1.763 4.633 -11.132 1.00 92.81 474 PRO A O 1
ATOM 3493 N N . ALA A 1 475 ? -0.310 3.670 -9.709 1.00 93.50 475 ALA A N 1
ATOM 3494 C CA . ALA A 1 475 ? 0.704 3.302 -10.692 1.00 93.50 475 ALA A CA 1
ATOM 3495 C C . ALA A 1 475 ? 0.143 2.457 -11.842 1.00 93.50 475 ALA A C 1
ATOM 3497 O O . ALA A 1 475 ? 0.450 2.731 -13.005 1.00 93.50 475 ALA A O 1
ATOM 3498 N N . LEU A 1 476 ? -0.706 1.467 -11.546 1.00 96.38 476 LEU A N 1
ATOM 3499 C CA . LEU A 1 476 ? -1.253 0.574 -12.566 1.00 96.38 476 LEU A CA 1
ATOM 3500 C C . LEU A 1 476 ? -2.276 1.295 -13.432 1.00 96.38 476 LEU A C 1
ATOM 3502 O O . LEU A 1 476 ? -2.164 1.283 -14.654 1.00 96.38 476 LEU A O 1
ATOM 3506 N N . THR A 1 477 ? -3.232 1.995 -12.831 1.00 94.69 477 THR A N 1
ATOM 3507 C CA . THR A 1 477 ? -4.256 2.721 -13.596 1.00 94.69 477 THR A CA 1
ATOM 3508 C C . THR A 1 477 ? -3.638 3.839 -14.441 1.00 94.69 477 THR A C 1
ATOM 3510 O O . THR A 1 477 ? -4.049 4.079 -15.579 1.00 94.69 477 THR A O 1
ATOM 3513 N N . THR A 1 478 ? -2.597 4.498 -13.927 1.00 94.81 478 THR A N 1
ATOM 3514 C CA . THR A 1 478 ? -1.829 5.507 -14.672 1.00 94.81 478 THR A CA 1
ATOM 3515 C C . THR A 1 478 ? -1.034 4.874 -15.819 1.00 94.81 478 THR A C 1
ATOM 3517 O O . THR A 1 478 ? -0.999 5.431 -16.918 1.00 94.81 478 THR A O 1
ATOM 3520 N N . TYR A 1 479 ? -0.467 3.680 -15.619 1.00 94.44 479 TYR A N 1
ATOM 3521 C CA . TYR A 1 479 ? 0.176 2.895 -16.677 1.00 94.44 479 TYR A CA 1
ATOM 3522 C C . TYR A 1 479 ? -0.816 2.485 -17.781 1.00 94.44 479 TYR A C 1
ATOM 3524 O O . TYR A 1 479 ? -0.522 2.655 -18.967 1.00 94.44 479 TYR A O 1
ATOM 3532 N N . LEU A 1 480 ? -2.027 2.043 -17.418 1.00 94.19 480 LEU A N 1
ATOM 3533 C CA . LEU A 1 480 ? -3.088 1.692 -18.372 1.00 94.19 480 LEU A CA 1
ATOM 3534 C C . LEU A 1 480 ? -3.478 2.881 -19.260 1.00 94.19 480 LEU A C 1
ATOM 3536 O O . LEU A 1 480 ? -3.537 2.737 -20.485 1.00 94.19 480 LEU A O 1
ATOM 3540 N N . ARG A 1 481 ? -3.653 4.074 -18.673 1.00 90.88 481 ARG A N 1
ATOM 3541 C CA . ARG A 1 481 ? -3.923 5.320 -19.421 1.00 90.88 481 ARG A CA 1
ATOM 3542 C C . ARG A 1 481 ? -2.763 5.777 -20.298 1.00 90.88 481 ARG A C 1
ATOM 3544 O O . ARG A 1 481 ? -2.987 6.473 -21.285 1.00 90.88 481 ARG A O 1
ATOM 3551 N N . GLY A 1 482 ? -1.539 5.369 -19.969 1.00 83.88 482 GLY A N 1
ATOM 3552 C CA . GLY A 1 482 ? -0.353 5.576 -20.800 1.00 83.88 482 GLY A CA 1
ATOM 3553 C C . GLY A 1 482 ? -0.359 4.783 -22.114 1.00 83.88 482 GLY A C 1
ATOM 3554 O O . GLY A 1 482 ? 0.522 4.991 -22.942 1.00 83.88 482 GLY A O 1
ATOM 3555 N N . GLY A 1 483 ? -1.347 3.904 -22.325 1.00 82.12 483 GLY A N 1
ATOM 3556 C CA . GLY A 1 483 ? -1.518 3.108 -23.543 1.00 82.12 483 GLY A CA 1
ATOM 3557 C C . GLY A 1 483 ? -1.436 1.598 -23.316 1.00 82.12 483 GLY A C 1
ATOM 3558 O O . GLY A 1 483 ? -1.687 0.836 -24.248 1.00 82.12 483 GLY A O 1
ATOM 3559 N N . ALA A 1 484 ? -1.136 1.148 -22.092 1.00 84.62 484 ALA A N 1
ATOM 3560 C CA . ALA A 1 484 ? -1.026 -0.276 -21.774 1.00 84.62 484 ALA A CA 1
ATOM 3561 C C . ALA A 1 484 ? -2.375 -1.017 -21.758 1.00 84.62 484 ALA A C 1
ATOM 3563 O O . ALA A 1 484 ? -2.387 -2.241 -21.820 1.00 84.62 484 ALA A O 1
ATOM 3564 N N . ALA A 1 485 ? -3.511 -0.307 -21.733 1.00 83.06 485 ALA A N 1
ATOM 3565 C CA . ALA A 1 485 ? -4.830 -0.938 -21.825 1.00 83.06 485 ALA A CA 1
ATOM 3566 C C . ALA A 1 485 ? -5.062 -1.693 -23.152 1.00 83.06 485 ALA A C 1
ATOM 3568 O O . ALA A 1 485 ? -5.881 -2.612 -23.214 1.00 83.06 485 ALA A O 1
ATOM 3569 N N . GLY A 1 486 ? -4.340 -1.318 -24.217 1.00 84.94 486 GLY A N 1
ATOM 3570 C CA . GLY A 1 486 ? -4.412 -1.991 -25.512 1.00 84.94 486 GLY A CA 1
ATOM 3571 C C . GLY A 1 486 ? -5.845 -2.086 -26.050 1.00 84.94 486 GLY A C 1
ATOM 3572 O O . GLY A 1 486 ? -6.568 -1.092 -26.107 1.00 84.94 486 GLY A O 1
ATOM 3573 N N . GLN A 1 487 ? -6.252 -3.289 -26.468 1.00 86.69 487 GLN A N 1
ATOM 3574 C CA . GLN A 1 487 ? -7.618 -3.582 -26.930 1.00 86.69 487 GLN A CA 1
ATOM 3575 C C . GLN A 1 487 ? -8.469 -4.335 -25.899 1.00 86.69 487 GLN A C 1
ATOM 3577 O O . GLN A 1 487 ? -9.636 -4.607 -26.170 1.00 86.69 487 GLN A O 1
ATOM 3582 N N . ASN A 1 488 ? -7.916 -4.651 -24.727 1.00 94.75 488 ASN A N 1
ATOM 3583 C CA . ASN A 1 488 ? -8.612 -5.419 -23.707 1.00 94.75 488 ASN A CA 1
ATOM 3584 C C . ASN A 1 488 ? -9.757 -4.582 -23.094 1.00 94.75 488 ASN A C 1
ATOM 3586 O O . ASN A 1 488 ? -9.495 -3.489 -22.581 1.00 94.75 488 ASN A O 1
ATOM 3590 N N . PRO A 1 489 ? -11.018 -5.054 -23.140 1.00 96.31 489 PRO A N 1
ATOM 3591 C CA . PRO A 1 489 ? -12.163 -4.271 -22.679 1.00 96.31 489 PRO A CA 1
ATOM 3592 C C . PRO A 1 489 ? -12.109 -3.970 -21.178 1.00 96.31 489 PRO A C 1
ATOM 3594 O O . PRO A 1 489 ? -12.451 -2.862 -20.774 1.00 96.31 489 PRO A O 1
ATOM 3597 N N . ASP A 1 490 ? -11.616 -4.900 -20.358 1.00 97.62 490 ASP A N 1
ATOM 3598 C CA . ASP A 1 490 ? -11.537 -4.705 -18.909 1.00 97.62 490 ASP A CA 1
ATOM 3599 C C . ASP A 1 490 ? -10.462 -3.686 -18.530 1.00 97.62 490 ASP A C 1
ATOM 3601 O O . ASP A 1 490 ? -10.671 -2.843 -17.658 1.00 97.62 490 ASP A O 1
ATOM 3605 N N . LEU A 1 491 ? -9.317 -3.722 -19.216 1.00 97.38 491 LEU A N 1
ATOM 3606 C CA . LEU A 1 491 ? -8.253 -2.745 -18.994 1.00 97.38 491 LEU A CA 1
ATOM 3607 C C . LEU A 1 491 ? -8.658 -1.343 -19.462 1.00 97.38 491 LEU A C 1
ATOM 3609 O O . LEU A 1 491 ? -8.312 -0.362 -18.805 1.00 97.38 491 LEU A O 1
ATOM 3613 N N . LYS A 1 492 ? -9.412 -1.231 -20.565 1.00 96.88 492 LYS A N 1
ATOM 3614 C CA . LYS A 1 492 ? -10.004 0.047 -20.995 1.00 96.88 492 LYS A CA 1
ATOM 3615 C C . LYS A 1 492 ? -11.000 0.565 -19.965 1.00 96.88 492 LYS A C 1
ATOM 3617 O O . LYS A 1 492 ? -10.907 1.725 -19.574 1.00 96.88 492 LYS A O 1
ATOM 3622 N N . PHE A 1 493 ? -11.872 -0.306 -19.460 1.00 97.56 493 PHE A N 1
ATOM 3623 C CA . PHE A 1 493 ? -12.839 0.060 -18.433 1.00 97.56 493 PHE A CA 1
ATOM 3624 C C . PHE A 1 493 ? -12.154 0.578 -17.159 1.00 97.56 493 PHE A C 1
ATOM 3626 O O . PHE A 1 493 ? -12.556 1.614 -16.628 1.00 97.56 493 PHE A O 1
ATOM 3633 N N . LEU A 1 494 ? -11.080 -0.085 -16.708 1.00 97.19 494 LEU A N 1
ATOM 3634 C CA . LEU A 1 494 ? -10.239 0.383 -15.598 1.00 97.19 494 LEU A CA 1
ATOM 3635 C C . LEU A 1 494 ? -9.585 1.736 -15.897 1.00 97.19 494 LEU A C 1
ATOM 3637 O O . LEU A 1 494 ? -9.595 2.623 -15.047 1.00 97.19 494 LEU A O 1
ATOM 3641 N N . ALA A 1 495 ? -9.037 1.931 -17.097 1.00 95.50 495 ALA A N 1
ATOM 3642 C CA . ALA A 1 495 ? -8.429 3.203 -17.482 1.00 95.50 495 ALA A CA 1
ATOM 3643 C C . ALA A 1 495 ? -9.450 4.360 -17.487 1.00 95.50 495 ALA A C 1
ATOM 3645 O O . ALA A 1 495 ? -9.123 5.481 -17.087 1.00 95.50 495 ALA A O 1
ATOM 3646 N N . GLU A 1 496 ? -10.687 4.103 -17.903 1.00 94.75 496 GLU A N 1
ATOM 3647 C CA . GLU A 1 496 ? -11.754 5.104 -18.000 1.00 94.75 496 GLU A CA 1
ATOM 3648 C C . GLU A 1 496 ? -12.374 5.437 -16.636 1.00 94.75 496 GLU A C 1
ATOM 3650 O O . GLU A 1 496 ? -12.498 6.618 -16.292 1.00 94.75 496 GLU A O 1
ATOM 3655 N N . ASN A 1 497 ? -12.702 4.410 -15.845 1.00 96.19 497 ASN A N 1
ATOM 3656 C CA . ASN A 1 497 ? -13.492 4.532 -14.614 1.00 96.19 497 ASN A CA 1
ATOM 3657 C C . ASN A 1 497 ? -12.660 4.495 -13.322 1.00 96.19 497 ASN A C 1
ATOM 3659 O O . ASN A 1 497 ? -13.178 4.842 -12.260 1.00 96.19 497 ASN A O 1
ATOM 3663 N N . GLY A 1 498 ? -11.395 4.074 -13.396 1.00 95.88 498 GLY A N 1
ATOM 3664 C CA . GLY A 1 498 ? -10.495 3.940 -12.250 1.00 95.88 498 GLY A CA 1
ATOM 3665 C C . GLY A 1 498 ? -9.912 5.255 -11.726 1.00 95.88 498 GLY A C 1
ATOM 3666 O O . GLY A 1 498 ? -10.089 6.329 -12.302 1.00 95.88 498 GLY A O 1
ATOM 3667 N N . LEU A 1 499 ? -9.148 5.160 -10.641 1.00 94.44 499 LEU A N 1
ATOM 3668 C CA . LEU A 1 499 ? -8.456 6.254 -9.959 1.00 94.44 499 LEU A CA 1
ATOM 3669 C C . LEU A 1 499 ? -7.505 6.994 -10.893 1.00 94.44 499 LEU A C 1
ATOM 3671 O O . LEU A 1 499 ? -6.774 6.381 -11.671 1.00 94.44 499 LEU A O 1
ATOM 3675 N N . ARG A 1 500 ? -7.490 8.322 -10.811 1.00 93.38 500 ARG A N 1
ATOM 3676 C CA . ARG A 1 500 ? -6.562 9.204 -11.527 1.00 93.38 500 ARG A CA 1
ATOM 3677 C C . ARG A 1 500 ? -5.470 9.715 -10.604 1.00 93.38 500 ARG A C 1
ATOM 3679 O O . ARG A 1 500 ? -5.662 9.852 -9.403 1.00 93.38 500 ARG A O 1
ATOM 3686 N N . ASP A 1 501 ? -4.318 10.020 -11.187 1.00 91.31 501 ASP A N 1
ATOM 3687 C CA . ASP A 1 501 ? -3.295 10.781 -10.479 1.00 91.31 501 ASP A CA 1
ATOM 3688 C C . ASP A 1 501 ? -3.843 12.179 -10.152 1.00 91.31 501 ASP A C 1
ATOM 3690 O O . ASP A 1 501 ? -4.399 12.855 -11.023 1.00 91.31 501 ASP A O 1
ATOM 3694 N N . GLU A 1 502 ? -3.698 12.609 -8.900 1.00 87.31 502 GLU A N 1
ATOM 3695 C CA . GLU A 1 502 ? -4.265 13.863 -8.387 1.00 87.31 502 GLU A CA 1
ATOM 3696 C C . GLU A 1 502 ? -3.787 15.089 -9.183 1.00 87.31 502 GLU A C 1
ATOM 3698 O O . GLU A 1 502 ? -4.555 16.027 -9.414 1.00 87.31 502 GLU A O 1
ATOM 3703 N N . ALA A 1 503 ? -2.559 15.066 -9.714 1.00 85.81 503 ALA A N 1
ATOM 3704 C CA . ALA A 1 503 ? -2.032 16.161 -10.524 1.00 85.81 503 ALA A CA 1
ATOM 3705 C C . ALA A 1 503 ? -2.770 16.318 -11.863 1.00 85.81 503 ALA A C 1
ATOM 3707 O O . ALA A 1 503 ? -2.730 17.391 -12.465 1.00 85.81 503 ALA A O 1
ATOM 3708 N N . THR A 1 504 ? -3.477 15.287 -12.335 1.00 88.25 504 THR A N 1
ATOM 3709 C CA . THR A 1 504 ? -4.317 15.377 -13.542 1.00 88.25 504 THR A CA 1
ATOM 3710 C C . THR A 1 504 ? -5.649 16.085 -13.291 1.00 88.25 504 THR A C 1
ATOM 3712 O O . THR A 1 504 ? -6.275 16.560 -14.241 1.00 88.25 504 THR A O 1
ATOM 3715 N N . LEU A 1 505 ? -6.063 16.180 -12.023 1.00 85.31 505 LEU A N 1
ATOM 3716 C CA . LEU A 1 505 ? -7.339 16.747 -11.585 1.00 85.31 505 LEU A CA 1
ATOM 3717 C C . LEU A 1 505 ? -7.202 18.137 -10.951 1.00 85.31 505 LEU A C 1
ATOM 3719 O O . LEU A 1 505 ? -8.211 18.768 -10.645 1.00 85.31 505 LEU A O 1
ATOM 3723 N N . ALA A 1 506 ? -5.975 18.633 -10.773 1.00 80.50 506 ALA A N 1
ATOM 3724 C CA . ALA A 1 506 ? -5.722 19.928 -10.154 1.00 80.50 506 ALA A CA 1
ATOM 3725 C C . ALA A 1 506 ? -6.489 21.063 -10.878 1.00 80.50 506 ALA A C 1
ATOM 3727 O O . ALA A 1 506 ? -6.256 21.287 -12.071 1.00 80.50 506 ALA A O 1
ATOM 3728 N N . PRO A 1 507 ? -7.356 21.832 -10.180 1.00 74.81 507 PRO A N 1
ATOM 3729 C CA . PRO A 1 507 ? -8.169 22.885 -10.802 1.00 74.81 507 PRO A CA 1
ATOM 3730 C C . PRO A 1 507 ? -7.343 23.963 -11.514 1.00 74.81 507 PRO A C 1
ATOM 3732 O O . PRO A 1 507 ? -7.785 24.557 -12.496 1.00 74.81 507 PRO A O 1
ATOM 3735 N N . LYS A 1 508 ? -6.127 24.216 -11.020 1.00 75.19 508 LYS A N 1
ATOM 3736 C CA . LYS A 1 508 ? -5.118 25.072 -11.647 1.00 75.19 508 LYS A CA 1
ATOM 3737 C C . LYS A 1 508 ? -3.832 24.271 -11.801 1.00 75.19 508 LYS A C 1
ATOM 3739 O O . LYS A 1 508 ? -3.413 23.606 -10.861 1.00 75.19 508 LYS A O 1
ATOM 3744 N N . GLY A 1 509 ? -3.201 24.362 -12.970 1.00 79.38 509 GLY A N 1
ATOM 3745 C CA . GLY A 1 509 ? -1.928 23.682 -13.222 1.00 79.38 509 GLY A CA 1
ATOM 3746 C C . GLY A 1 509 ? -2.045 22.168 -13.408 1.00 79.38 509 GLY A C 1
ATOM 3747 O O . GLY A 1 509 ? -1.086 21.460 -13.113 1.00 79.38 509 GLY A O 1
ATOM 3748 N N . ALA A 1 510 ? -3.194 21.678 -13.896 1.00 87.25 510 ALA A N 1
ATOM 3749 C CA . ALA A 1 510 ? -3.365 20.274 -14.257 1.00 87.25 510 ALA A CA 1
ATOM 3750 C C . ALA A 1 510 ? -2.203 19.780 -15.130 1.00 87.25 510 ALA A C 1
ATOM 3752 O O . ALA A 1 510 ? -1.720 20.482 -16.028 1.00 87.25 510 ALA A O 1
ATOM 3753 N N . ARG A 1 511 ? -1.770 18.552 -14.870 1.00 90.62 511 ARG A N 1
ATOM 3754 C CA . ARG A 1 511 ? -0.644 17.911 -15.544 1.00 90.62 511 ARG A CA 1
ATOM 3755 C C . ARG A 1 511 ? -1.114 16.736 -16.380 1.00 90.62 511 ARG A C 1
ATOM 3757 O O . ARG A 1 511 ? -2.119 16.094 -16.089 1.00 90.62 511 ARG A O 1
ATOM 3764 N N . GLU A 1 512 ? -0.353 16.439 -17.418 1.00 91.12 512 GLU A N 1
ATOM 3765 C CA . GLU A 1 512 ? -0.372 15.120 -18.035 1.00 91.12 512 GLU A CA 1
ATOM 3766 C C . GLU A 1 512 ? 0.595 14.239 -17.256 1.00 91.12 512 GLU A C 1
ATOM 3768 O O . GLU A 1 512 ? 1.755 14.610 -17.075 1.00 91.12 512 GLU A O 1
ATOM 3773 N N . VAL A 1 513 ? 0.119 13.089 -16.791 1.00 91.56 513 VAL A N 1
ATOM 3774 C CA . VAL A 1 513 ? 0.909 12.150 -15.992 1.00 91.56 513 VAL A CA 1
ATOM 3775 C C . VAL A 1 513 ? 0.924 10.795 -16.681 1.00 91.56 513 VAL A C 1
ATOM 3777 O O . VAL A 1 513 ? -0.077 10.372 -17.262 1.00 91.56 513 VAL A O 1
ATOM 3780 N N . ARG A 1 514 ? 2.075 10.128 -16.633 1.00 91.25 514 ARG A N 1
ATOM 3781 C CA . ARG A 1 514 ? 2.272 8.761 -17.109 1.00 91.25 514 ARG A CA 1
ATOM 3782 C C . ARG A 1 514 ? 3.073 7.971 -16.086 1.00 91.25 514 ARG A C 1
ATOM 3784 O O . ARG A 1 514 ? 3.908 8.528 -15.377 1.00 91.25 514 ARG A O 1
ATOM 3791 N N . SER A 1 515 ? 2.856 6.665 -16.088 1.00 92.12 515 SER A N 1
ATOM 3792 C CA . SER A 1 515 ? 3.720 5.706 -15.411 1.00 92.12 515 SER A CA 1
ATOM 3793 C C . SER A 1 515 ? 4.434 4.897 -16.479 1.00 92.12 515 SER A C 1
ATOM 3795 O O . SER A 1 515 ? 3.798 4.402 -17.406 1.00 92.12 515 SER A O 1
ATOM 3797 N N . VAL A 1 516 ? 5.751 4.782 -16.372 1.00 90.94 516 VAL A N 1
ATOM 3798 C CA . VAL A 1 516 ? 6.583 3.969 -17.261 1.00 90.94 516 VAL A CA 1
ATOM 3799 C C . VAL A 1 516 ? 7.093 2.789 -16.458 1.00 90.94 516 VAL A C 1
ATOM 3801 O O . VAL A 1 516 ? 7.636 2.977 -15.377 1.00 90.94 516 VAL A O 1
ATOM 3804 N N . PHE A 1 517 ? 6.956 1.572 -16.974 1.00 92.19 517 PHE A N 1
ATOM 3805 C CA . PHE A 1 517 ? 7.458 0.395 -16.273 1.00 92.19 517 PHE A CA 1
ATOM 3806 C C . PHE A 1 517 ? 8.975 0.511 -16.021 1.00 92.19 517 PHE A C 1
ATOM 3808 O O . PHE A 1 517 ? 9.757 0.822 -16.925 1.00 92.19 517 PHE A O 1
ATOM 3815 N N . GLY A 1 518 ? 9.372 0.328 -14.767 1.00 88.25 518 GLY A N 1
ATOM 3816 C CA . GLY A 1 518 ? 10.734 0.495 -14.264 1.00 88.25 518 GLY A CA 1
ATOM 3817 C C . GLY A 1 518 ? 11.476 -0.825 -14.055 1.00 88.25 518 GLY A C 1
ATOM 3818 O O . GLY A 1 518 ? 12.691 -0.794 -13.887 1.00 88.25 518 GLY A O 1
ATOM 3819 N N . GLY A 1 519 ? 10.781 -1.967 -14.084 1.00 89.88 519 GLY A N 1
ATOM 3820 C CA . GLY A 1 519 ? 11.373 -3.301 -13.956 1.00 89.88 519 GLY A CA 1
ATOM 3821 C C . GLY A 1 519 ? 10.633 -4.205 -12.971 1.00 89.88 519 GLY A C 1
ATOM 3822 O O . GLY A 1 519 ? 9.954 -3.719 -12.069 1.00 89.88 519 GLY A O 1
ATOM 3823 N N . SER A 1 520 ? 10.808 -5.520 -13.125 1.00 89.81 520 SER A N 1
ATOM 3824 C CA . SER A 1 520 ? 10.338 -6.524 -12.163 1.00 89.81 520 SER A CA 1
ATOM 3825 C C . SER A 1 520 ? 11.489 -7.313 -11.559 1.00 89.81 520 SER A C 1
ATOM 3827 O O . SER A 1 520 ? 12.444 -7.668 -12.261 1.00 89.81 520 SER A O 1
ATOM 3829 N N . TYR A 1 521 ? 11.351 -7.602 -10.266 1.00 89.50 521 TYR A N 1
ATOM 3830 C CA . TYR A 1 521 ? 12.344 -8.276 -9.443 1.00 89.50 521 TYR A CA 1
ATOM 3831 C C . TYR A 1 521 ? 11.670 -9.320 -8.545 1.00 89.50 521 TYR A C 1
ATOM 3833 O O . TYR A 1 521 ? 10.612 -9.048 -7.973 1.00 89.50 521 TYR A O 1
ATOM 3841 N N . PRO A 1 522 ? 12.307 -10.477 -8.311 1.00 90.44 522 PRO A N 1
ATOM 3842 C CA . PRO A 1 522 ? 12.010 -11.273 -7.129 1.00 90.44 522 PRO A CA 1
ATOM 3843 C C . PRO A 1 522 ? 12.277 -10.436 -5.872 1.00 90.44 522 PRO A C 1
ATOM 3845 O O . PRO A 1 522 ? 13.295 -9.748 -5.807 1.00 90.44 522 PRO A O 1
ATOM 3848 N N . VAL A 1 523 ? 11.432 -10.542 -4.843 1.00 91.12 523 VAL A N 1
ATOM 3849 C CA . VAL A 1 523 ? 11.601 -9.786 -3.580 1.00 91.12 523 VAL A CA 1
ATOM 3850 C C . VAL A 1 523 ? 12.981 -10.006 -2.942 1.00 91.12 523 VAL A C 1
ATOM 3852 O O . VAL A 1 523 ? 13.565 -9.078 -2.394 1.00 91.12 523 VAL A O 1
ATOM 3855 N N . ALA A 1 524 ? 13.562 -11.203 -3.081 1.00 88.88 524 ALA A N 1
ATOM 3856 C CA . ALA A 1 524 ? 14.910 -11.514 -2.590 1.00 88.88 524 ALA A CA 1
ATOM 3857 C C . ALA A 1 524 ? 16.039 -10.701 -3.263 1.00 88.88 524 ALA A C 1
ATOM 3859 O O . ALA A 1 524 ? 17.177 -10.733 -2.804 1.00 88.88 524 ALA A O 1
ATOM 3860 N N . ARG A 1 525 ? 15.741 -10.014 -4.370 1.00 88.12 525 ARG A N 1
ATOM 3861 C CA . ARG A 1 525 ? 16.664 -9.190 -5.161 1.00 88.12 525 ARG A CA 1
ATOM 3862 C C . ARG A 1 525 ? 16.124 -7.776 -5.368 1.00 88.12 525 ARG A C 1
ATOM 3864 O O . ARG A 1 525 ? 16.482 -7.122 -6.343 1.00 88.12 525 ARG A O 1
ATOM 3871 N N . ASP A 1 526 ? 15.225 -7.342 -4.492 1.00 89.06 526 ASP A N 1
ATOM 3872 C CA . ASP A 1 526 ? 14.674 -5.996 -4.510 1.00 89.06 526 ASP A CA 1
ATOM 3873 C C . ASP A 1 526 ? 15.814 -4.972 -4.357 1.00 89.06 526 ASP A C 1
ATOM 3875 O O . ASP A 1 526 ? 16.483 -4.971 -3.321 1.00 89.06 526 ASP A O 1
ATOM 3879 N N . PRO A 1 527 ? 16.063 -4.108 -5.359 1.00 87.12 527 PRO A N 1
ATOM 3880 C CA . PRO A 1 527 ? 17.175 -3.173 -5.323 1.00 87.12 527 PRO A CA 1
ATOM 3881 C C . PRO A 1 527 ? 16.873 -1.949 -4.456 1.00 87.12 527 PRO A C 1
ATOM 3883 O O . PRO A 1 527 ? 17.562 -0.954 -4.598 1.00 87.12 527 PRO A O 1
ATOM 3886 N N . ARG A 1 528 ? 15.836 -1.938 -3.613 1.00 86.06 528 ARG A N 1
ATOM 3887 C CA . ARG A 1 528 ? 15.512 -0.775 -2.775 1.00 86.06 528 ARG A CA 1
ATOM 3888 C C . ARG A 1 528 ? 16.657 -0.381 -1.839 1.00 86.06 528 ARG A C 1
ATOM 3890 O O . ARG A 1 528 ? 17.426 -1.225 -1.373 1.00 86.06 528 ARG A O 1
ATOM 3897 N N . HIS A 1 529 ? 16.664 0.884 -1.439 1.00 77.38 529 HIS A N 1
ATOM 3898 C CA . HIS A 1 529 ? 17.313 1.269 -0.190 1.00 77.38 529 HIS A CA 1
ATOM 3899 C C . HIS A 1 529 ? 16.522 0.714 1.001 1.00 77.38 529 HIS A C 1
ATOM 3901 O O . HIS A 1 529 ? 15.293 0.773 1.027 1.00 77.38 529 HIS A O 1
ATOM 3907 N N . VAL A 1 530 ? 17.223 0.140 1.980 1.00 81.56 530 VAL A N 1
ATOM 3908 C CA . VAL A 1 530 ? 16.629 -0.305 3.249 1.00 81.56 530 VAL A CA 1
ATOM 3909 C C . VAL A 1 530 ? 16.919 0.772 4.280 1.00 81.56 530 VAL A C 1
ATOM 3911 O O . VAL A 1 530 ? 18.052 0.872 4.747 1.00 81.56 530 VAL A O 1
ATOM 3914 N N . LEU A 1 531 ? 15.908 1.580 4.606 1.00 70.50 531 LEU A N 1
ATOM 3915 C CA . LEU A 1 531 ? 16.062 2.751 5.469 1.00 70.50 531 LEU A CA 1
ATOM 3916 C C . LEU A 1 531 ? 15.525 2.555 6.899 1.00 70.50 531 LEU A C 1
ATOM 3918 O O . LEU A 1 531 ? 15.316 3.518 7.637 1.00 70.50 531 LEU A O 1
ATOM 3922 N N . GLU A 1 532 ? 15.287 1.307 7.311 1.00 71.88 532 GLU A N 1
ATOM 3923 C CA . GLU A 1 532 ? 14.672 1.007 8.611 1.00 71.88 532 GLU A CA 1
ATOM 3924 C C . GLU A 1 532 ? 15.520 1.481 9.798 1.00 71.88 532 GLU A C 1
ATOM 3926 O O . GLU A 1 532 ? 14.996 2.078 10.734 1.00 71.88 532 GLU A O 1
ATOM 3931 N N . GLY A 1 533 ? 16.846 1.332 9.727 1.00 67.19 533 GLY A N 1
ATOM 3932 C CA . GLY A 1 533 ? 17.734 1.849 10.772 1.00 67.19 533 GLY A CA 1
ATOM 3933 C C . GLY A 1 533 ? 17.640 3.373 10.931 1.00 67.19 533 GLY A C 1
ATOM 3934 O O . GLY A 1 533 ? 17.752 3.893 12.043 1.00 67.19 533 GLY A O 1
ATOM 3935 N N . GLN A 1 534 ? 17.393 4.106 9.840 1.00 65.00 534 GLN A N 1
ATOM 3936 C CA . GLN A 1 534 ? 17.188 5.554 9.870 1.00 65.00 534 GLN A CA 1
ATOM 3937 C C . GLN A 1 534 ? 15.781 5.920 10.332 1.00 65.00 534 GLN A C 1
ATOM 3939 O O . GLN A 1 534 ? 15.646 6.893 11.071 1.00 65.00 534 GLN A O 1
ATOM 3944 N N . ARG A 1 535 ? 14.755 5.136 9.979 1.00 69.38 535 ARG A N 1
ATOM 3945 C CA . ARG A 1 535 ? 13.418 5.274 10.570 1.00 69.38 535 ARG A CA 1
ATOM 3946 C C . ARG A 1 535 ? 13.493 5.131 12.087 1.00 69.38 535 ARG A C 1
ATOM 3948 O O . ARG A 1 535 ? 12.983 5.997 12.784 1.00 69.38 535 ARG A O 1
ATOM 3955 N N . ASP A 1 536 ? 14.222 4.144 12.603 1.00 67.81 536 ASP A N 1
ATOM 3956 C CA . ASP A 1 536 ? 14.436 3.960 14.044 1.00 67.81 536 ASP A CA 1
ATOM 3957 C C . ASP A 1 536 ? 15.186 5.132 14.692 1.00 67.81 536 ASP A C 1
ATOM 3959 O O . ASP A 1 536 ? 14.920 5.518 15.835 1.00 67.81 536 ASP A O 1
ATOM 3963 N N . LEU A 1 537 ? 16.167 5.712 13.996 1.00 63.50 537 LEU A N 1
ATOM 3964 C CA . LEU A 1 537 ? 16.850 6.925 14.454 1.00 63.50 537 LEU A CA 1
ATOM 3965 C C . LEU A 1 537 ? 15.907 8.133 14.466 1.00 63.50 537 LEU A C 1
ATOM 3967 O O . LEU A 1 537 ? 15.872 8.844 15.468 1.00 63.50 537 LEU A O 1
ATOM 3971 N N . ALA A 1 538 ? 15.115 8.337 13.413 1.00 61.81 538 ALA A N 1
ATOM 3972 C CA . ALA A 1 538 ? 14.111 9.394 13.340 1.00 61.81 538 ALA A CA 1
ATOM 3973 C C . ALA A 1 538 ? 13.034 9.209 14.417 1.00 61.81 538 ALA A C 1
ATOM 3975 O O . ALA A 1 538 ? 12.707 10.154 15.128 1.00 61.81 538 ALA A O 1
ATOM 3976 N N . ALA A 1 539 ? 12.564 7.981 14.629 1.00 64.38 539 ALA A N 1
ATOM 3977 C CA . ALA A 1 539 ? 11.614 7.632 15.671 1.00 64.38 539 ALA A CA 1
ATOM 3978 C C . ALA A 1 539 ? 12.167 7.963 17.064 1.00 64.38 539 ALA A C 1
ATOM 3980 O O . ALA A 1 539 ? 11.463 8.543 17.890 1.00 64.38 539 ALA A O 1
ATOM 3981 N N . ARG A 1 540 ? 13.449 7.667 17.321 1.00 66.50 540 ARG A N 1
ATOM 3982 C CA . ARG A 1 540 ? 14.142 8.077 18.554 1.00 66.50 540 ARG A CA 1
ATOM 3983 C C . ARG A 1 540 ? 14.303 9.591 18.659 1.00 66.50 540 ARG A C 1
ATOM 3985 O O . ARG A 1 540 ? 14.113 10.122 19.746 1.00 66.50 540 ARG A O 1
ATOM 3992 N N . ALA A 1 541 ? 14.604 10.284 17.562 1.00 60.25 541 ALA A N 1
ATOM 3993 C CA . ALA A 1 541 ? 14.700 11.740 17.546 1.00 60.25 541 ALA A CA 1
ATOM 3994 C C . ALA A 1 541 ? 13.347 12.395 17.864 1.00 60.25 541 ALA A C 1
ATOM 3996 O O . ALA A 1 541 ? 13.297 13.287 18.706 1.00 60.25 541 ALA A O 1
ATOM 3997 N N . ILE A 1 542 ? 12.238 11.900 17.303 1.00 62.50 542 ILE A N 1
ATOM 3998 C CA . ILE A 1 542 ? 10.876 12.380 17.593 1.00 62.50 542 ILE A CA 1
ATOM 3999 C C . ILE A 1 542 ? 10.549 12.277 19.090 1.00 62.50 542 ILE A C 1
ATOM 4001 O O . ILE A 1 542 ? 9.925 13.184 19.635 1.00 62.50 542 ILE A O 1
ATOM 4005 N N . ARG A 1 543 ? 11.038 11.245 19.799 1.00 64.50 543 ARG A N 1
ATOM 4006 C CA . ARG A 1 543 ? 10.887 11.154 21.269 1.00 64.50 543 ARG A CA 1
ATOM 4007 C C . ARG A 1 543 ? 11.548 12.312 22.021 1.00 64.50 543 ARG A C 1
ATOM 4009 O O . ARG A 1 543 ? 11.147 12.604 23.141 1.00 64.50 543 ARG A O 1
ATOM 4016 N N . THR A 1 544 ? 12.573 12.928 21.438 1.00 60.00 544 THR A N 1
ATOM 4017 C CA . THR A 1 544 ? 13.332 14.032 22.048 1.00 60.00 544 THR A CA 1
ATOM 4018 C C . THR A 1 544 ? 12.843 15.414 21.618 1.00 60.00 544 THR A C 1
ATOM 4020 O O . THR A 1 544 ? 13.274 16.412 22.192 1.00 60.00 544 THR A O 1
ATOM 4023 N N . LEU A 1 545 ? 11.951 15.495 20.623 1.00 58.09 545 LEU A N 1
ATOM 4024 C CA . LEU A 1 545 ? 11.400 16.763 20.156 1.00 58.09 545 LEU A CA 1
ATOM 4025 C C . LEU A 1 545 ? 10.218 17.189 21.040 1.00 58.09 545 LEU A C 1
ATOM 4027 O O . LEU A 1 545 ? 9.307 16.386 21.256 1.00 58.09 545 LEU A O 1
ATOM 4031 N N . PRO A 1 546 ? 10.191 18.444 21.522 1.00 57.34 546 PRO A N 1
ATOM 4032 C CA . PRO A 1 546 ? 9.028 18.968 22.227 1.00 57.34 546 PRO A CA 1
ATOM 4033 C C . PRO A 1 546 ? 7.843 19.119 21.260 1.00 57.34 546 PRO A C 1
ATOM 4035 O O . PRO A 1 546 ? 8.006 19.606 20.144 1.00 57.34 546 PRO A O 1
ATOM 4038 N N . ALA A 1 547 ? 6.636 18.763 21.696 1.00 53.94 547 ALA A N 1
ATOM 4039 C CA . ALA A 1 547 ? 5.387 18.848 20.928 1.00 53.94 547 ALA A CA 1
ATOM 4040 C C . ALA A 1 547 ? 5.125 20.260 20.370 1.00 53.94 547 ALA A C 1
ATOM 4042 O O . ALA A 1 547 ? 4.684 20.424 19.232 1.00 53.94 547 ALA A O 1
ATOM 4043 N N . GLY A 1 548 ? 5.525 21.292 21.127 1.00 48.91 548 GLY A N 1
ATOM 4044 C CA . GLY A 1 548 ? 5.434 22.707 20.738 1.00 48.91 548 GLY A CA 1
ATOM 4045 C C . GLY A 1 548 ? 6.204 23.099 19.468 1.00 48.91 548 GLY A C 1
ATOM 4046 O O . GLY A 1 548 ? 6.037 24.206 18.957 1.00 48.91 548 GLY A O 1
ATOM 4047 N N . LEU A 1 549 ? 7.065 22.215 18.953 1.00 47.88 549 LEU A N 1
ATOM 4048 C CA . LEU A 1 549 ? 7.818 22.418 17.713 1.00 47.88 549 LEU A CA 1
ATOM 4049 C C . LEU A 1 549 ? 6.955 22.168 16.464 1.00 47.88 549 LEU A C 1
ATOM 4051 O O . LEU A 1 549 ? 7.258 22.711 15.402 1.00 47.88 549 LEU A O 1
ATOM 4055 N N . PHE A 1 550 ? 5.870 21.401 16.601 1.00 48.81 550 PHE A N 1
ATOM 4056 C CA . PHE A 1 550 ? 4.959 21.059 15.510 1.00 48.81 550 PHE A CA 1
ATOM 4057 C C . PHE A 1 550 ? 3.576 21.717 15.648 1.00 48.81 550 PHE A C 1
ATOM 4059 O O . PHE A 1 550 ? 2.961 22.033 14.634 1.00 48.81 550 PHE A O 1
ATOM 4066 N N . ASP A 1 551 ? 3.126 22.006 16.874 1.00 46.66 551 ASP A N 1
ATOM 4067 C CA . ASP A 1 551 ? 1.926 22.802 17.150 1.00 46.66 551 ASP A CA 1
ATOM 4068 C C . ASP A 1 551 ? 2.260 23.933 18.136 1.00 46.66 551 ASP A C 1
ATOM 4070 O O . ASP A 1 551 ? 2.569 23.704 19.303 1.00 46.66 551 ASP A O 1
ATOM 4074 N N . LYS A 1 552 ? 2.168 25.190 17.682 1.00 48.47 552 LYS A N 1
ATOM 4075 C CA . LYS A 1 552 ? 2.454 26.377 18.512 1.00 48.47 552 LYS A CA 1
ATOM 4076 C C . LYS A 1 552 ? 1.471 26.561 19.676 1.00 48.47 552 LYS A C 1
ATOM 4078 O O . LYS A 1 552 ? 1.726 27.393 20.545 1.00 48.47 552 LYS A O 1
ATOM 4083 N N . SER A 1 553 ? 0.348 25.844 19.671 1.00 45.59 553 SER A N 1
ATOM 4084 C CA . SER A 1 553 ? -0.643 25.834 20.747 1.00 45.59 553 SER A CA 1
ATOM 4085 C C . SER A 1 553 ? -0.388 24.749 21.804 1.00 45.59 553 SER A C 1
ATOM 4087 O O . SER A 1 553 ? -0.982 24.808 22.885 1.00 45.59 553 SER A O 1
ATOM 4089 N N . ALA A 1 554 ? 0.528 23.805 21.546 1.00 49.66 554 ALA A N 1
ATOM 4090 C CA . ALA A 1 554 ? 0.877 22.748 22.487 1.00 49.66 554 ALA A CA 1
ATOM 4091 C C . ALA A 1 554 ? 1.655 23.302 23.694 1.00 49.66 554 ALA A C 1
ATOM 4093 O O . ALA A 1 554 ? 2.606 24.079 23.565 1.00 49.66 554 ALA A O 1
ATOM 4094 N N . LYS A 1 555 ? 1.252 22.890 24.903 1.00 50.88 555 LYS A N 1
ATOM 4095 C CA . LYS A 1 555 ? 1.953 23.249 26.145 1.00 50.88 555 LYS A CA 1
ATOM 4096 C C . LYS A 1 555 ? 3.336 22.578 26.160 1.00 50.88 555 LYS A C 1
ATOM 4098 O O . LYS A 1 555 ? 3.489 21.413 25.810 1.00 50.88 555 LYS A O 1
ATOM 4103 N N . SER A 1 556 ? 4.356 23.349 26.518 1.00 46.69 556 SER A N 1
ATOM 4104 C CA . SER A 1 556 ? 5.753 23.191 26.095 1.00 46.69 556 SER A CA 1
ATOM 4105 C C . SER A 1 556 ? 6.598 22.105 26.797 1.00 46.69 556 SER A C 1
ATOM 4107 O O . SER A 1 556 ? 7.742 22.391 27.149 1.00 46.69 556 SER A O 1
ATOM 4109 N N . SER A 1 557 ? 6.108 20.882 27.016 1.00 49.75 557 SER A N 1
ATOM 4110 C CA . SER A 1 557 ? 6.913 19.840 27.700 1.00 49.75 557 SER A CA 1
ATOM 4111 C C . SER A 1 557 ? 6.830 18.420 27.148 1.00 49.75 557 SER A C 1
ATOM 4113 O O . SER A 1 557 ? 7.721 17.626 27.441 1.00 49.75 557 SER A O 1
ATOM 4115 N N . ASP A 1 558 ? 5.819 18.082 26.352 1.00 57.72 558 ASP A N 1
ATOM 4116 C CA . ASP A 1 558 ? 5.544 16.671 26.059 1.00 57.72 558 ASP A CA 1
ATOM 4117 C C . ASP A 1 558 ? 6.173 16.253 24.726 1.00 57.72 558 ASP A C 1
ATOM 4119 O O . ASP A 1 558 ? 6.282 17.064 23.810 1.00 57.72 558 ASP A O 1
ATOM 4123 N N . ASN A 1 559 ? 6.622 15.002 24.597 1.00 71.56 559 ASN A N 1
ATOM 4124 C CA . ASN A 1 559 ? 7.100 14.494 23.308 1.00 71.56 559 ASN A CA 1
ATOM 4125 C C . ASN A 1 559 ? 5.918 14.253 22.344 1.00 71.56 559 ASN A C 1
ATOM 4127 O O . ASN A 1 559 ? 4.797 13.987 22.777 1.00 71.56 559 ASN A O 1
ATOM 4131 N N . ALA A 1 560 ? 6.155 14.330 21.032 1.00 71.19 560 ALA A N 1
ATOM 4132 C CA . ALA A 1 560 ? 5.093 14.239 20.016 1.00 71.19 560 ALA A CA 1
ATOM 4133 C C . ALA A 1 560 ? 4.276 12.926 20.077 1.00 71.19 560 ALA A C 1
ATOM 4135 O O . ALA A 1 560 ? 3.080 12.907 19.788 1.00 71.19 560 ALA A O 1
ATOM 4136 N N . TYR A 1 561 ? 4.896 11.820 20.506 1.00 77.69 561 TYR A N 1
ATOM 4137 C CA . TYR A 1 561 ? 4.178 10.561 20.719 1.00 77.69 561 TYR A CA 1
ATOM 4138 C C . TYR A 1 561 ? 3.220 10.623 21.903 1.00 77.69 561 TYR A C 1
ATOM 4140 O O . TYR A 1 561 ? 2.135 10.051 21.830 1.00 77.69 561 TYR A O 1
ATOM 4148 N N . ALA A 1 562 ? 3.610 11.293 22.987 1.00 80.00 562 ALA A N 1
ATOM 4149 C CA . ALA A 1 562 ? 2.775 11.487 24.158 1.00 80.00 562 ALA A CA 1
ATOM 4150 C C . ALA A 1 562 ? 1.526 12.291 23.791 1.00 80.00 562 ALA A C 1
ATOM 4152 O O . ALA A 1 562 ? 0.430 11.889 24.167 1.00 80.00 562 ALA A O 1
ATOM 4153 N N . GLU A 1 563 ? 1.664 13.350 22.990 1.00 77.06 563 GLU A N 1
ATOM 4154 C CA . GLU A 1 563 ? 0.528 14.156 22.532 1.00 77.06 563 GLU A CA 1
ATOM 4155 C C . GLU A 1 563 ? -0.509 13.311 21.775 1.00 77.06 563 GLU A C 1
ATOM 4157 O O . GLU A 1 563 ? -1.671 13.235 22.186 1.00 77.06 563 GLU A O 1
ATOM 4162 N N . VAL A 1 564 ? -0.079 12.603 20.725 1.00 78.44 564 VAL A N 1
ATOM 4163 C CA . VAL A 1 564 ? -0.972 11.742 19.932 1.00 78.44 564 VAL A CA 1
ATOM 4164 C C . VAL A 1 564 ? -1.543 10.607 20.773 1.00 78.44 564 VAL A C 1
ATOM 4166 O O . VAL A 1 564 ? -2.727 10.279 20.652 1.00 78.44 564 VAL A O 1
ATOM 4169 N N . PHE A 1 565 ? -0.733 10.013 21.652 1.00 86.62 565 PHE A N 1
ATOM 4170 C CA . PHE A 1 565 ? -1.204 8.985 22.568 1.00 86.62 565 PHE A CA 1
ATOM 4171 C C . PHE A 1 565 ? -2.313 9.531 23.470 1.00 86.62 565 PHE A C 1
ATOM 4173 O O . PHE A 1 565 ? -3.376 8.922 23.545 1.00 86.62 565 PHE A O 1
ATOM 4180 N N . TYR A 1 566 ? -2.126 10.682 24.118 1.00 84.94 566 TYR A N 1
ATOM 4181 C CA . TYR A 1 566 ? -3.106 11.234 25.056 1.00 84.94 566 TYR A CA 1
ATOM 4182 C C . TYR A 1 566 ? -4.393 11.710 24.382 1.00 84.94 566 TYR A C 1
ATOM 4184 O O . TYR A 1 566 ? -5.471 11.537 24.954 1.00 84.94 566 TYR A O 1
ATOM 4192 N N . GLN A 1 567 ? -4.318 12.234 23.160 1.00 81.38 567 GLN A N 1
ATOM 4193 C CA . GLN A 1 567 ? -5.508 12.607 22.391 1.00 81.38 567 GLN A CA 1
ATOM 4194 C C . GLN A 1 567 ? -6.380 11.401 22.039 1.00 81.38 567 GLN A C 1
ATOM 4196 O O . GLN A 1 567 ? -7.607 11.500 22.027 1.00 81.38 567 GLN A O 1
ATOM 4201 N N . ASN A 1 568 ? -5.760 10.243 21.804 1.00 86.69 568 ASN A N 1
ATOM 4202 C CA . ASN A 1 568 ? -6.455 9.063 21.304 1.00 86.69 568 ASN A CA 1
ATOM 4203 C C . ASN A 1 568 ? -6.742 8.016 22.391 1.00 86.69 568 ASN A C 1
ATOM 4205 O O . ASN A 1 568 ? -7.692 7.239 22.258 1.00 86.69 568 ASN A O 1
ATOM 4209 N N . ILE A 1 569 ? -5.980 7.977 23.488 1.00 91.31 569 ILE A N 1
ATOM 4210 C CA . ILE A 1 569 ? -6.069 6.899 24.483 1.00 91.31 569 ILE A CA 1
ATOM 4211 C C . ILE A 1 569 ? -7.431 6.845 25.174 1.00 91.31 569 ILE A C 1
ATOM 4213 O O . ILE A 1 569 ? -7.932 5.757 25.460 1.00 91.31 569 ILE A O 1
ATOM 4217 N N . VAL A 1 570 ? -8.061 7.999 25.408 1.00 90.88 570 VAL A N 1
ATOM 4218 C CA . VAL A 1 570 ? -9.367 8.085 26.078 1.00 90.88 570 VAL A CA 1
ATOM 4219 C C . VAL A 1 570 ? -10.442 7.384 25.250 1.00 90.88 570 VAL A C 1
ATOM 4221 O O . VAL A 1 570 ? -11.154 6.515 25.761 1.00 90.88 570 VAL A O 1
ATOM 4224 N N . LEU A 1 571 ? -10.516 7.711 23.955 1.00 91.12 571 LEU A N 1
ATOM 4225 C CA . LEU A 1 571 ? -11.447 7.079 23.025 1.00 91.12 571 LEU A CA 1
ATOM 4226 C C . LEU A 1 571 ? -11.136 5.590 22.867 1.00 91.12 571 LEU A C 1
ATOM 4228 O O . LEU A 1 571 ? -12.043 4.772 22.973 1.00 91.12 571 LEU A O 1
ATOM 4232 N N . ASN A 1 572 ? -9.866 5.224 22.681 1.00 93.00 572 ASN A N 1
ATOM 4233 C CA . ASN A 1 572 ? -9.460 3.833 22.469 1.00 93.00 572 ASN A CA 1
ATOM 4234 C C . ASN A 1 572 ? -9.710 2.931 23.686 1.00 93.00 572 ASN A C 1
ATOM 4236 O O . ASN A 1 572 ? -10.114 1.775 23.530 1.00 93.00 572 ASN A O 1
ATOM 4240 N N . THR A 1 573 ? -9.541 3.464 24.898 1.00 93.25 573 THR A N 1
ATOM 4241 C CA . THR A 1 573 ? -9.833 2.739 26.142 1.00 93.25 573 THR A CA 1
ATOM 4242 C C . THR A 1 573 ? -11.332 2.470 26.275 1.00 93.25 573 THR A C 1
ATOM 4244 O O . THR A 1 573 ? -11.732 1.346 26.588 1.00 93.25 573 THR A O 1
ATOM 4247 N N . LEU A 1 574 ? -12.179 3.472 26.005 1.00 94.88 574 LEU A N 1
ATOM 4248 C CA . LEU A 1 574 ? -13.633 3.299 26.026 1.00 94.88 574 LEU A CA 1
ATOM 4249 C C . LEU A 1 574 ? -14.104 2.365 24.903 1.00 94.88 574 LEU A C 1
ATOM 4251 O O . LEU A 1 574 ? -14.895 1.454 25.153 1.00 94.88 574 LEU A O 1
ATOM 4255 N N . MET A 1 575 ? -13.574 2.546 23.692 1.00 95.12 575 MET A N 1
ATOM 4256 C CA . MET A 1 575 ? -13.873 1.712 22.531 1.00 95.12 575 MET A CA 1
ATOM 4257 C C . MET A 1 575 ? -13.584 0.243 22.826 1.00 95.12 575 MET A C 1
ATOM 4259 O O . MET A 1 575 ? -14.459 -0.585 22.608 1.00 95.12 575 MET A O 1
ATOM 4263 N N . SER A 1 576 ? -12.448 -0.085 23.451 1.00 94.25 576 SER A N 1
ATOM 4264 C CA . SER A 1 576 ? -12.136 -1.469 23.833 1.00 94.25 576 SER A CA 1
ATOM 4265 C C . SER A 1 576 ? -13.203 -2.113 24.734 1.00 94.25 576 SER A C 1
ATOM 4267 O O . SER A 1 576 ? -13.469 -3.310 24.609 1.00 94.25 576 SER A O 1
ATOM 4269 N N . ARG A 1 577 ? -13.834 -1.349 25.638 1.00 94.44 577 ARG A N 1
ATOM 4270 C CA . ARG A 1 577 ? -14.915 -1.859 26.503 1.00 94.44 577 ARG A CA 1
ATOM 4271 C C . ARG A 1 577 ? -16.200 -2.104 25.722 1.00 94.44 577 ARG A C 1
ATOM 4273 O O . ARG A 1 577 ? -16.869 -3.106 25.959 1.00 94.44 577 ARG A O 1
ATOM 4280 N N . VAL A 1 578 ? -16.527 -1.213 24.791 1.00 95.88 578 VAL A N 1
ATOM 4281 C CA . VAL A 1 578 ? -17.700 -1.351 23.920 1.00 95.88 578 VAL A CA 1
ATOM 4282 C C . VAL A 1 578 ? -17.518 -2.507 22.930 1.00 95.88 578 VAL A C 1
ATOM 4284 O O . VAL A 1 578 ? -18.431 -3.309 22.752 1.00 95.88 578 VAL A O 1
ATOM 4287 N N . GLU A 1 579 ? -16.332 -2.654 22.340 1.00 95.31 579 GLU A N 1
ATOM 4288 C CA . GLU A 1 579 ? -15.982 -3.763 21.443 1.00 95.31 579 GLU A CA 1
ATOM 4289 C C . GLU A 1 579 ? -16.124 -5.125 22.129 1.00 95.31 579 GLU A C 1
ATOM 4291 O O . GLU A 1 579 ? -16.628 -6.071 21.525 1.00 95.31 579 GLU A O 1
ATOM 4296 N N . ALA A 1 580 ? -15.747 -5.229 23.409 1.00 93.88 580 ALA A N 1
ATOM 4297 C CA . ALA A 1 580 ? -15.924 -6.458 24.178 1.00 93.88 580 ALA A CA 1
ATOM 4298 C C . ALA A 1 580 ? -17.402 -6.882 24.278 1.00 93.88 580 ALA A C 1
ATOM 4300 O O . ALA A 1 580 ? -17.690 -8.077 24.255 1.00 93.88 580 ALA A O 1
ATOM 4301 N N . LEU A 1 581 ? -18.335 -5.923 24.339 1.00 95.31 581 LEU A N 1
ATOM 4302 C CA . LEU A 1 581 ? -19.771 -6.209 24.275 1.00 95.31 581 LEU A CA 1
ATOM 4303 C C . LEU A 1 581 ? -20.200 -6.613 22.861 1.00 95.31 581 LEU A C 1
ATOM 4305 O O . LEU A 1 581 ? -20.940 -7.578 22.705 1.00 95.31 581 LEU A O 1
ATOM 4309 N N . ALA A 1 582 ? -19.732 -5.902 21.831 1.00 94.44 582 ALA A N 1
ATOM 4310 C CA . ALA A 1 582 ? -20.100 -6.179 20.439 1.00 94.44 582 ALA A CA 1
ATOM 4311 C C . ALA A 1 582 ? -19.687 -7.598 20.006 1.00 94.44 582 ALA A C 1
ATOM 4313 O O . ALA A 1 582 ? -20.448 -8.297 19.327 1.00 94.44 582 ALA A O 1
ATOM 4314 N N . ARG A 1 583 ? -18.514 -8.041 20.474 1.00 92.88 583 ARG A N 1
ATOM 4315 C CA . ARG A 1 583 ? -17.950 -9.377 20.255 1.00 92.88 583 ARG A CA 1
ATOM 4316 C C . ARG A 1 583 ? -18.760 -10.507 20.900 1.00 92.88 583 ARG A C 1
ATOM 4318 O O . ARG A 1 583 ? -18.689 -11.638 20.424 1.00 92.88 583 ARG A O 1
ATOM 4325 N N . ASP A 1 584 ? -19.501 -10.245 21.975 1.00 90.62 584 ASP A N 1
ATOM 4326 C CA . ASP A 1 584 ? -20.247 -11.277 22.703 1.00 90.62 584 ASP A CA 1
ATOM 4327 C C . ASP A 1 584 ? -21.544 -11.657 21.970 1.00 90.62 584 ASP A C 1
ATOM 4329 O O . ASP A 1 584 ? -22.640 -11.148 22.238 1.00 90.62 584 ASP A O 1
ATOM 4333 N N . GLN A 1 585 ? -21.401 -12.578 21.015 1.00 82.50 585 GLN A N 1
ATOM 4334 C CA . GLN A 1 585 ? -22.502 -13.073 20.190 1.00 82.50 585 GLN A CA 1
ATOM 4335 C C . GLN A 1 585 ? -23.554 -13.873 20.958 1.00 82.50 585 GLN A C 1
ATOM 4337 O O . GLN A 1 585 ? -24.709 -13.914 20.535 1.00 82.50 585 GLN A O 1
ATOM 4342 N N . GLY A 1 586 ? -23.185 -14.464 22.096 1.00 86.56 586 GLY A N 1
ATOM 4343 C CA . GLY A 1 586 ? -24.115 -15.213 22.938 1.00 86.56 586 GLY A CA 1
ATOM 4344 C C . GLY A 1 586 ? -25.023 -14.301 23.759 1.00 86.56 586 GLY A C 1
ATOM 4345 O O . GLY A 1 586 ? -26.204 -14.606 23.937 1.00 86.56 586 GLY A O 1
ATOM 4346 N N . ARG A 1 587 ? -24.485 -13.172 24.235 1.00 91.06 587 ARG A N 1
ATOM 4347 C CA . ARG A 1 587 ? -25.199 -12.235 25.109 1.00 91.06 587 ARG A CA 1
ATOM 434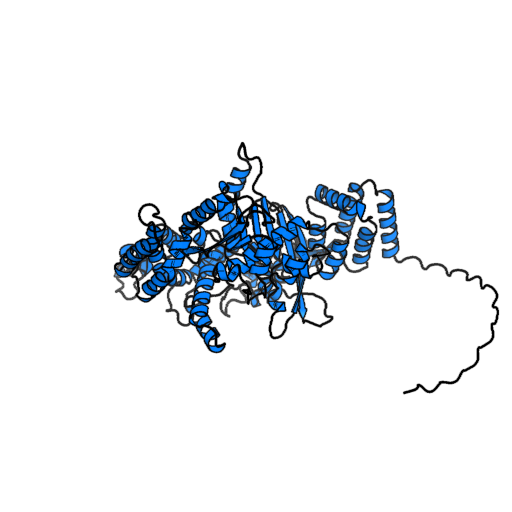8 C C . ARG A 1 587 ? -26.083 -11.244 24.362 1.00 91.06 587 ARG A C 1
ATOM 4350 O O . ARG A 1 587 ? -27.178 -10.951 24.838 1.00 91.06 587 ARG A O 1
ATOM 4357 N N . PHE A 1 588 ? -25.632 -10.728 23.220 1.00 92.12 588 PHE A N 1
ATOM 4358 C CA . PHE A 1 588 ? -26.376 -9.731 22.445 1.00 92.12 588 PHE A CA 1
ATOM 4359 C C . PHE A 1 588 ? -26.712 -10.281 21.061 1.00 92.12 588 PHE A C 1
ATOM 4361 O O . PHE A 1 588 ? -25.814 -10.550 20.257 1.00 92.12 588 PHE A O 1
ATOM 4368 N N . ARG A 1 589 ? -28.014 -10.448 20.795 1.00 89.31 589 ARG A N 1
ATOM 4369 C CA . ARG A 1 589 ? -28.540 -10.986 19.527 1.00 89.31 589 ARG A CA 1
ATOM 4370 C C . ARG A 1 589 ? -28.916 -9.907 18.519 1.00 89.31 589 ARG A C 1
ATOM 4372 O O . ARG A 1 589 ? -28.921 -10.175 17.325 1.00 89.31 589 ARG A O 1
ATOM 4379 N N . ASP A 1 590 ? -29.229 -8.707 18.993 1.00 93.06 590 ASP A N 1
ATOM 4380 C CA . ASP A 1 590 ? -29.661 -7.590 18.161 1.00 93.06 590 ASP A CA 1
ATOM 4381 C C . ASP A 1 590 ? -28.983 -6.282 18.579 1.00 93.06 590 ASP A C 1
ATOM 4383 O O . ASP A 1 590 ? -28.537 -6.118 19.722 1.00 93.06 590 ASP A O 1
ATOM 4387 N N . PHE A 1 591 ? -28.941 -5.332 17.643 1.00 95.56 591 PHE A N 1
ATOM 4388 C CA . PHE A 1 591 ? -28.299 -4.039 17.854 1.00 95.56 591 PHE A CA 1
ATOM 4389 C C . PHE A 1 591 ? -28.910 -3.255 19.020 1.00 95.56 591 PHE A C 1
ATOM 4391 O O . PHE A 1 591 ? -28.181 -2.577 19.734 1.00 95.56 591 PHE A O 1
ATOM 4398 N N . ARG A 1 592 ? -30.224 -3.353 19.259 1.00 96.06 592 ARG A N 1
ATOM 4399 C CA . ARG A 1 592 ? -30.900 -2.578 20.308 1.00 96.06 592 ARG A CA 1
ATOM 4400 C C . ARG A 1 592 ? -30.457 -3.030 21.699 1.00 96.06 592 ARG A C 1
ATOM 4402 O O . ARG A 1 592 ? -30.158 -2.191 22.547 1.00 96.06 592 ARG A O 1
ATOM 4409 N N . SER A 1 593 ? -30.376 -4.338 21.928 1.00 95.56 593 SER A N 1
ATOM 4410 C CA . SER A 1 593 ? -29.891 -4.924 23.182 1.00 95.56 593 SER A CA 1
ATOM 4411 C C . SER A 1 593 ? -28.429 -4.557 23.455 1.00 95.56 593 SER A C 1
ATOM 4413 O O . SER A 1 593 ? -28.088 -4.154 24.571 1.00 95.56 593 SER A O 1
ATOM 4415 N N . PHE A 1 594 ? -27.583 -4.606 22.421 1.00 97.19 594 PHE A N 1
ATOM 4416 C CA . PHE A 1 594 ? -26.205 -4.130 22.484 1.00 97.19 594 PHE A CA 1
ATOM 4417 C C . PHE A 1 594 ? -26.138 -2.632 22.784 1.00 97.19 594 PHE A C 1
ATOM 4419 O O . PHE A 1 594 ? -25.410 -2.232 23.687 1.00 97.19 594 PHE A O 1
ATOM 4426 N N . GLN A 1 595 ? -26.911 -1.809 22.073 1.00 97.62 595 GLN A N 1
ATOM 4427 C CA . GLN A 1 595 ? -26.905 -0.356 22.211 1.00 97.62 595 GLN A CA 1
ATOM 4428 C C . GLN A 1 595 ? -27.239 0.056 23.644 1.00 97.62 595 GLN A C 1
ATOM 4430 O O . GLN A 1 595 ? -26.512 0.856 24.219 1.00 97.62 595 GLN A O 1
ATOM 4435 N N . VAL A 1 596 ? -28.274 -0.534 24.252 1.00 96.81 596 VAL A N 1
ATOM 4436 C CA . VAL A 1 596 ? -28.641 -0.261 25.652 1.00 96.81 596 VAL A CA 1
ATOM 4437 C C . VAL A 1 596 ? -27.486 -0.590 26.603 1.00 96.81 596 VAL A C 1
ATOM 4439 O O . VAL A 1 596 ? -27.127 0.235 27.446 1.00 96.81 596 VAL A O 1
ATOM 4442 N N . ALA A 1 597 ? -26.863 -1.763 26.457 1.00 96.88 597 ALA A N 1
ATOM 4443 C CA . ALA A 1 597 ? -25.744 -2.167 27.307 1.00 96.88 597 ALA A CA 1
ATOM 4444 C C . ALA A 1 597 ? -24.491 -1.304 27.085 1.00 96.88 597 ALA A C 1
ATOM 4446 O O . ALA A 1 597 ? -23.829 -0.908 28.044 1.00 96.88 597 ALA A O 1
ATOM 4447 N N . ALA A 1 598 ? -24.183 -0.976 25.833 1.00 97.00 598 ALA A N 1
ATOM 4448 C CA . ALA A 1 598 ? -23.056 -0.132 25.472 1.00 97.00 598 ALA A CA 1
ATOM 4449 C C . ALA A 1 598 ? -23.251 1.305 25.968 1.00 97.00 598 ALA A C 1
ATOM 4451 O O . ALA A 1 598 ? -22.325 1.875 26.536 1.00 97.00 598 ALA A O 1
ATOM 4452 N N . THR A 1 599 ? -24.453 1.876 25.840 1.00 97.06 599 THR A N 1
ATOM 4453 C CA . THR A 1 599 ? -24.783 3.186 26.416 1.00 97.06 599 THR A CA 1
ATOM 4454 C C . THR A 1 599 ? -24.627 3.173 27.933 1.00 97.06 599 THR A C 1
ATOM 4456 O O . THR A 1 599 ? -24.018 4.092 28.470 1.00 97.06 599 THR A O 1
ATOM 4459 N N . ALA A 1 600 ? -25.073 2.122 28.630 1.00 96.06 600 ALA A N 1
ATOM 4460 C CA . ALA A 1 600 ? -24.857 2.011 30.073 1.00 96.06 600 ALA A CA 1
ATOM 4461 C C . ALA A 1 600 ? -23.361 2.024 30.436 1.00 96.06 600 ALA A C 1
ATOM 4463 O O . ALA A 1 600 ? -22.960 2.765 31.332 1.00 96.06 600 ALA A O 1
ATOM 4464 N N . VAL A 1 601 ? -22.525 1.279 29.701 1.00 95.50 601 VAL A N 1
ATOM 4465 C CA . VAL A 1 601 ? -21.064 1.319 29.878 1.00 95.50 601 VAL A CA 1
ATOM 4466 C C . VAL A 1 601 ? -20.512 2.721 29.618 1.00 95.50 601 VAL A C 1
ATOM 4468 O O . VAL A 1 601 ? -19.721 3.209 30.421 1.00 95.50 601 VAL A O 1
ATOM 4471 N N . ILE A 1 602 ? -20.936 3.393 28.546 1.00 95.50 602 ILE A N 1
ATOM 4472 C CA . ILE A 1 602 ? -20.479 4.747 28.200 1.00 95.50 602 ILE A CA 1
ATOM 4473 C C . ILE A 1 602 ? -20.825 5.755 29.307 1.00 95.50 602 ILE A C 1
ATOM 4475 O O . ILE A 1 602 ? -19.960 6.536 29.704 1.00 95.50 602 ILE A O 1
ATOM 4479 N N . GLU A 1 603 ? -22.046 5.721 29.846 1.00 93.06 603 GLU A N 1
ATOM 4480 C CA . GLU A 1 603 ? -22.485 6.678 30.870 1.00 93.06 603 GLU A CA 1
ATOM 4481 C C . GLU A 1 603 ? -21.846 6.438 32.240 1.00 93.06 603 GLU A C 1
ATOM 4483 O O . GLU A 1 603 ? -21.491 7.391 32.942 1.00 93.06 603 GLU A O 1
ATOM 4488 N N . GLN A 1 604 ? -21.674 5.169 32.619 1.00 91.81 604 GLN A N 1
ATOM 4489 C CA . GLN A 1 604 ? -21.118 4.782 33.919 1.00 91.81 604 GLN A CA 1
ATOM 4490 C C . GLN A 1 604 ? -19.589 4.895 33.968 1.00 91.81 604 GLN A C 1
ATOM 4492 O O . GLN A 1 604 ? -19.006 4.951 35.051 1.00 91.81 604 GLN A O 1
ATOM 4497 N N . SER A 1 605 ? -18.923 4.958 32.813 1.00 88.69 605 SER A N 1
ATOM 4498 C CA . SER A 1 605 ? -17.465 5.057 32.730 1.00 88.69 605 SER A CA 1
ATOM 4499 C C . SER A 1 605 ? -16.985 6.458 33.100 1.00 88.69 605 SER A C 1
ATOM 4501 O O . SER A 1 605 ? -16.966 7.362 32.267 1.00 88.69 605 SER A O 1
ATOM 4503 N N . THR A 1 606 ? -16.573 6.662 34.349 1.00 90.81 606 THR A N 1
ATOM 4504 C CA . THR A 1 606 ? -15.889 7.895 34.784 1.00 90.81 606 THR A CA 1
ATOM 4505 C C . THR A 1 606 ? -14.386 7.799 34.545 1.00 90.81 606 THR A C 1
ATOM 4507 O O . THR A 1 606 ? -13.796 8.690 33.935 1.00 90.81 606 THR A O 1
ATOM 4510 N N . ARG A 1 607 ? -13.778 6.689 34.973 1.00 94.12 607 ARG A N 1
ATOM 4511 C CA . ARG A 1 607 ? -12.373 6.343 34.747 1.00 94.12 607 ARG A CA 1
ATOM 4512 C C . ARG A 1 607 ? -12.245 4.877 34.359 1.00 94.12 607 ARG A C 1
ATOM 4514 O O . ARG A 1 607 ? -12.845 4.015 34.996 1.00 94.12 607 ARG A O 1
ATOM 4521 N N . LEU A 1 608 ? -11.459 4.594 33.325 1.00 93.75 608 LEU A N 1
ATOM 4522 C CA . LEU A 1 608 ? -11.258 3.236 32.816 1.00 93.75 608 LEU A CA 1
ATOM 4523 C C . LEU A 1 608 ? -9.789 2.835 32.859 1.00 93.75 608 LEU A C 1
ATOM 4525 O O . LEU A 1 608 ? -8.915 3.606 32.480 1.00 93.75 608 LEU A O 1
ATOM 4529 N N . SER A 1 609 ? -9.509 1.607 33.291 1.00 93.56 609 SER A N 1
ATOM 4530 C CA . SER A 1 609 ? -8.147 1.079 33.249 1.00 93.56 609 SER A CA 1
ATOM 4531 C C . SER A 1 609 ? -7.670 0.858 31.813 1.00 93.56 609 SER A C 1
ATOM 4533 O O . SER A 1 609 ? -8.412 0.338 30.969 1.00 93.56 609 SER A O 1
ATOM 4535 N N . LEU A 1 610 ? -6.407 1.226 31.579 1.00 92.00 610 LEU A N 1
ATOM 4536 C CA . LEU A 1 610 ? -5.675 0.945 30.345 1.00 92.00 610 LEU A CA 1
ATOM 4537 C C . LEU A 1 610 ? -5.647 -0.562 30.070 1.00 92.00 610 LEU A C 1
ATOM 4539 O O . LEU A 1 610 ? -5.500 -1.369 30.993 1.00 92.00 610 LEU A O 1
ATOM 4543 N N . GLN A 1 611 ? -5.766 -0.949 28.802 1.00 90.62 611 GLN A N 1
ATOM 4544 C CA . GLN A 1 611 ? -5.631 -2.344 28.395 1.00 90.62 611 GLN A CA 1
ATOM 4545 C C . GLN A 1 611 ? -4.153 -2.748 28.289 1.00 90.62 611 GLN A C 1
ATOM 4547 O O . GLN A 1 611 ? -3.287 -1.890 28.098 1.00 90.62 611 GLN A O 1
ATOM 4552 N N . PRO A 1 612 ? -3.831 -4.056 28.324 1.00 90.50 612 PRO A N 1
ATOM 4553 C CA . PRO A 1 612 ? -2.464 -4.529 28.098 1.00 90.50 612 PRO A CA 1
ATOM 4554 C C . PRO A 1 612 ? -1.843 -4.013 26.791 1.00 90.50 612 PRO A C 1
ATOM 4556 O O . PRO A 1 612 ? -0.671 -3.647 26.777 1.00 90.50 612 PRO A O 1
ATOM 4559 N N . SER A 1 613 ? -2.637 -3.914 25.715 1.00 86.81 613 SER A N 1
ATOM 4560 C CA . SER A 1 613 ? -2.194 -3.341 24.436 1.00 86.81 613 SER A CA 1
ATOM 4561 C C . SER A 1 613 ? -1.788 -1.871 24.551 1.00 86.81 613 SER A C 1
ATOM 4563 O O . SER A 1 613 ? -0.841 -1.447 23.897 1.00 86.81 613 SER A O 1
ATOM 4565 N N . ASP A 1 614 ? -2.479 -1.105 25.395 1.00 89.81 614 ASP A N 1
ATOM 4566 C CA . ASP A 1 614 ? -2.233 0.327 25.565 1.00 89.81 614 ASP A CA 1
ATOM 4567 C C . ASP A 1 614 ? -0.975 0.564 26.406 1.00 89.81 614 ASP A C 1
ATOM 4569 O O . ASP A 1 614 ? -0.171 1.442 26.104 1.00 89.81 614 ASP A O 1
ATOM 4573 N N . LEU A 1 615 ? -0.767 -0.264 27.437 1.00 90.81 615 LEU A N 1
ATOM 4574 C CA . LEU A 1 615 ? 0.442 -0.241 28.265 1.00 90.81 615 LEU A CA 1
ATOM 4575 C C . LEU A 1 615 ? 1.692 -0.576 27.450 1.00 90.81 615 LEU A C 1
ATOM 4577 O O . LEU A 1 615 ? 2.752 0.017 27.648 1.00 90.81 615 LEU A O 1
ATOM 4581 N N . GLU A 1 616 ? 1.579 -1.529 26.534 1.00 88.69 616 GLU A N 1
ATOM 4582 C CA . GLU A 1 616 ? 2.674 -1.886 25.646 1.00 88.69 616 GLU A CA 1
ATOM 4583 C C . GLU A 1 616 ? 2.926 -0.837 24.570 1.00 88.69 616 GLU A C 1
ATOM 4585 O O . GLU A 1 616 ? 4.087 -0.547 24.279 1.00 88.69 616 GLU A O 1
ATOM 4590 N N . MET A 1 617 ? 1.872 -0.232 24.017 1.00 89.12 617 MET A N 1
ATOM 4591 C CA . MET A 1 617 ? 2.019 0.915 23.128 1.00 89.12 617 MET A CA 1
ATOM 4592 C C . MET A 1 617 ? 2.754 2.045 23.849 1.00 89.12 617 MET A C 1
ATOM 4594 O O . MET A 1 617 ? 3.787 2.492 23.368 1.00 89.12 617 MET A O 1
ATOM 4598 N N . ALA A 1 618 ? 2.313 2.430 25.046 1.00 88.56 618 ALA A N 1
ATOM 4599 C CA . ALA A 1 618 ? 2.981 3.448 25.851 1.00 88.56 618 ALA A CA 1
ATOM 4600 C C . ALA A 1 618 ? 4.456 3.108 26.124 1.00 88.56 618 ALA A C 1
ATOM 4602 O O . ALA A 1 618 ? 5.331 3.958 25.966 1.00 88.56 618 ALA A O 1
ATOM 4603 N N . LYS A 1 619 ? 4.761 1.842 26.444 1.00 88.81 619 LYS A N 1
ATOM 4604 C CA . LYS A 1 619 ? 6.143 1.359 26.589 1.00 88.81 619 LYS A CA 1
ATOM 4605 C C . LYS A 1 619 ? 6.941 1.505 25.288 1.00 88.81 619 LYS A C 1
ATOM 4607 O O . LYS A 1 619 ? 8.084 1.948 25.322 1.00 88.81 619 LYS A O 1
ATOM 4612 N N . THR A 1 620 ? 6.347 1.141 24.154 1.00 86.12 620 THR A N 1
ATOM 4613 C CA . THR A 1 620 ? 6.959 1.227 22.817 1.00 86.12 620 THR A CA 1
ATOM 4614 C C . THR A 1 620 ? 7.221 2.674 22.414 1.00 86.12 620 THR A C 1
ATOM 4616 O O . THR A 1 620 ? 8.259 2.981 21.833 1.00 86.12 620 THR A O 1
ATOM 4619 N N . LEU A 1 621 ? 6.321 3.589 22.761 1.00 83.94 621 LEU A N 1
ATOM 4620 C CA . LEU A 1 621 ? 6.475 5.020 22.513 1.00 83.94 621 LEU A CA 1
ATOM 4621 C C . LEU A 1 621 ? 7.474 5.677 23.479 1.00 83.94 621 LEU A C 1
ATOM 4623 O O . LEU A 1 621 ? 8.010 6.737 23.167 1.00 83.94 621 LEU A O 1
ATOM 4627 N N . GLY A 1 622 ? 7.800 5.016 24.595 1.00 85.12 622 GLY A N 1
ATOM 4628 C CA . GLY A 1 622 ? 8.712 5.532 25.614 1.00 85.12 622 GLY A CA 1
ATOM 4629 C C . GLY A 1 622 ? 8.042 6.536 26.549 1.00 85.12 622 GLY A C 1
ATOM 4630 O O . GLY A 1 622 ? 8.663 7.525 26.917 1.00 85.12 622 GLY A O 1
ATOM 4631 N N . LEU A 1 623 ? 6.770 6.317 26.896 1.00 85.81 623 LEU A N 1
ATOM 4632 C CA . LEU A 1 623 ? 6.060 7.164 27.852 1.00 85.81 623 LEU A CA 1
ATOM 4633 C C . LEU A 1 623 ? 6.491 6.824 29.280 1.00 85.81 623 LEU A C 1
ATOM 4635 O O . LEU A 1 623 ? 6.253 5.717 29.778 1.00 85.81 623 LEU A O 1
ATOM 4639 N N . ASP A 1 624 ? 7.111 7.792 29.946 1.00 83.38 624 ASP A N 1
ATOM 4640 C CA . ASP A 1 624 ? 7.552 7.647 31.326 1.00 83.38 624 ASP A CA 1
ATOM 4641 C C . ASP A 1 624 ? 6.368 7.646 32.293 1.00 83.38 624 ASP A C 1
ATOM 4643 O O . ASP A 1 624 ? 5.351 8.297 32.073 1.00 83.38 624 ASP A O 1
ATOM 4647 N N . THR A 1 625 ? 6.490 6.902 33.394 1.00 85.69 625 THR A N 1
ATOM 4648 C CA . THR A 1 625 ? 5.491 6.897 34.484 1.00 85.69 625 THR A CA 1
ATOM 4649 C C . THR A 1 625 ? 5.696 8.067 35.450 1.00 85.69 625 THR A C 1
ATOM 4651 O O . THR A 1 625 ? 4.751 8.511 36.097 1.00 85.69 625 THR A O 1
ATOM 4654 N N . PHE A 1 626 ? 6.930 8.560 35.557 1.00 84.38 626 PHE A N 1
ATOM 4655 C CA . PHE A 1 626 ? 7.316 9.598 36.503 1.00 84.38 626 PHE A CA 1
ATOM 4656 C C . PHE A 1 626 ? 8.157 10.656 35.803 1.00 84.38 626 PHE A C 1
ATOM 4658 O O . PHE A 1 626 ? 9.019 10.313 34.999 1.00 84.38 626 PHE A O 1
ATOM 4665 N N . GLU A 1 627 ? 7.962 11.911 36.184 1.00 82.69 627 GLU A N 1
ATOM 4666 C CA . GLU A 1 627 ? 8.821 13.027 35.798 1.00 82.69 627 GLU A CA 1
ATOM 4667 C C . GLU A 1 627 ? 9.343 13.757 37.037 1.00 82.69 627 GLU A C 1
ATOM 4669 O O . GLU A 1 627 ? 8.820 13.598 38.145 1.00 82.69 627 GLU A O 1
ATOM 4674 N N . ASN A 1 628 ? 10.402 14.541 36.853 1.00 82.12 628 ASN A N 1
ATOM 4675 C CA . ASN A 1 628 ? 10.932 15.387 37.914 1.00 82.12 628 ASN A CA 1
ATOM 4676 C C . ASN A 1 628 ? 9.943 16.524 38.202 1.00 82.12 628 ASN A C 1
ATOM 4678 O O . ASN A 1 628 ? 9.563 17.284 37.313 1.00 82.12 628 ASN A O 1
ATOM 4682 N N . ASP A 1 629 ? 9.554 16.662 39.462 1.00 81.75 629 ASP A N 1
ATOM 4683 C CA . ASP A 1 629 ? 8.729 17.750 39.953 1.00 81.75 629 ASP A CA 1
ATOM 4684 C C . ASP A 1 629 ? 9.607 18.936 40.356 1.00 81.75 629 ASP A C 1
ATOM 4686 O O . ASP A 1 629 ? 9.977 19.106 41.517 1.00 81.75 629 ASP A O 1
ATOM 4690 N N . TYR A 1 630 ? 9.943 19.773 39.375 1.00 79.12 630 TYR A N 1
ATOM 4691 C CA . TYR A 1 630 ? 10.700 21.005 39.609 1.00 79.12 630 TYR A CA 1
ATOM 4692 C C . TYR A 1 630 ? 9.911 22.076 40.380 1.00 79.12 630 TYR A C 1
ATOM 4694 O O . TYR A 1 630 ? 10.489 23.096 40.751 1.00 79.12 630 TYR A O 1
ATOM 4702 N N . SER A 1 631 ? 8.608 21.871 40.611 1.00 78.62 631 SER A N 1
ATOM 4703 C CA . SER A 1 631 ? 7.794 22.758 41.449 1.00 78.62 631 SER A CA 1
ATOM 4704 C C . SER A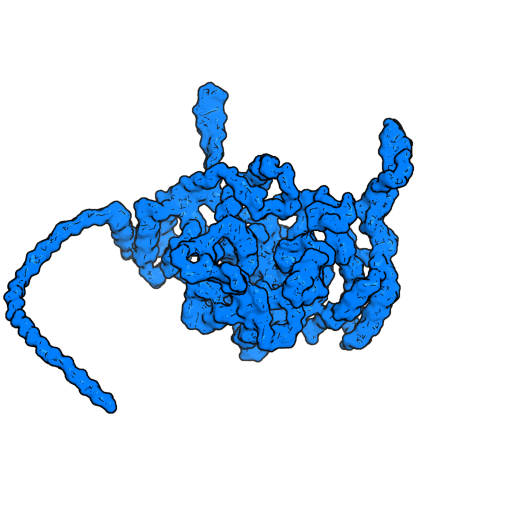 1 631 ? 7.826 22.373 42.931 1.00 78.62 631 SER A C 1
ATOM 4706 O O . SER A 1 631 ? 7.521 23.204 43.786 1.00 78.62 631 SER A O 1
ATOM 4708 N N . ALA A 1 632 ? 8.239 21.142 43.246 1.00 80.12 632 ALA A N 1
ATOM 4709 C CA . ALA A 1 632 ? 8.447 20.689 44.613 1.00 80.12 632 ALA A CA 1
ATOM 4710 C C . ALA A 1 632 ? 9.803 21.173 45.171 1.00 80.12 632 ALA A C 1
ATOM 4712 O O . ALA A 1 632 ? 10.763 21.349 44.415 1.00 80.12 632 ALA A O 1
ATOM 4713 N N . PRO A 1 633 ? 9.928 21.347 46.502 1.00 78.44 633 PRO A N 1
ATOM 4714 C CA . PRO A 1 633 ? 11.203 21.678 47.131 1.00 78.44 633 PRO A CA 1
ATOM 4715 C C . PRO A 1 633 ? 12.296 20.660 46.774 1.00 78.44 633 PRO A C 1
ATOM 4717 O O . PRO A 1 633 ? 12.081 19.448 46.837 1.00 78.44 633 PRO A O 1
ATOM 4720 N N . VAL A 1 634 ? 13.481 21.162 46.415 1.00 77.12 634 VAL A N 1
ATOM 4721 C CA . VAL A 1 634 ? 14.671 20.335 46.178 1.00 77.12 634 VAL A CA 1
ATOM 4722 C C . VAL A 1 634 ? 15.263 19.933 47.526 1.00 77.12 634 VAL A C 1
ATOM 4724 O O . VAL A 1 634 ? 15.558 20.791 48.358 1.00 77.12 634 VAL A O 1
ATOM 4727 N N . PHE A 1 635 ? 15.464 18.634 47.742 1.00 76.12 635 PHE A N 1
ATOM 4728 C CA . PHE A 1 635 ? 16.077 18.123 48.966 1.00 76.12 635 PHE A CA 1
ATOM 4729 C C . PHE A 1 635 ? 17.590 17.960 48.783 1.00 76.12 635 PHE A C 1
ATOM 4731 O O . PHE A 1 635 ? 18.062 17.560 47.716 1.00 76.12 635 PHE A O 1
ATOM 4738 N N . GLY A 1 636 ? 18.369 18.256 49.827 1.00 67.38 636 GLY A N 1
ATOM 4739 C CA . GLY A 1 636 ? 19.805 17.979 49.838 1.00 67.38 636 GLY A CA 1
ATOM 4740 C C . GLY A 1 636 ? 20.051 16.473 49.914 1.00 67.38 636 GLY A C 1
ATOM 4741 O O . GLY A 1 636 ? 19.783 15.858 50.945 1.00 67.38 636 GLY A O 1
ATOM 4742 N N . GLY A 1 637 ? 20.534 15.869 48.828 1.00 69.06 637 GLY A N 1
ATOM 4743 C CA . GLY A 1 637 ? 20.931 14.466 48.809 1.00 69.06 637 GLY A CA 1
ATOM 4744 C C . GLY A 1 637 ? 22.232 14.219 49.568 1.00 69.06 637 GLY A C 1
ATOM 4745 O O . GLY A 1 637 ? 23.006 15.135 49.868 1.00 69.06 637 GLY A O 1
ATOM 4746 N N . THR A 1 638 ? 22.502 12.949 49.861 1.00 58.50 638 THR A N 1
ATOM 4747 C CA . THR A 1 638 ? 23.780 12.515 50.432 1.00 58.50 638 THR A CA 1
ATOM 4748 C C . THR A 1 638 ? 24.907 12.947 49.484 1.00 58.50 638 THR A C 1
ATOM 4750 O O . THR A 1 638 ? 24.852 12.641 48.297 1.00 58.50 638 THR A O 1
ATOM 4753 N N . MET A 1 639 ? 25.906 13.677 49.996 1.00 67.44 639 MET A N 1
ATOM 4754 C CA . MET A 1 639 ? 27.018 14.292 49.234 1.00 67.44 639 MET A CA 1
ATOM 4755 C C . MET A 1 639 ? 26.697 15.592 48.467 1.00 67.44 639 MET A C 1
ATOM 4757 O O . MET A 1 639 ? 27.461 15.987 47.591 1.00 67.44 639 MET A O 1
ATOM 4761 N N . GLY A 1 640 ? 25.604 16.294 48.791 1.00 69.31 640 GLY A N 1
ATOM 4762 C CA . GLY A 1 640 ? 25.325 17.626 48.230 1.00 69.31 640 GLY A CA 1
ATOM 4763 C C . GLY A 1 640 ? 24.755 17.619 46.808 1.00 69.31 640 GLY A C 1
ATOM 4764 O O . GLY A 1 640 ? 24.619 18.677 46.197 1.00 69.31 640 GLY A O 1
ATOM 4765 N N . VAL A 1 641 ? 24.386 16.446 46.283 1.00 65.94 641 VAL A N 1
ATOM 4766 C CA . VAL A 1 641 ? 23.667 16.332 45.010 1.00 65.94 641 VAL A CA 1
ATOM 4767 C C . VAL A 1 641 ? 22.186 16.656 45.252 1.00 65.94 641 VAL A C 1
ATOM 4769 O O . VAL A 1 641 ? 21.563 16.008 46.096 1.00 65.94 641 VAL A O 1
ATOM 4772 N N . PRO A 1 642 ? 21.594 17.642 44.558 1.00 73.00 642 PRO A N 1
ATOM 4773 C CA . PRO A 1 642 ? 20.179 17.966 44.713 1.00 73.00 642 PRO A CA 1
ATOM 4774 C C . PRO A 1 642 ? 19.293 16.795 44.265 1.00 73.00 642 PRO A C 1
ATOM 4776 O O . PRO A 1 642 ? 19.419 16.301 43.144 1.00 73.00 642 PRO A O 1
ATOM 4779 N N . VAL A 1 643 ? 18.378 16.363 45.134 1.00 76.19 643 VAL A N 1
ATOM 4780 C CA . VAL A 1 643 ? 17.349 15.363 44.823 1.00 76.19 643 VAL A CA 1
ATOM 4781 C C . VAL A 1 643 ? 16.054 16.102 44.513 1.00 76.19 643 VAL A C 1
ATOM 4783 O O . VAL A 1 643 ? 15.462 16.743 45.384 1.00 76.19 643 VAL A O 1
ATOM 4786 N N . VAL A 1 644 ? 15.621 16.019 43.257 1.00 79.81 644 VAL A N 1
ATOM 4787 C CA . VAL A 1 644 ? 14.328 16.553 42.816 1.00 79.81 644 VAL A CA 1
ATOM 4788 C C . VAL A 1 644 ? 13.258 15.497 43.081 1.00 79.81 644 VAL A C 1
ATOM 4790 O O . VAL A 1 644 ? 13.444 14.322 42.751 1.00 79.81 644 VAL A O 1
ATOM 4793 N N . SER A 1 645 ? 12.149 15.906 43.700 1.00 83.00 645 SER A N 1
ATOM 4794 C CA . SER A 1 645 ? 11.002 15.019 43.914 1.00 83.00 645 SER A CA 1
ATOM 4795 C C . SER A 1 645 ? 10.454 14.536 42.574 1.00 83.00 645 SER A C 1
ATOM 4797 O O . SER A 1 645 ? 10.581 15.222 41.565 1.00 83.00 645 SER A O 1
ATOM 4799 N N . LYS A 1 646 ? 9.843 13.352 42.542 1.00 85.00 646 LYS A N 1
ATOM 4800 C CA . LYS A 1 646 ? 9.167 12.849 41.342 1.00 85.00 646 LYS A CA 1
ATOM 4801 C C . LYS A 1 646 ? 7.663 12.992 41.498 1.00 85.00 646 LYS A C 1
ATOM 4803 O O . LYS A 1 646 ? 7.137 12.716 42.575 1.00 85.00 646 LYS A O 1
ATOM 4808 N N . LYS A 1 647 ? 6.977 13.337 40.415 1.00 84.62 647 LYS A N 1
ATOM 4809 C CA . LYS A 1 647 ? 5.515 13.267 40.314 1.00 84.62 647 LYS A CA 1
ATOM 4810 C C . LYS A 1 647 ? 5.109 12.325 39.187 1.00 84.62 647 LYS A C 1
ATOM 4812 O O . LYS A 1 647 ? 5.932 11.966 38.341 1.00 84.62 647 LYS A O 1
ATOM 4817 N N . TYR A 1 648 ? 3.853 11.889 39.198 1.00 85.12 648 TYR A N 1
ATOM 4818 C CA . TYR A 1 648 ? 3.312 11.121 38.083 1.00 85.12 648 TYR A CA 1
ATOM 4819 C C . TYR A 1 648 ? 3.242 11.995 36.828 1.00 85.12 648 TYR A C 1
ATOM 4821 O O . TYR A 1 648 ? 2.842 13.155 36.890 1.00 85.12 648 TYR A O 1
ATOM 4829 N N . THR A 1 649 ? 3.614 11.416 35.690 1.00 85.44 649 THR A N 1
ATOM 4830 C CA . THR A 1 649 ? 3.222 11.951 34.380 1.00 85.44 649 THR A CA 1
ATOM 4831 C C . THR A 1 649 ? 1.728 11.682 34.153 1.00 85.44 649 THR A C 1
ATOM 4833 O O . THR A 1 649 ? 1.163 10.811 34.829 1.00 85.44 649 THR A O 1
ATOM 4836 N N . PRO A 1 650 ? 1.074 12.311 33.157 1.00 86.81 650 PRO A N 1
ATOM 4837 C CA . PRO A 1 650 ? -0.305 11.965 32.806 1.00 86.81 650 PRO A CA 1
ATOM 4838 C C . PRO A 1 650 ? -0.494 10.462 32.527 1.00 86.81 650 PRO A C 1
ATOM 4840 O O . PRO A 1 650 ? -1.462 9.856 32.985 1.00 86.81 650 PRO A O 1
ATOM 4843 N N . PHE A 1 651 ? 0.468 9.810 31.860 1.00 88.19 651 PHE A N 1
ATOM 4844 C CA . PHE A 1 651 ? 0.458 8.356 31.677 1.00 88.19 651 PHE A CA 1
ATOM 4845 C C . PHE A 1 651 ? 0.562 7.594 33.004 1.00 88.19 651 PHE A C 1
ATOM 4847 O O . PHE A 1 651 ? -0.167 6.622 33.214 1.00 88.19 651 PHE A O 1
ATOM 4854 N N . GLY A 1 652 ? 1.444 8.022 33.910 1.00 88.44 652 GLY A N 1
ATOM 4855 C CA . GLY A 1 652 ? 1.569 7.429 35.236 1.00 88.44 652 GLY A CA 1
ATOM 4856 C C . GLY A 1 652 ? 0.279 7.525 36.051 1.00 88.44 652 GLY A C 1
ATOM 4857 O O . GLY A 1 652 ? -0.138 6.534 36.656 1.00 88.44 652 GLY A O 1
ATOM 4858 N N . GLU A 1 653 ? -0.413 8.662 35.980 1.00 89.56 653 GLU A N 1
ATOM 4859 C CA . GLU A 1 653 ? -1.740 8.835 36.572 1.00 89.56 653 GLU A CA 1
ATOM 4860 C C . GLU A 1 653 ? -2.765 7.893 35.936 1.00 89.56 653 GLU A C 1
ATOM 4862 O O . GLU A 1 653 ? -3.472 7.184 36.656 1.00 89.56 653 GLU A O 1
ATOM 4867 N N . TYR A 1 654 ? -2.829 7.822 34.602 1.00 92.75 654 TYR A N 1
ATOM 4868 C CA . TYR A 1 654 ? -3.757 6.937 33.884 1.00 92.75 654 TYR A CA 1
ATOM 4869 C C . TYR A 1 654 ? -3.517 5.465 34.216 1.00 92.75 654 TYR A C 1
ATOM 4871 O O . TYR A 1 654 ? -4.468 4.701 34.392 1.00 92.75 654 TYR A O 1
ATOM 4879 N N . LYS A 1 655 ? -2.253 5.064 34.360 1.00 92.31 655 LYS A N 1
ATOM 4880 C CA . LYS A 1 655 ? -1.866 3.716 34.776 1.00 92.31 655 LYS A CA 1
ATOM 4881 C C . LYS A 1 655 ? -2.296 3.412 36.212 1.00 92.31 655 LYS A C 1
ATOM 4883 O O . LYS A 1 655 ? -2.776 2.312 36.467 1.00 92.31 655 LYS A O 1
ATOM 4888 N N . ALA A 1 656 ? -2.133 4.359 37.135 1.00 91.94 656 ALA A N 1
ATOM 4889 C CA . ALA A 1 656 ? -2.451 4.163 38.550 1.00 91.94 656 ALA A CA 1
ATOM 4890 C C . ALA A 1 656 ? -3.956 4.239 38.851 1.00 91.94 656 ALA A C 1
ATOM 4892 O O . ALA A 1 656 ? -4.455 3.529 39.718 1.00 91.94 656 ALA A O 1
ATOM 4893 N N . SER A 1 657 ? -4.678 5.115 38.153 1.00 92.56 657 SER A N 1
ATOM 4894 C CA . SER A 1 657 ? -6.019 5.557 38.554 1.00 92.56 657 SER A CA 1
ATOM 4895 C C . SER A 1 657 ? -7.057 5.535 37.424 1.00 92.56 657 SER A C 1
ATOM 4897 O O . SER A 1 657 ? -8.195 5.965 37.616 1.00 92.56 657 SER A O 1
ATOM 4899 N N . GLY A 1 658 ? -6.689 5.021 36.250 1.00 92.75 658 GLY A N 1
ATOM 4900 C CA . GLY A 1 658 ? -7.546 4.947 35.070 1.00 92.75 658 GLY A CA 1
ATOM 4901 C C . GLY A 1 658 ? -7.608 6.251 34.271 1.00 92.75 658 GLY A C 1
ATOM 4902 O O . GLY A 1 658 ? -7.394 7.346 34.788 1.00 92.75 658 GLY A O 1
ATOM 4903 N N . VAL A 1 659 ? -7.927 6.121 32.987 1.00 92.31 659 VAL A N 1
ATOM 4904 C CA . VAL A 1 659 ? -8.096 7.219 32.036 1.00 92.31 659 VAL A CA 1
ATOM 4905 C C . VAL A 1 659 ? -9.452 7.893 32.270 1.00 92.31 659 VAL A C 1
ATOM 4907 O O . VAL A 1 659 ? -10.469 7.192 32.249 1.00 92.31 659 VAL A O 1
ATOM 4910 N N . PRO A 1 660 ? -9.512 9.219 32.488 1.00 93.56 660 PRO A N 1
ATOM 4911 C CA . PRO A 1 660 ? -10.770 9.937 32.665 1.00 93.56 660 PRO A CA 1
ATOM 4912 C C . PRO A 1 660 ? -11.537 10.038 31.343 1.00 93.56 660 PRO A C 1
ATOM 4914 O O . PRO A 1 660 ? -10.990 10.469 30.331 1.00 93.56 660 PRO A O 1
ATOM 4917 N N . ILE A 1 661 ? -12.818 9.672 31.352 1.00 92.25 661 ILE A N 1
ATOM 4918 C CA . ILE A 1 661 ? -13.664 9.685 30.154 1.00 92.25 661 ILE A CA 1
ATOM 4919 C C . ILE A 1 661 ? -14.451 10.996 30.088 1.00 92.25 661 ILE A C 1
ATOM 4921 O O . ILE A 1 661 ? -15.370 11.224 30.876 1.00 92.25 661 ILE A O 1
ATOM 4925 N N . SER A 1 662 ? -14.098 11.856 29.130 1.00 90.44 662 SER A N 1
ATOM 4926 C CA . SER A 1 662 ? -14.762 13.146 28.916 1.00 90.44 662 SER A CA 1
ATOM 4927 C C . SER A 1 662 ? -16.113 13.003 28.207 1.00 90.44 662 SER A C 1
ATOM 4929 O O . SER A 1 662 ? -16.351 12.035 27.481 1.00 90.44 662 SER A O 1
ATOM 4931 N N . GLN A 1 663 ? -16.993 14.000 28.362 1.00 89.50 663 GLN A N 1
ATOM 4932 C CA . GLN A 1 663 ? -18.305 14.000 27.706 1.00 89.50 663 GLN A CA 1
ATOM 4933 C C . GLN A 1 663 ? -18.196 13.935 26.173 1.00 89.50 663 GLN A C 1
ATOM 4935 O O . GLN A 1 663 ? -18.902 13.150 25.549 1.00 89.50 663 GLN A O 1
ATOM 4940 N N . GLY A 1 664 ? -17.255 14.670 25.568 1.00 88.38 664 GLY A N 1
ATOM 4941 C CA . GLY A 1 664 ? -17.050 14.643 24.114 1.00 88.38 664 GLY A CA 1
ATOM 4942 C C . GLY A 1 664 ? -16.650 13.262 23.578 1.00 88.38 664 GLY A C 1
ATOM 4943 O O . GLY A 1 664 ? -17.097 12.853 22.505 1.00 88.38 664 GLY A O 1
ATOM 4944 N N . VAL A 1 665 ? -15.870 12.490 24.345 1.00 89.44 665 VAL A N 1
ATOM 4945 C CA . VAL A 1 665 ? -15.544 11.097 23.992 1.00 89.44 665 VAL A CA 1
ATOM 4946 C C . VAL A 1 665 ? -16.773 10.196 24.110 1.00 89.44 665 VAL A C 1
ATOM 4948 O O . VAL A 1 665 ? -16.980 9.342 23.248 1.00 89.44 665 VAL A O 1
ATOM 4951 N N . ARG A 1 666 ? -17.626 10.400 25.123 1.00 93.25 666 ARG A N 1
ATOM 4952 C CA . ARG A 1 666 ? -18.900 9.668 25.250 1.00 93.25 666 ARG A CA 1
ATOM 4953 C C . ARG A 1 666 ? -19.807 9.926 24.052 1.00 93.25 666 ARG A C 1
ATOM 4955 O O . ARG A 1 666 ? -20.332 8.977 23.476 1.00 93.25 666 ARG A O 1
ATOM 4962 N N . ASP A 1 667 ? -19.952 11.185 23.648 1.00 92.38 667 ASP A N 1
ATOM 4963 C CA . ASP A 1 667 ? -20.758 11.588 22.489 1.00 92.38 667 ASP A CA 1
ATOM 4964 C C . ASP A 1 667 ? -20.243 10.935 21.203 1.00 92.38 667 ASP A C 1
ATOM 4966 O O . ASP A 1 667 ? -21.008 10.304 20.470 1.00 92.38 667 ASP A O 1
ATOM 4970 N N . THR A 1 668 ? -18.925 10.996 20.993 1.00 90.38 668 THR A N 1
ATOM 4971 C CA . THR A 1 668 ? -18.249 10.358 19.856 1.00 90.38 668 THR A CA 1
ATOM 4972 C C . THR A 1 668 ? -18.482 8.845 19.846 1.00 90.38 668 THR A C 1
ATOM 4974 O O . THR A 1 668 ? -18.840 8.274 18.816 1.00 90.38 668 THR A O 1
ATOM 4977 N N . MET A 1 669 ? -18.338 8.176 20.993 1.00 94.25 669 MET A N 1
ATOM 4978 C CA . MET A 1 669 ? -18.551 6.731 21.095 1.00 94.25 669 MET A CA 1
ATOM 4979 C C . MET A 1 669 ? -20.017 6.348 20.851 1.00 94.25 669 MET A C 1
ATOM 4981 O O . MET A 1 669 ? -20.277 5.361 20.167 1.00 94.25 669 MET A O 1
ATOM 4985 N N . ARG A 1 670 ? -20.984 7.139 21.339 1.00 94.50 670 ARG A N 1
ATOM 4986 C CA . ARG A 1 670 ? -22.418 6.919 21.070 1.00 94.50 670 ARG A CA 1
ATOM 4987 C C . ARG A 1 670 ? -22.725 6.967 19.577 1.00 94.50 670 ARG A C 1
ATOM 4989 O O . ARG A 1 670 ? -23.405 6.072 19.079 1.00 94.50 670 ARG A O 1
ATOM 4996 N N . ALA A 1 671 ? -22.174 7.949 18.865 1.00 91.94 671 ALA A N 1
ATOM 4997 C CA . ALA A 1 671 ? -22.320 8.054 17.415 1.00 91.94 671 ALA A CA 1
ATOM 4998 C C . ALA A 1 671 ? -21.701 6.855 16.669 1.00 91.94 671 ALA A C 1
ATOM 5000 O O . ALA A 1 671 ? -22.215 6.441 15.633 1.00 91.94 671 ALA A O 1
ATOM 5001 N N . ARG A 1 672 ? -20.638 6.251 17.219 1.00 92.75 672 ARG A N 1
ATOM 5002 C CA . ARG A 1 672 ? -19.931 5.105 16.621 1.00 92.75 672 ARG A CA 1
ATOM 5003 C C . ARG A 1 672 ? -20.548 3.734 16.926 1.00 92.75 672 ARG A C 1
ATOM 5005 O O . ARG A 1 672 ? -20.132 2.757 16.308 1.00 92.75 672 ARG A O 1
ATOM 5012 N N . LEU A 1 673 ? -21.535 3.624 17.822 1.00 95.69 673 LEU A N 1
ATOM 5013 C CA . LEU A 1 673 ? -22.133 2.329 18.195 1.00 95.69 673 LEU A CA 1
ATOM 5014 C C . LEU A 1 673 ? -22.641 1.494 17.006 1.00 95.69 673 LEU A C 1
ATOM 5016 O O . LEU A 1 673 ? -22.342 0.299 16.991 1.00 95.69 673 LEU A O 1
ATOM 5020 N N . PRO A 1 674 ? -23.365 2.057 16.013 1.00 94.12 674 PRO A N 1
ATOM 5021 C CA . PRO A 1 674 ? -23.823 1.276 14.863 1.00 94.12 674 PRO A CA 1
ATOM 5022 C C . PRO A 1 674 ? -22.665 0.668 14.071 1.00 94.12 674 PRO A C 1
ATOM 5024 O O . PRO A 1 674 ? -22.725 -0.498 13.689 1.00 94.12 674 PRO A O 1
ATOM 5027 N N . VAL A 1 675 ? -21.596 1.441 13.865 1.00 92.38 675 VAL A N 1
ATOM 5028 C CA . VAL A 1 675 ? -20.421 0.988 13.114 1.00 92.38 675 VAL A CA 1
ATOM 5029 C C . VAL A 1 675 ? -19.654 -0.064 13.906 1.00 92.38 675 VAL A C 1
ATOM 5031 O O . VAL A 1 675 ? -19.365 -1.122 13.366 1.00 92.38 675 VAL A O 1
ATOM 5034 N N . VAL A 1 676 ? -19.410 0.151 15.205 1.00 95.12 676 VAL A N 1
ATOM 5035 C CA . VAL A 1 676 ? -18.736 -0.844 16.061 1.00 95.12 676 VAL A CA 1
ATOM 5036 C C . VAL A 1 676 ? -19.507 -2.162 16.111 1.00 95.12 676 VAL A C 1
ATOM 5038 O O . VAL A 1 676 ? -18.896 -3.227 16.058 1.00 95.12 676 VAL A O 1
ATOM 5041 N N . TRP A 1 677 ? -20.838 -2.113 16.179 1.00 95.44 677 TRP A N 1
ATOM 5042 C CA . TRP A 1 677 ? -21.658 -3.319 16.107 1.00 95.44 677 TRP A CA 1
ATOM 5043 C C . TRP A 1 677 ? -21.449 -4.067 14.788 1.00 95.44 677 TRP A C 1
ATOM 5045 O O . TRP A 1 677 ? -21.107 -5.247 14.813 1.00 95.44 677 TRP A O 1
ATOM 5055 N N . LYS A 1 678 ? -21.590 -3.375 13.649 1.00 93.88 678 LYS A N 1
ATOM 5056 C CA . LYS A 1 678 ? -21.403 -3.959 12.312 1.00 93.88 678 LYS A CA 1
ATOM 5057 C C . LYS A 1 678 ? -19.982 -4.500 12.103 1.00 93.88 678 LYS A C 1
ATOM 5059 O O . LYS A 1 678 ? -19.833 -5.597 11.581 1.00 93.88 678 LYS A O 1
ATOM 5064 N N . SER A 1 679 ? -18.950 -3.807 12.596 1.00 95.19 679 SER A N 1
ATOM 5065 C CA . SER A 1 679 ? -17.546 -4.249 12.544 1.00 95.19 679 SER A CA 1
ATOM 5066 C C . SER A 1 679 ? -17.335 -5.645 13.149 1.00 95.19 679 SER A C 1
ATOM 5068 O O . SER A 1 679 ? -16.540 -6.431 12.634 1.00 95.19 679 SER A O 1
ATOM 5070 N N . TRP A 1 680 ? -18.028 -5.963 14.249 1.00 95.69 680 TRP A N 1
ATOM 5071 C CA . TRP A 1 680 ? -17.928 -7.255 14.944 1.00 95.69 680 TRP A CA 1
ATOM 5072 C C . TRP A 1 680 ? -18.982 -8.281 14.502 1.00 95.69 680 TRP A C 1
ATOM 5074 O O . TRP A 1 680 ? -18.939 -9.425 14.962 1.00 95.69 680 TRP A O 1
ATOM 5084 N N . ARG A 1 681 ? -19.912 -7.878 13.627 1.00 92.00 681 ARG A N 1
ATOM 5085 C CA . ARG A 1 681 ? -21.026 -8.680 13.097 1.00 92.00 681 ARG A CA 1
ATOM 5086 C C . ARG A 1 681 ? -21.083 -8.585 11.566 1.00 92.00 681 ARG A C 1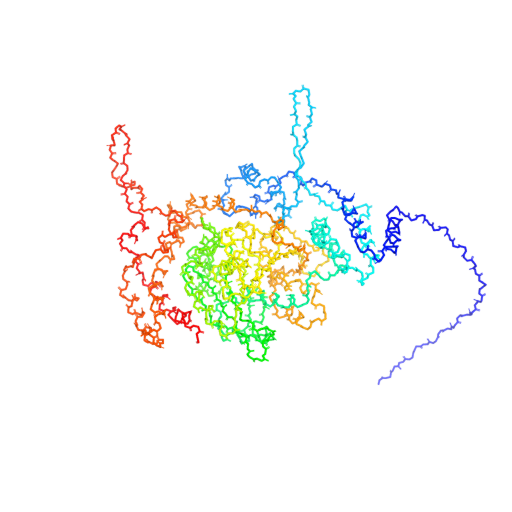
ATOM 5088 O O . ARG A 1 681 ? -22.040 -8.030 11.030 1.00 92.00 681 ARG A O 1
ATOM 5095 N N . PRO A 1 682 ? -20.042 -9.062 10.865 1.00 88.62 682 PRO A N 1
ATOM 5096 C CA . PRO A 1 682 ? -19.956 -8.995 9.404 1.00 88.62 682 PRO A CA 1
ATOM 5097 C C . PRO A 1 682 ? -20.916 -9.944 8.658 1.00 88.62 682 PRO A C 1
ATOM 5099 O O . PRO A 1 682 ? -20.897 -9.962 7.429 1.00 88.62 682 PRO A O 1
ATOM 5102 N N . GLU A 1 683 ? -21.666 -10.793 9.370 1.00 78.56 683 GLU A N 1
ATOM 5103 C CA . GLU A 1 683 ? -22.597 -11.785 8.805 1.00 78.56 683 GLU A CA 1
ATOM 5104 C C . GLU A 1 683 ? -23.863 -11.253 8.125 1.00 78.56 683 GLU A C 1
ATOM 5106 O O . GLU A 1 683 ? -24.416 -10.212 8.546 1.00 78.56 683 GLU A O 1
#

Sequence (683 aa):
MTRPAQQATPAPASRTAAPQTTTAAPRQPAGPVAAEVTRNAAFIGSHLAEPGIIAAKLAELLRAHQTFRPTGRLTDELARQGLLMNLGTGSRTAANLGSSLLLGDEAVSDLTQGTSRKLSTTHTTVTPTFDGAQVTSTTGLEQYEMGGGGFELLLGFLKAIPAGTRPAVAAAYEAAQHKSLSAALGESVRDAGTRETLLRLLPPPLSDAQLTLDGFLEQLAVGMSYSDQTAEELNGAATEERRGSHPGALLSHFGYGAGELVLGRWGFQMRVFHPLPGRAKWPHPVAAFRGTEGVKYDPSGEQSAGEARAKGKNVGQARHEGMEGTQDTLIGDFAPAEVGWLQYRPNADLIRTNLAAALKGGRVYATGHSLGGAIAQIVTALQPQYVAQVVTFQAANIDRATVQKLAAYNAGPGKAAPISARHYRVDGDVVPTAGEAALPGQIAYFDRVSRPKGTQTRFGNTTAENASSGHVTPALTTYLRGGAAGQNPDLKFLAENGLRDEATLAPKGAREVRSVFGGSYPVARDPRHVLEGQRDLAARAIRTLPAGLFDKSAKSSDNAYAEVFYQNIVLNTLMSRVEALARDQGRFRDFRSFQVAATAVIEQSTRLSLQPSDLEMAKTLGLDTFENDYSAPVFGGTMGVPVVSKKYTPFGEYKASGVPISQGVRDTMRARLPVVWKSWRPE